Protein AF-A0A378IH58-F1 (afdb_monomer_lite)

pLDDT: mean 83.46, std 15.24, range [31.73, 98.62]

Organism: NCBI:txid28085

Structure (mmCIF, N/CA/C/O backbone):
data_AF-A0A378IH58-F1
#
_entry.id   AF-A0A378IH58-F1
#
loop_
_atom_site.group_PDB
_atom_site.id
_atom_site.type_symbol
_atom_site.label_atom_id
_atom_site.label_alt_id
_atom_site.label_comp_id
_atom_site.label_asym_id
_atom_site.label_entity_id
_atom_site.label_seq_id
_atom_site.pdbx_PDB_ins_code
_atom_site.Cartn_x
_atom_site.Cartn_y
_atom_site.Cartn_z
_atom_site.occupancy
_atom_site.B_iso_or_equiv
_atom_site.auth_seq_id
_atom_site.auth_comp_id
_atom_site.auth_asym_id
_atom_site.auth_atom_id
_atom_site.pdbx_PDB_model_num
ATOM 1 N N . MET A 1 1 ? -26.033 7.856 -4.388 1.00 31.73 1 MET A N 1
ATOM 2 C CA . MET A 1 1 ? -27.477 8.081 -4.163 1.00 31.73 1 MET A CA 1
ATOM 3 C C . MET A 1 1 ? -27.820 7.407 -2.847 1.00 31.73 1 MET A C 1
ATOM 5 O O . MET A 1 1 ? -27.398 6.270 -2.674 1.00 31.73 1 MET A O 1
ATOM 9 N N . ALA A 1 2 ? -28.459 8.093 -1.897 1.00 37.91 2 ALA A N 1
ATOM 10 C CA . ALA A 1 2 ? -29.016 7.405 -0.733 1.00 37.91 2 ALA A CA 1
ATOM 11 C C . ALA A 1 2 ? -30.170 6.538 -1.252 1.00 37.91 2 ALA A C 1
ATOM 13 O O . ALA A 1 2 ? -31.072 7.077 -1.887 1.00 37.91 2 ALA A O 1
ATOM 14 N N . GLY A 1 3 ? -30.065 5.215 -1.117 1.00 54.44 3 GLY A N 1
ATOM 15 C CA . GLY A 1 3 ? -31.183 4.326 -1.431 1.00 54.44 3 GLY A CA 1
ATOM 16 C C . GLY A 1 3 ? -32.345 4.595 -0.478 1.00 54.44 3 GLY A C 1
ATOM 17 O O . GLY A 1 3 ? -32.122 5.120 0.617 1.00 54.44 3 GLY A O 1
ATOM 18 N N . ASP A 1 4 ? -33.560 4.253 -0.897 1.00 73.50 4 ASP A N 1
ATOM 19 C CA . ASP A 1 4 ? -34.737 4.349 -0.036 1.00 73.50 4 ASP A CA 1
ATOM 20 C C . ASP A 1 4 ? -34.510 3.559 1.272 1.00 73.50 4 ASP A C 1
ATOM 22 O O . ASP A 1 4 ? -33.830 2.522 1.258 1.00 73.50 4 ASP A O 1
ATOM 26 N N . PRO A 1 5 ? -34.995 4.060 2.424 1.00 80.56 5 PRO A N 1
ATOM 27 C CA . PRO A 1 5 ? -34.797 3.395 3.707 1.00 80.56 5 PRO A CA 1
ATOM 28 C C . PRO A 1 5 ? -35.465 2.016 3.704 1.00 80.56 5 PRO A C 1
ATOM 30 O O . PRO A 1 5 ? -36.589 1.874 3.230 1.00 80.56 5 PRO A O 1
ATOM 33 N N . ILE A 1 6 ? -34.783 1.010 4.267 1.00 88.25 6 ILE A N 1
ATOM 34 C CA . ILE A 1 6 ? -35.345 -0.341 4.418 1.00 88.25 6 ILE A CA 1
ATOM 35 C C . ILE A 1 6 ? -36.605 -0.245 5.278 1.00 88.25 6 ILE A C 1
ATOM 37 O O . ILE A 1 6 ? -36.536 0.232 6.415 1.00 88.25 6 ILE A O 1
ATOM 41 N N . GLN A 1 7 ? -37.726 -0.732 4.751 1.00 90.50 7 GLN A N 1
ATOM 42 C CA . GLN A 1 7 ? -39.005 -0.757 5.445 1.00 90.50 7 GLN A CA 1
ATOM 43 C C . GLN A 1 7 ? -39.220 -2.091 6.146 1.00 90.50 7 GLN A C 1
ATOM 45 O O . GLN A 1 7 ? -39.074 -3.166 5.559 1.00 90.50 7 GLN A O 1
ATOM 50 N N . ILE A 1 8 ? -39.603 -2.033 7.420 1.00 90.44 8 ILE A N 1
ATOM 51 C CA . ILE A 1 8 ? -39.787 -3.222 8.250 1.00 90.44 8 ILE A CA 1
ATOM 52 C C . ILE A 1 8 ? -41.095 -3.148 8.997 1.00 90.44 8 ILE A C 1
ATOM 54 O O . ILE A 1 8 ? -41.400 -2.148 9.638 1.00 90.44 8 ILE A O 1
ATOM 58 N N . PHE A 1 9 ? -41.825 -4.254 8.984 1.00 88.81 9 PHE A N 1
ATOM 59 C CA . PHE A 1 9 ? -43.011 -4.422 9.805 1.00 88.81 9 PHE A CA 1
ATOM 60 C C . PHE A 1 9 ? -42.684 -5.188 11.095 1.00 88.81 9 PHE A C 1
ATOM 62 O O . PHE A 1 9 ? -42.022 -6.227 11.041 1.00 88.81 9 PHE A O 1
ATOM 69 N N . ILE A 1 10 ? -43.157 -4.719 12.254 1.00 88.88 10 ILE A N 1
ATOM 70 C CA . ILE A 1 10 ? -43.047 -5.470 13.516 1.00 88.88 10 ILE A CA 1
ATOM 71 C C . ILE A 1 10 ? -44.383 -6.140 13.842 1.00 88.88 10 ILE A C 1
ATOM 73 O O . ILE A 1 10 ? -45.362 -5.492 14.199 1.00 88.88 10 ILE A O 1
ATOM 77 N N . SER A 1 11 ? -44.391 -7.469 13.766 1.00 85.75 11 SER A N 1
ATOM 78 C CA . SER A 1 11 ? -45.480 -8.326 14.218 1.00 85.75 11 SER A CA 1
ATOM 79 C C . SER A 1 11 ? -45.244 -8.748 15.666 1.00 85.75 11 SER A C 1
ATOM 81 O O . SER A 1 11 ? -44.240 -9.387 15.974 1.00 85.75 11 SER A O 1
ATOM 83 N N . TYR A 1 12 ? -46.189 -8.439 16.548 1.00 85.88 12 TYR A N 1
ATOM 84 C CA . TYR A 1 12 ? -46.161 -8.836 17.955 1.00 85.88 12 TYR A CA 1
ATOM 85 C C . TYR A 1 12 ? -47.575 -9.168 18.442 1.00 85.88 12 TYR A C 1
ATOM 87 O O . TYR A 1 12 ? -48.557 -8.954 17.729 1.00 85.88 12 TYR A O 1
ATOM 95 N N . SER A 1 13 ? -47.695 -9.717 19.648 1.00 81.38 13 SER A N 1
ATOM 96 C CA . SER A 1 13 ? -48.983 -9.936 20.301 1.00 81.38 13 SER A CA 1
ATOM 97 C C . SER A 1 13 ? -49.189 -8.942 21.443 1.00 81.38 13 SER A C 1
ATOM 99 O O . SER A 1 13 ? -48.265 -8.602 22.177 1.00 81.38 13 SER A O 1
ATOM 101 N N . HIS A 1 14 ? -50.425 -8.463 21.610 1.00 80.06 14 HIS A N 1
ATOM 102 C CA . HIS A 1 14 ? -50.802 -7.617 22.748 1.00 80.06 14 HIS A CA 1
ATOM 103 C C . HIS A 1 14 ? -50.848 -8.438 24.048 1.00 80.06 14 HIS A C 1
ATOM 105 O O . HIS A 1 14 ? -51.923 -8.836 24.496 1.00 80.06 14 HIS A O 1
ATOM 111 N N . ASP A 1 15 ? -49.676 -8.742 24.600 1.00 75.12 15 ASP A N 1
ATOM 112 C CA . ASP A 1 15 ? -49.515 -9.560 25.805 1.00 75.12 15 ASP A CA 1
ATOM 113 C C . ASP A 1 15 ? -49.783 -8.734 27.061 1.00 75.12 15 ASP A C 1
ATOM 115 O O . ASP A 1 15 ? -50.683 -9.037 27.841 1.00 75.12 15 ASP A O 1
ATOM 119 N N . THR A 1 16 ? -49.012 -7.661 27.236 1.00 81.50 16 THR A N 1
ATOM 120 C CA . THR A 1 16 ? -49.105 -6.721 28.356 1.00 81.50 16 THR A CA 1
ATOM 121 C C . THR A 1 16 ? -48.745 -5.309 27.892 1.00 81.50 16 THR A C 1
ATOM 123 O O . THR A 1 16 ? -48.172 -5.119 26.813 1.00 81.50 16 THR A O 1
ATOM 126 N N . HIS A 1 17 ? -49.061 -4.304 28.713 1.00 80.38 17 HIS A N 1
ATOM 127 C CA . HIS A 1 17 ? -48.633 -2.927 28.460 1.00 80.38 17 HIS A CA 1
ATOM 128 C C . HIS A 1 17 ? -47.100 -2.819 28.408 1.00 80.38 17 HIS A C 1
ATOM 130 O O . HIS A 1 17 ? -46.560 -2.273 27.450 1.00 80.38 17 HIS A O 1
ATOM 136 N N . ASP A 1 18 ? -46.400 -3.443 29.358 1.00 81.62 18 ASP A N 1
ATOM 137 C CA . ASP A 1 18 ? -44.932 -3.464 29.406 1.00 81.62 18 ASP A CA 1
ATOM 138 C C . ASP A 1 18 ? -44.313 -4.108 28.159 1.00 81.62 18 ASP A C 1
ATOM 140 O O . ASP A 1 18 ? -43.307 -3.630 27.639 1.00 81.62 18 ASP A O 1
ATOM 144 N N . HIS A 1 19 ? -44.926 -5.173 27.632 1.00 83.31 19 HIS A N 1
ATOM 145 C CA . HIS A 1 19 ? -44.480 -5.787 26.384 1.00 83.31 19 HIS A CA 1
ATOM 146 C C . HIS A 1 19 ? -44.593 -4.808 25.209 1.00 83.31 19 HIS A C 1
ATOM 148 O O . HIS A 1 19 ? -43.658 -4.678 24.422 1.00 83.31 19 HIS A O 1
ATOM 154 N N . LYS A 1 20 ? -45.702 -4.063 25.122 1.00 81.62 20 LYS A N 1
ATOM 155 C CA . LYS A 1 20 ? -45.899 -3.038 24.089 1.00 81.62 20 LYS A CA 1
ATOM 156 C C . LYS A 1 20 ? -44.864 -1.911 24.189 1.00 81.62 20 LYS A C 1
ATOM 158 O O . LYS A 1 20 ? -44.349 -1.482 23.160 1.00 81.62 20 LYS A O 1
ATOM 163 N N . VAL A 1 21 ? -44.531 -1.469 25.404 1.00 84.94 21 VAL A N 1
ATOM 164 C CA . VAL A 1 21 ? -43.475 -0.467 25.637 1.00 84.94 21 VAL A CA 1
ATOM 165 C C . VAL A 1 21 ? -42.129 -0.975 25.117 1.00 84.94 21 VAL A C 1
ATOM 167 O O . VAL A 1 21 ? -41.499 -0.292 24.316 1.00 84.94 21 VAL A O 1
ATOM 170 N N . LYS A 1 22 ? -41.738 -2.211 25.456 1.00 85.56 22 LYS A N 1
ATOM 171 C CA . LYS A 1 22 ? -40.490 -2.826 24.963 1.00 85.56 22 LYS A CA 1
ATOM 172 C C . LYS A 1 22 ? -40.447 -2.950 23.434 1.00 85.56 22 LYS A C 1
ATOM 174 O O . LYS A 1 22 ? -39.404 -2.730 22.822 1.00 85.56 22 LYS A O 1
ATOM 179 N N . VAL A 1 23 ? -41.572 -3.297 22.804 1.00 87.44 23 VAL A N 1
ATOM 180 C CA . VAL A 1 23 ? -41.684 -3.364 21.335 1.00 87.44 23 VAL A CA 1
ATOM 181 C C . VAL A 1 23 ? -41.466 -1.985 20.704 1.00 87.44 23 VAL A C 1
ATOM 183 O O . VAL A 1 23 ? -40.737 -1.872 19.718 1.00 87.44 23 VAL A O 1
ATOM 186 N N . ARG A 1 24 ? -42.044 -0.934 21.295 1.00 88.19 24 ARG A N 1
ATOM 187 C CA . ARG A 1 24 ? -41.862 0.449 20.839 1.00 88.19 24 ARG A CA 1
ATOM 188 C C . ARG A 1 24 ? -40.424 0.937 21.023 1.00 88.19 24 ARG A C 1
ATOM 190 O O . ARG A 1 24 ? -39.873 1.523 20.100 1.00 88.19 24 ARG A O 1
ATOM 197 N N . GLU A 1 25 ? -39.794 0.652 22.158 1.00 88.50 25 GLU A N 1
ATOM 198 C CA . GLU A 1 25 ? -38.390 1.010 22.409 1.00 88.50 25 GLU A CA 1
ATOM 199 C C . GLU A 1 25 ? -37.436 0.360 21.395 1.00 88.50 25 GLU A C 1
ATOM 201 O O . GLU A 1 25 ? -36.523 1.017 20.885 1.00 88.50 25 GLU A O 1
ATOM 206 N N . LEU A 1 26 ? -37.669 -0.913 21.047 1.00 89.25 26 LEU A N 1
ATOM 207 C CA . LEU A 1 26 ? -36.932 -1.579 19.972 1.00 89.25 26 LEU A CA 1
ATOM 208 C C . LEU A 1 26 ? -37.131 -0.847 18.636 1.00 89.25 26 LEU A C 1
ATOM 210 O O . LEU A 1 26 ? -36.151 -0.570 17.942 1.00 89.25 26 LEU A O 1
ATOM 214 N N . ALA A 1 27 ? -38.381 -0.537 18.280 1.00 89.62 27 ALA A N 1
ATOM 215 C CA . ALA A 1 27 ? -38.713 0.162 17.041 1.00 89.62 27 ALA A CA 1
ATOM 216 C C . ALA A 1 27 ? -38.012 1.527 16.954 1.00 89.62 27 ALA A C 1
ATOM 218 O O . ALA A 1 27 ? -37.313 1.796 15.976 1.00 89.62 27 ALA A O 1
ATOM 219 N N . ASP A 1 28 ? -38.124 2.344 18.002 1.00 89.25 28 ASP A N 1
ATOM 220 C CA . ASP A 1 28 ? -37.503 3.666 18.086 1.00 89.25 28 ASP A CA 1
ATOM 221 C C . ASP A 1 28 ? -35.976 3.567 17.951 1.00 89.25 28 ASP A C 1
ATOM 223 O O . ASP A 1 28 ? -35.358 4.321 17.193 1.00 89.25 28 ASP A O 1
ATOM 227 N N . THR A 1 29 ? -35.356 2.585 18.612 1.00 87.25 29 THR A N 1
ATOM 228 C CA . THR A 1 29 ? -33.900 2.409 18.550 1.00 87.25 29 THR A CA 1
ATOM 229 C C . THR A 1 29 ? -33.432 1.975 17.160 1.00 87.25 29 THR A C 1
ATOM 231 O O . THR A 1 29 ? -32.424 2.487 16.671 1.00 87.25 29 THR A O 1
ATOM 234 N N . LEU A 1 30 ? -34.162 1.084 16.478 1.00 88.38 30 LEU A N 1
ATOM 235 C CA . LEU A 1 30 ? -33.851 0.690 15.097 1.00 88.38 30 LEU A CA 1
ATOM 236 C C . LEU A 1 30 ? -33.964 1.875 14.127 1.00 88.38 30 LEU A C 1
ATOM 238 O O . LEU A 1 30 ? -33.090 2.048 13.273 1.00 88.38 30 LEU A O 1
ATOM 242 N N . ARG A 1 31 ? -34.984 2.729 14.296 1.00 89.81 31 ARG A N 1
ATOM 243 C CA . ARG A 1 31 ? -35.136 3.959 13.503 1.00 89.81 31 ARG A CA 1
ATOM 244 C C . ARG A 1 31 ? -33.956 4.911 13.720 1.00 89.81 31 ARG A C 1
ATOM 246 O O . ARG A 1 31 ? -33.344 5.354 12.752 1.00 89.81 31 ARG A O 1
ATOM 253 N N . ILE A 1 32 ? -33.606 5.197 14.976 1.00 86.94 32 ILE A N 1
ATOM 254 C CA . ILE A 1 32 ? -32.586 6.199 15.333 1.00 86.94 32 ILE A CA 1
ATOM 255 C C . ILE A 1 32 ? -31.164 5.722 15.007 1.00 86.94 32 ILE A C 1
ATOM 257 O O . ILE A 1 32 ? -30.378 6.476 14.436 1.00 86.94 32 ILE A O 1
ATOM 261 N N . LYS A 1 33 ? -30.813 4.486 15.381 1.00 84.69 33 LYS A N 1
ATOM 262 C CA . LYS A 1 33 ? -29.435 3.971 15.298 1.00 84.69 33 LYS A CA 1
ATOM 263 C C . LYS A 1 33 ? -29.090 3.424 13.914 1.00 84.69 33 LYS A C 1
ATOM 265 O O . LYS A 1 33 ? -27.940 3.526 13.495 1.00 84.69 33 LYS A O 1
ATOM 270 N N . TYR A 1 34 ? -30.070 2.859 13.208 1.00 84.19 34 TYR A N 1
ATOM 271 C CA . TYR A 1 34 ? -29.843 2.156 11.945 1.00 84.19 34 TYR A CA 1
ATOM 272 C C . TYR A 1 34 ? -30.541 2.797 10.741 1.00 84.19 34 TYR A C 1
ATOM 274 O O . TYR A 1 34 ? -30.276 2.372 9.624 1.00 84.19 34 TYR A O 1
ATOM 282 N N . GLY A 1 35 ? -31.377 3.828 10.919 1.00 87.44 35 GLY A N 1
ATOM 283 C CA . GLY A 1 35 ? -32.048 4.505 9.800 1.00 87.44 35 GLY A CA 1
ATOM 284 C C . GLY A 1 35 ? -33.090 3.633 9.092 1.00 87.44 35 GLY A C 1
ATOM 285 O O . GLY A 1 35 ? -33.343 3.809 7.903 1.00 87.44 35 GLY A O 1
ATOM 286 N N . ILE A 1 36 ? -33.656 2.667 9.815 1.00 90.12 36 ILE A N 1
ATOM 287 C CA . ILE A 1 36 ? -34.669 1.732 9.324 1.00 90.12 36 ILE A CA 1
ATOM 288 C C . ILE A 1 36 ? -36.046 2.375 9.470 1.00 90.12 36 ILE A C 1
ATOM 290 O O . ILE A 1 36 ? -36.348 2.923 10.526 1.00 90.12 36 ILE A O 1
ATOM 294 N N . ASP A 1 37 ? -36.904 2.277 8.459 1.00 90.06 37 ASP A N 1
ATOM 295 C CA . ASP A 1 37 ? -38.283 2.747 8.571 1.00 90.06 37 ASP A CA 1
ATOM 296 C C . ASP A 1 37 ? -39.177 1.636 9.140 1.00 90.06 37 ASP A C 1
ATOM 298 O O . ASP A 1 37 ? -39.456 0.629 8.490 1.00 90.06 37 ASP A O 1
ATOM 302 N N . VAL A 1 38 ? -39.580 1.795 10.402 1.00 89.12 38 VAL A N 1
ATOM 303 C CA . VAL A 1 38 ? -40.358 0.791 11.138 1.00 89.12 38 VAL A CA 1
ATOM 304 C C . VAL A 1 38 ? -41.849 1.113 11.095 1.00 89.12 38 VAL A C 1
ATOM 306 O O . VAL A 1 38 ? -42.262 2.201 11.497 1.00 89.12 38 VAL A O 1
ATOM 309 N N . ILE A 1 39 ? -42.640 0.127 10.677 1.00 87.06 39 ILE A N 1
ATOM 310 C CA . ILE A 1 39 ? -44.097 0.153 10.557 1.00 87.06 39 ILE A CA 1
ATOM 311 C C . ILE A 1 39 ? -44.698 -0.763 11.634 1.00 87.06 39 ILE A C 1
ATOM 313 O O . ILE A 1 39 ? -44.283 -1.916 11.788 1.00 87.06 39 ILE A O 1
ATOM 317 N N . GLY A 1 40 ? -45.698 -0.273 12.366 1.00 81.69 40 GLY A N 1
ATOM 318 C CA . GLY A 1 40 ? -46.401 -1.046 13.389 1.00 81.69 40 GLY A CA 1
ATOM 319 C C . GLY A 1 40 ? -47.591 -0.292 13.978 1.00 81.69 40 GLY A C 1
ATOM 320 O O . GLY A 1 40 ? -47.618 0.938 13.978 1.00 81.69 40 GLY A O 1
ATOM 321 N N . ASP A 1 41 ? -48.570 -1.033 14.497 1.00 75.69 41 ASP A N 1
ATOM 322 C CA . ASP A 1 41 ? -49.805 -0.470 15.069 1.00 75.69 41 ASP A CA 1
ATOM 323 C C . ASP A 1 41 ? -49.563 0.376 16.341 1.00 75.69 41 ASP A C 1
ATOM 325 O O . ASP A 1 41 ? -50.358 1.249 16.681 1.00 75.69 41 ASP A O 1
ATOM 329 N N . PHE A 1 42 ? -48.420 0.193 17.010 1.00 80.19 42 PHE A N 1
ATOM 330 C CA . PHE A 1 42 ? -47.999 0.939 18.198 1.00 80.19 42 PHE A CA 1
ATOM 331 C C . PHE A 1 42 ? -47.605 2.397 17.912 1.00 80.19 42 PHE A C 1
ATOM 333 O O . PHE A 1 42 ? -47.391 3.150 18.863 1.00 80.19 42 PHE A O 1
ATOM 340 N N . TYR A 1 43 ? -47.534 2.805 16.640 1.00 77.69 43 TYR A N 1
ATOM 341 C CA . TYR A 1 43 ? -47.418 4.208 16.225 1.00 77.69 43 TYR A CA 1
ATOM 342 C C . TYR A 1 43 ? -48.747 4.818 15.744 1.00 77.69 43 TYR A C 1
ATOM 344 O O . TYR A 1 43 ? -48.811 6.027 15.542 1.00 77.69 43 TYR A O 1
ATOM 352 N N . GLU A 1 44 ? -49.804 4.017 15.563 1.00 68.19 44 GLU A N 1
ATOM 353 C CA . GLU A 1 44 ? -51.068 4.429 14.925 1.00 68.19 44 GLU A CA 1
ATOM 354 C C . GLU A 1 44 ? -52.240 4.570 15.931 1.00 68.19 44 GLU A C 1
ATOM 356 O O . GLU A 1 44 ? -53.395 4.665 15.521 1.00 68.19 44 GLU A O 1
ATOM 361 N N . GLU A 1 45 ? -51.963 4.626 17.245 1.00 58.88 45 GLU A N 1
ATOM 362 C CA . GLU A 1 45 ? -52.975 4.665 18.328 1.00 58.88 45 GLU A CA 1
ATOM 363 C C . GLU A 1 45 ? -53.970 5.839 18.247 1.00 58.88 45 GLU A C 1
ATOM 365 O O . GLU A 1 45 ? -55.111 5.696 18.687 1.00 58.88 45 GLU A O 1
ATOM 370 N N . ASP A 1 46 ? -53.571 6.972 17.664 1.00 55.12 46 ASP A N 1
ATOM 371 C CA . ASP A 1 46 ? -54.385 8.195 17.610 1.00 55.12 46 ASP A CA 1
ATOM 372 C C . ASP A 1 46 ? -55.261 8.304 16.343 1.00 55.12 46 ASP A C 1
ATOM 374 O O . ASP A 1 46 ? -55.920 9.325 16.131 1.00 55.12 46 ASP A O 1
ATOM 378 N N . ASN A 1 47 ? -55.289 7.274 15.483 1.00 49.78 47 ASN A N 1
ATOM 379 C CA . ASN A 1 47 ? -56.053 7.294 14.234 1.00 49.78 47 ASN A CA 1
ATOM 380 C C . ASN A 1 47 ? -57.385 6.509 14.364 1.00 49.78 47 ASN A C 1
ATOM 382 O O . ASN A 1 47 ? -57.374 5.279 14.417 1.00 49.78 47 ASN A O 1
ATOM 386 N N . PRO A 1 48 ? -58.557 7.177 14.400 1.00 42.78 48 PRO A N 1
ATOM 387 C CA . PRO A 1 48 ? -59.852 6.540 14.681 1.00 42.78 48 PRO A CA 1
ATOM 388 C C . PRO A 1 48 ? -60.406 5.675 13.534 1.00 42.78 48 PRO A C 1
ATOM 390 O O . PRO A 1 48 ? -61.383 4.949 13.724 1.00 42.78 48 PRO A O 1
ATOM 393 N N . THR A 1 49 ? -59.797 5.705 12.348 1.00 44.16 49 THR A N 1
ATOM 394 C CA . THR A 1 49 ? -59.992 4.686 11.307 1.00 44.16 49 THR A CA 1
ATOM 395 C C . THR A 1 49 ? -58.981 3.570 11.531 1.00 44.16 49 THR A C 1
ATOM 397 O O . THR A 1 49 ? -57.921 3.564 10.911 1.00 44.16 49 THR A O 1
ATOM 400 N N . GLY A 1 50 ? -59.290 2.659 12.459 1.00 43.19 50 GLY A N 1
ATOM 401 C CA . GLY A 1 50 ? -58.477 1.467 12.702 1.00 43.19 50 GLY A CA 1
ATOM 402 C C . GLY A 1 50 ? -58.155 0.767 11.382 1.00 43.19 50 GLY A C 1
ATOM 403 O O . GLY A 1 50 ? -59.066 0.514 10.589 1.00 43.19 50 GLY A O 1
ATOM 404 N N . GLY A 1 51 ? -56.863 0.531 11.134 1.00 47.75 51 GLY A N 1
ATOM 405 C CA . GLY A 1 51 ? -56.368 -0.050 9.888 1.00 47.75 51 GLY A CA 1
ATOM 406 C C . GLY A 1 51 ? -57.158 -1.304 9.546 1.00 47.75 51 GLY A C 1
ATOM 407 O O . GLY A 1 51 ? -57.217 -2.249 10.337 1.00 47.75 51 GLY A O 1
ATOM 408 N N . GLN A 1 52 ? -57.826 -1.298 8.395 1.00 53.62 52 GLN A N 1
ATOM 409 C CA . GLN A 1 52 ? -58.569 -2.471 7.971 1.00 53.62 52 GLN A CA 1
ATOM 410 C C . GLN A 1 52 ? -57.551 -3.582 7.671 1.00 53.62 52 GLN A C 1
ATOM 412 O O . GLN A 1 52 ? -56.453 -3.322 7.183 1.00 53.62 52 GLN A O 1
ATOM 417 N N . LEU A 1 53 ? -57.905 -4.840 7.938 1.00 51.25 53 LEU A N 1
ATOM 418 C CA . LEU A 1 53 ? -57.053 -6.013 7.668 1.00 51.25 53 LEU A CA 1
ATOM 419 C C . LEU A 1 53 ? -56.391 -6.037 6.268 1.00 51.25 53 LEU A C 1
ATOM 421 O O . LEU A 1 53 ? -55.257 -6.513 6.182 1.00 51.25 53 LEU A O 1
ATOM 425 N N . PRO A 1 54 ? -57.022 -5.529 5.184 1.00 55.62 54 PRO A N 1
ATOM 426 C CA . PRO A 1 54 ? -56.371 -5.404 3.879 1.00 55.62 54 PRO A CA 1
ATOM 427 C C . PRO A 1 54 ? -55.140 -4.482 3.877 1.00 55.62 54 PRO A C 1
ATOM 429 O O . PRO A 1 54 ? -54.147 -4.814 3.234 1.00 55.62 54 PRO A O 1
ATOM 432 N N . ASP A 1 55 ? -55.153 -3.388 4.642 1.00 62.62 55 ASP A N 1
ATOM 433 C CA . ASP A 1 55 ? -54.045 -2.421 4.703 1.00 62.62 55 ASP A CA 1
ATOM 434 C C . ASP A 1 55 ? -52.820 -3.031 5.400 1.00 62.62 55 ASP A C 1
ATOM 436 O O . ASP A 1 55 ? -51.673 -2.782 5.027 1.00 62.62 55 ASP A O 1
ATOM 440 N N . LEU A 1 56 ? -53.055 -3.885 6.402 1.00 63.28 56 LEU A N 1
ATOM 441 C CA . LEU A 1 56 ? -51.995 -4.621 7.092 1.00 63.28 56 LEU A CA 1
ATOM 442 C C . LEU A 1 56 ? -51.346 -5.668 6.175 1.00 63.28 56 LEU A C 1
ATOM 444 O O . LEU A 1 56 ? -50.129 -5.851 6.209 1.00 63.28 56 LEU A O 1
ATOM 448 N N . MET A 1 57 ? -52.150 -6.333 5.336 1.00 61.97 57 MET A N 1
ATOM 449 C CA . MET A 1 57 ? -51.654 -7.273 4.325 1.00 61.97 57 MET A CA 1
ATOM 450 C C . MET A 1 57 ? -50.763 -6.582 3.304 1.00 61.97 57 MET A C 1
ATOM 452 O O . MET A 1 57 ? -49.699 -7.097 2.968 1.00 61.97 57 MET A O 1
ATOM 456 N N . GLU A 1 58 ? -51.191 -5.422 2.812 1.00 67.69 58 GLU A N 1
ATOM 457 C CA . GLU A 1 58 ? -50.400 -4.655 1.859 1.00 67.69 58 GLU A CA 1
ATOM 458 C C . GLU A 1 58 ? -49.072 -4.224 2.490 1.00 67.69 58 GLU A C 1
ATOM 460 O O . GLU A 1 58 ? -48.022 -4.492 1.911 1.00 67.69 58 GLU A O 1
ATOM 465 N N . LYS A 1 59 ? -49.093 -3.715 3.732 1.00 71.94 59 LYS A N 1
ATOM 466 C CA . LYS A 1 59 ? -47.888 -3.341 4.498 1.00 71.94 59 LYS A CA 1
ATOM 467 C C . LYS A 1 59 ? -46.902 -4.504 4.690 1.00 71.94 59 LYS A C 1
ATOM 469 O O . LYS A 1 59 ? -45.706 -4.322 4.483 1.00 71.94 59 LYS A O 1
ATOM 474 N N . ILE A 1 60 ? -47.377 -5.703 5.045 1.00 73.00 60 ILE A N 1
ATOM 475 C CA . ILE A 1 60 ? -46.519 -6.894 5.211 1.00 73.00 60 ILE A CA 1
ATOM 476 C C . ILE A 1 60 ? -45.943 -7.363 3.867 1.00 73.00 60 ILE A C 1
ATOM 478 O O . ILE A 1 60 ? -44.804 -7.832 3.804 1.00 73.00 60 ILE A O 1
ATOM 482 N N . ARG A 1 61 ? -46.704 -7.235 2.774 1.00 73.19 61 ARG A N 1
ATOM 483 C CA . ARG A 1 61 ? -46.247 -7.627 1.435 1.00 73.19 61 ARG A CA 1
ATOM 484 C C . ARG A 1 61 ? -45.168 -6.704 0.892 1.00 73.19 61 ARG A C 1
ATOM 486 O O . ARG A 1 61 ? -44.193 -7.219 0.348 1.00 73.19 61 ARG A O 1
ATOM 493 N N . ILE A 1 62 ? -45.344 -5.391 1.049 1.00 77.81 62 ILE A N 1
ATOM 494 C CA . ILE A 1 62 ? -44.442 -4.370 0.495 1.00 77.81 62 ILE A CA 1
ATOM 495 C C . ILE A 1 62 ? -43.167 -4.171 1.318 1.00 77.81 62 ILE A C 1
ATOM 497 O O . ILE A 1 62 ? -42.169 -3.732 0.758 1.00 77.81 62 ILE A O 1
ATOM 501 N N . CYS A 1 63 ? -43.174 -4.485 2.619 1.00 84.00 63 CYS A N 1
ATOM 502 C CA . CYS A 1 63 ? -41.997 -4.277 3.455 1.00 84.00 63 CYS A CA 1
ATOM 503 C C . CYS A 1 63 ? -40.874 -5.277 3.132 1.00 84.00 63 CYS A C 1
ATOM 505 O O . CYS A 1 63 ? -41.107 -6.455 2.833 1.00 84.00 63 CYS A O 1
ATOM 507 N N . ASP A 1 64 ? -39.629 -4.821 3.263 1.00 86.56 64 ASP A N 1
ATOM 508 C CA . ASP A 1 64 ? -38.434 -5.614 2.969 1.00 86.56 64 ASP A CA 1
ATOM 509 C C . ASP A 1 64 ? -38.259 -6.779 3.948 1.00 86.56 64 ASP A C 1
ATOM 511 O O . ASP A 1 64 ? -37.804 -7.868 3.576 1.00 86.56 64 ASP A O 1
ATOM 515 N N . LYS A 1 65 ? -38.596 -6.541 5.224 1.00 88.00 65 LYS A N 1
ATOM 516 C CA . LYS A 1 65 ? -38.468 -7.502 6.327 1.00 88.00 65 LYS A CA 1
ATOM 517 C C . LYS A 1 65 ? -39.650 -7.422 7.287 1.00 88.00 65 LYS A C 1
ATOM 519 O O . LYS A 1 65 ? -40.314 -6.398 7.405 1.00 88.00 65 LYS A O 1
ATOM 524 N N . VAL A 1 66 ? -39.867 -8.505 8.023 1.00 87.12 66 VAL A N 1
ATOM 525 C CA . VAL A 1 66 ? -40.866 -8.606 9.087 1.00 87.12 66 VAL A CA 1
ATOM 526 C C . VAL A 1 66 ? -40.193 -9.145 10.343 1.00 87.12 66 VAL A C 1
ATOM 528 O O . VAL A 1 66 ? -39.678 -10.263 10.339 1.00 87.12 66 VAL A O 1
ATOM 531 N N . ILE A 1 67 ? -40.205 -8.376 11.427 1.00 89.06 67 ILE A N 1
ATOM 532 C CA . ILE A 1 67 ? -39.763 -8.842 12.744 1.00 89.06 67 ILE A CA 1
ATOM 533 C C . ILE A 1 67 ? -40.951 -9.507 13.439 1.00 89.06 67 ILE A C 1
ATOM 535 O O . ILE A 1 67 ? -42.003 -8.892 13.586 1.00 89.06 67 ILE A O 1
ATOM 539 N N . CYS A 1 68 ? -40.783 -10.750 13.884 1.00 87.56 68 CYS A N 1
ATOM 540 C CA . CYS A 1 68 ? -41.786 -11.480 14.656 1.00 87.56 68 CYS A CA 1
ATOM 541 C C . CYS A 1 68 ? -41.346 -11.538 16.120 1.00 87.56 68 CYS A C 1
ATOM 543 O O . CYS A 1 68 ? -40.436 -12.298 16.455 1.00 87.56 68 CYS A O 1
ATOM 545 N N . ILE A 1 69 ? -41.987 -10.750 16.982 1.00 89.00 69 ILE A N 1
ATOM 546 C CA . ILE A 1 69 ? -41.743 -10.750 18.424 1.00 89.00 69 ILE A CA 1
ATOM 547 C C . ILE A 1 69 ? -42.443 -11.964 19.035 1.00 89.00 69 ILE A C 1
ATOM 549 O O . ILE A 1 69 ? -43.668 -12.014 19.137 1.00 89.00 69 ILE A O 1
ATOM 553 N N . LEU A 1 70 ? -41.653 -12.967 19.405 1.00 87.69 70 LEU A N 1
ATOM 554 C CA . LEU A 1 70 ? -42.139 -14.256 19.868 1.00 87.69 70 LEU A CA 1
ATOM 555 C C . LEU A 1 70 ? -42.389 -14.254 21.375 1.00 87.69 70 LEU A C 1
ATOM 557 O O . LEU A 1 70 ? -41.501 -13.948 22.170 1.00 87.69 70 LEU A O 1
ATOM 561 N N . THR A 1 71 ? -43.584 -14.698 21.751 1.00 88.12 71 THR A N 1
ATOM 562 C CA . THR A 1 71 ? -44.011 -14.958 23.130 1.00 88.12 71 THR A CA 1
ATOM 563 C C . THR A 1 71 ? -44.895 -16.213 23.168 1.00 88.12 71 THR A C 1
ATOM 565 O O . THR A 1 71 ? -45.350 -16.674 22.112 1.00 88.12 71 THR A O 1
ATOM 568 N N . PRO A 1 72 ? -45.205 -16.781 24.350 1.00 87.88 72 PRO A N 1
ATOM 569 C CA . PRO A 1 72 ? -46.132 -17.909 24.438 1.00 87.88 72 PRO A CA 1
ATOM 570 C C . PRO A 1 72 ? -47.525 -17.570 23.888 1.00 87.88 72 PRO A C 1
ATOM 572 O O . PRO A 1 72 ? -48.166 -18.405 23.246 1.00 87.88 72 PRO A O 1
ATOM 575 N N . LEU A 1 73 ? -47.984 -16.326 24.078 1.00 84.25 73 LEU A N 1
ATOM 576 C CA . LEU A 1 73 ? -49.265 -15.869 23.542 1.00 84.25 73 LEU A CA 1
ATOM 577 C C . LEU A 1 73 ? -49.210 -15.678 22.021 1.00 84.25 73 LEU A C 1
ATOM 579 O O . LEU A 1 73 ? -50.178 -16.013 21.335 1.00 84.25 73 LEU A O 1
ATOM 583 N N . TYR A 1 74 ? -48.085 -15.193 21.486 1.00 84.56 74 TYR A N 1
ATOM 584 C CA . TYR A 1 74 ? -47.849 -15.132 20.045 1.00 84.56 74 TYR A CA 1
ATOM 585 C C . TYR A 1 74 ? -47.938 -16.528 19.419 1.00 84.56 74 TYR A C 1
ATOM 587 O O . TYR A 1 74 ? -48.667 -16.723 18.445 1.00 84.56 74 TYR A O 1
ATOM 595 N N . LYS A 1 75 ? -47.258 -17.518 20.020 1.00 85.00 75 LYS A N 1
ATOM 596 C CA . LYS A 1 75 ? -47.301 -18.924 19.595 1.00 85.00 75 LYS A CA 1
ATOM 597 C C . LYS A 1 75 ? -48.720 -19.467 19.583 1.00 85.00 75 LYS A C 1
ATOM 599 O O . LYS A 1 75 ? -49.148 -19.994 18.560 1.00 85.00 75 LYS A O 1
ATOM 604 N N . LEU A 1 76 ? -49.442 -19.314 20.694 1.00 82.25 76 LEU A N 1
ATOM 605 C CA . LEU A 1 76 ? -50.812 -19.799 20.829 1.00 82.25 76 LEU A CA 1
ATOM 606 C C . LEU A 1 76 ? -51.701 -19.222 19.722 1.00 82.25 76 LEU A C 1
ATOM 608 O O . LEU A 1 76 ? -52.334 -19.973 18.989 1.00 82.25 76 LEU A O 1
ATOM 612 N N . LYS A 1 77 ? -51.674 -17.896 19.530 1.00 75.81 77 LYS A N 1
ATOM 613 C CA . LYS A 1 77 ? -52.474 -17.216 18.500 1.00 75.81 77 LYS A CA 1
ATOM 614 C C . LYS A 1 77 ? -52.100 -17.658 17.082 1.00 75.81 77 LYS A C 1
ATOM 616 O O . LYS A 1 77 ? -52.992 -17.834 16.254 1.00 75.81 77 LYS A O 1
ATOM 621 N N . ALA A 1 78 ? -50.810 -17.830 16.799 1.00 74.31 78 ALA A N 1
ATOM 622 C CA . ALA A 1 78 ? -50.317 -18.219 15.481 1.00 74.31 78 ALA A CA 1
ATOM 623 C C . ALA A 1 78 ? -50.616 -19.693 15.147 1.00 74.31 78 ALA A C 1
ATOM 625 O O . ALA A 1 78 ? -50.964 -20.010 14.009 1.00 74.31 78 ALA A O 1
ATOM 626 N N . ASP A 1 79 ? -50.518 -20.590 16.132 1.00 73.75 79 ASP A N 1
ATOM 627 C CA . ASP A 1 79 ? -50.831 -22.011 15.972 1.00 73.75 79 ASP A CA 1
ATOM 628 C C . ASP A 1 79 ? -52.354 -22.264 15.942 1.00 73.75 79 ASP A C 1
ATOM 630 O O . ASP A 1 79 ? -52.813 -23.086 15.150 1.00 73.75 79 ASP A O 1
ATOM 634 N N . GLU A 1 80 ? -53.160 -21.535 16.726 1.00 69.88 80 GLU A N 1
ATOM 635 C CA . GLU A 1 80 ? -54.634 -21.612 16.702 1.00 69.88 80 GLU A CA 1
ATOM 636 C C . GLU A 1 80 ? -55.234 -21.087 15.393 1.00 69.88 80 GLU A C 1
ATOM 638 O O . GLU A 1 80 ? -56.229 -21.629 14.908 1.00 69.88 80 GLU A O 1
ATOM 643 N N . ALA A 1 81 ? -54.607 -20.084 14.768 1.00 61.06 81 ALA A N 1
ATOM 644 C CA . ALA A 1 81 ? -55.007 -19.578 13.453 1.00 61.06 81 ALA A CA 1
ATOM 645 C C . ALA A 1 81 ? -54.986 -20.663 12.358 1.00 61.06 81 ALA A C 1
ATOM 647 O O . ALA A 1 81 ? -55.708 -20.571 11.368 1.00 61.06 81 ALA A O 1
ATOM 648 N N . ARG A 1 82 ? -54.213 -21.740 12.555 1.00 52.25 82 ARG A N 1
ATOM 649 C CA . ARG A 1 82 ? -54.196 -22.926 11.686 1.00 52.25 82 ARG A CA 1
ATOM 650 C C . ARG A 1 82 ? -55.452 -23.798 11.827 1.00 52.25 82 ARG A C 1
ATOM 652 O O . ARG A 1 82 ? -55.759 -24.566 10.920 1.00 52.25 82 ARG A O 1
ATOM 659 N N . GLY A 1 83 ? -56.163 -23.698 12.952 1.00 49.78 83 GLY A N 1
ATOM 660 C CA . GLY A 1 83 ? -57.363 -24.476 13.278 1.00 49.78 83 GLY A CA 1
ATOM 661 C C . GLY A 1 83 ? -58.666 -23.943 12.672 1.00 49.78 83 GLY A C 1
ATOM 662 O O . GLY A 1 83 ? -59.707 -24.569 12.850 1.00 49.78 83 GLY A O 1
ATOM 663 N N . GLY A 1 84 ? -58.629 -22.815 11.950 1.00 46.66 84 GLY A N 1
ATOM 664 C CA . GLY A 1 84 ? -59.768 -22.310 11.175 1.00 46.66 84 GLY A CA 1
ATOM 665 C C . GLY A 1 84 ? -60.801 -21.478 1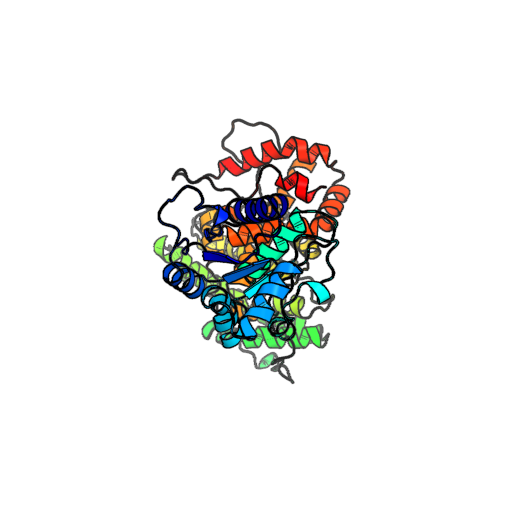1.946 1.00 46.66 84 GLY A C 1
ATOM 666 O O . GLY A 1 84 ? -61.893 -21.261 11.428 1.00 46.66 84 GLY A O 1
ATOM 667 N N . VAL A 1 85 ? -60.493 -20.977 13.149 1.00 39.06 85 VAL A N 1
ATOM 668 C CA . VAL A 1 85 ? -61.414 -20.107 13.906 1.00 39.06 85 VAL A CA 1
ATOM 669 C C . VAL A 1 85 ? -60.782 -18.731 14.128 1.00 39.06 85 VAL A C 1
ATOM 671 O O . VAL A 1 85 ? -59.997 -18.524 15.049 1.00 39.06 85 VAL A O 1
ATOM 674 N N . GLY A 1 86 ? -61.141 -17.783 13.256 1.00 42.22 86 GLY A N 1
ATOM 675 C CA . GLY A 1 86 ? -60.759 -16.369 13.340 1.00 42.22 86 GLY A CA 1
ATOM 676 C C . GLY A 1 86 ? -60.137 -15.844 12.043 1.00 42.22 86 GLY A C 1
ATOM 677 O O . GLY A 1 86 ? -58.935 -15.977 11.825 1.00 42.22 86 GLY A O 1
ATOM 678 N N . TYR A 1 87 ? -60.954 -15.205 11.200 1.00 40.19 87 TYR A N 1
ATOM 679 C CA . TYR A 1 87 ? -60.553 -14.669 9.886 1.00 40.19 87 TYR A CA 1
ATOM 680 C C . TYR A 1 87 ? -59.384 -13.663 9.986 1.00 40.19 87 TYR A C 1
ATOM 682 O O . TYR A 1 87 ? -58.515 -13.631 9.122 1.00 40.19 87 TYR A O 1
ATOM 690 N N . GLU A 1 88 ? -59.301 -12.916 11.093 1.00 48.28 88 GLU A N 1
ATOM 691 C CA . GLU A 1 88 ? -58.284 -11.879 11.331 1.00 48.28 88 GLU A CA 1
ATOM 692 C C . GLU A 1 88 ? -56.886 -12.434 11.660 1.00 48.28 88 GLU A C 1
ATOM 694 O O . GLU A 1 88 ? -55.874 -11.827 11.319 1.00 48.28 88 GLU A O 1
ATOM 699 N N . LYS A 1 89 ? -56.802 -13.620 12.283 1.00 46.78 89 LYS A N 1
ATOM 700 C CA . LYS A 1 89 ? -55.538 -14.210 12.777 1.00 46.78 89 LYS A CA 1
ATOM 701 C C . LYS A 1 89 ? -54.809 -15.076 11.741 1.00 46.78 89 LYS A C 1
ATOM 703 O O . LYS A 1 89 ? -53.686 -15.507 11.976 1.00 46.78 89 LYS A O 1
ATOM 708 N N . THR A 1 90 ? -55.432 -15.315 10.587 1.00 51.81 90 THR A N 1
ATOM 709 C CA . THR A 1 90 ? -54.958 -16.249 9.545 1.00 51.81 90 THR A CA 1
ATOM 710 C C . THR A 1 90 ? -53.889 -15.627 8.625 1.00 51.81 90 THR A C 1
ATOM 712 O O . THR A 1 90 ? -53.174 -16.329 7.912 1.00 51.81 90 THR A O 1
ATOM 715 N N . ILE A 1 91 ? -53.739 -14.301 8.656 1.00 54.06 91 ILE A N 1
ATOM 716 C CA . ILE A 1 91 ? -53.043 -13.508 7.631 1.00 54.06 91 ILE A CA 1
ATOM 717 C C . ILE A 1 91 ? -51.518 -13.659 7.693 1.00 54.06 91 ILE A C 1
ATOM 719 O O . ILE A 1 91 ? -50.889 -14.061 6.716 1.00 54.06 91 ILE A O 1
ATOM 723 N N . ILE A 1 92 ? -50.934 -13.394 8.863 1.00 57.56 92 ILE A N 1
ATOM 724 C CA . ILE A 1 92 ? -49.486 -13.494 9.091 1.00 57.56 92 ILE A CA 1
ATOM 725 C C . ILE A 1 92 ? -49.030 -14.943 8.892 1.00 57.56 92 ILE A C 1
ATOM 727 O O . ILE A 1 92 ? -48.020 -15.193 8.243 1.00 57.56 92 ILE A O 1
ATOM 731 N N . THR A 1 93 ? -49.834 -15.899 9.358 1.00 59.47 93 THR A N 1
ATOM 732 C CA . THR A 1 93 ? -49.588 -17.340 9.246 1.00 59.47 93 THR A CA 1
ATOM 733 C C . THR A 1 93 ? -49.573 -17.826 7.794 1.00 59.47 93 THR A C 1
ATOM 735 O O . THR A 1 93 ? -48.759 -18.683 7.466 1.00 59.47 93 THR A O 1
ATOM 738 N N . SER A 1 94 ? -50.419 -17.271 6.917 1.00 61.78 94 SER A N 1
ATOM 739 C CA . SER A 1 94 ? -50.482 -17.650 5.495 1.00 61.78 94 SER A CA 1
ATOM 740 C C . SER A 1 94 ? -49.248 -17.170 4.727 1.00 61.78 94 SER A C 1
ATOM 742 O O . SER A 1 94 ? -48.578 -17.967 4.073 1.00 61.78 94 SER A O 1
ATOM 744 N N . GLU A 1 95 ? -48.882 -15.892 4.871 1.00 64.00 95 GLU A N 1
ATOM 745 C CA . GLU A 1 95 ? -47.724 -15.320 4.170 1.00 64.00 95 GLU A CA 1
ATOM 746 C C . GLU A 1 95 ? -46.387 -15.828 4.735 1.00 64.00 95 GLU A C 1
ATOM 748 O O . GLU A 1 95 ? -45.444 -16.071 3.979 1.00 64.00 95 GLU A O 1
ATOM 753 N N . LEU A 1 96 ? -46.315 -16.074 6.050 1.00 62.69 96 LEU A N 1
ATOM 754 C CA . LEU A 1 96 ? -45.191 -16.770 6.683 1.00 62.69 96 LEU A CA 1
ATOM 755 C C . LEU A 1 96 ? -45.009 -18.186 6.135 1.00 62.69 96 LEU A C 1
ATOM 757 O O . LEU A 1 96 ? -43.873 -18.629 5.969 1.00 62.69 96 LEU A O 1
ATOM 761 N N . TYR A 1 97 ? -46.111 -18.898 5.878 1.00 62.41 97 TYR A N 1
ATOM 762 C CA . TYR A 1 97 ? -46.086 -20.271 5.381 1.00 62.41 97 TYR A CA 1
ATOM 763 C C . TYR A 1 97 ? -45.667 -20.348 3.907 1.00 62.41 97 TYR A C 1
ATOM 765 O O . TYR A 1 97 ? -44.867 -21.207 3.538 1.00 62.41 97 TYR A O 1
ATOM 773 N N . GLU A 1 98 ? -46.152 -19.425 3.073 1.00 63.78 98 GLU A N 1
ATOM 774 C CA . GLU A 1 98 ? -45.759 -19.322 1.659 1.00 63.78 98 GLU A CA 1
ATOM 775 C C . GLU A 1 98 ? -44.274 -18.962 1.485 1.00 63.78 98 GLU A C 1
ATOM 777 O O . GLU A 1 98 ? -43.644 -19.368 0.512 1.00 63.78 98 GLU A O 1
ATOM 782 N N . ASN A 1 99 ? -43.688 -18.265 2.461 1.00 62.22 99 ASN A N 1
ATOM 783 C CA . ASN A 1 99 ? -42.303 -17.791 2.433 1.00 62.22 99 ASN A CA 1
ATOM 784 C C . ASN A 1 99 ? -41.364 -18.563 3.380 1.00 62.22 99 ASN A C 1
ATOM 786 O O . ASN A 1 99 ? -40.301 -18.051 3.764 1.00 62.22 99 ASN A O 1
ATOM 790 N N . VAL A 1 100 ? -41.726 -19.793 3.768 1.00 57.00 100 VAL A N 1
ATOM 791 C CA . VAL A 1 100 ? -40.886 -20.667 4.605 1.00 57.00 100 VAL A CA 1
ATOM 792 C C . VAL A 1 100 ? -39.520 -20.870 3.941 1.00 57.00 100 VAL A C 1
ATOM 794 O O . VAL A 1 100 ? -39.412 -21.413 2.846 1.00 57.00 100 VAL A O 1
ATOM 797 N N . GLY A 1 101 ? -38.455 -20.452 4.631 1.00 55.81 101 GLY A N 1
ATOM 798 C CA . GLY A 1 101 ? -37.071 -20.534 4.145 1.00 55.81 101 GLY A CA 1
ATOM 799 C C . GLY A 1 101 ? -36.515 -19.230 3.564 1.00 55.81 101 GLY A C 1
ATOM 800 O O . GLY A 1 101 ? -35.316 -19.171 3.286 1.00 55.81 101 GLY A O 1
ATOM 801 N N . SER A 1 102 ? -37.340 -18.188 3.426 1.00 68.75 102 SER A N 1
ATOM 802 C CA . SER A 1 102 ? -36.892 -16.838 3.066 1.00 68.75 102 SER A CA 1
ATOM 803 C C . SER A 1 102 ? -36.206 -16.126 4.241 1.00 68.75 102 SER A C 1
ATOM 805 O O . SER A 1 102 ? -36.418 -16.460 5.406 1.00 68.75 102 SER A O 1
ATOM 807 N N . SER A 1 103 ? -35.407 -15.100 3.938 1.00 73.06 103 SER A N 1
ATOM 808 C CA . SER A 1 103 ? -34.842 -14.182 4.938 1.00 73.06 103 SER A CA 1
ATOM 809 C C . SER A 1 103 ? -35.771 -13.001 5.253 1.00 73.06 103 SER A C 1
ATOM 811 O O . SER A 1 103 ? -35.316 -12.023 5.845 1.00 73.06 103 SER A O 1
ATOM 813 N N . LYS A 1 104 ? -37.039 -13.034 4.805 1.00 80.56 104 LYS A N 1
ATOM 814 C CA . LYS A 1 104 ? -38.009 -11.944 5.011 1.00 80.56 104 LYS A CA 1
ATOM 815 C C . LYS A 1 104 ? -38.414 -11.837 6.481 1.00 80.56 104 LYS A C 1
ATOM 817 O O . LYS A 1 104 ? -38.528 -10.734 6.996 1.00 80.56 104 LYS A O 1
ATOM 822 N N . PHE A 1 105 ? -38.571 -12.970 7.160 1.00 82.50 105 PHE A N 1
ATOM 823 C CA . PHE A 1 105 ? -39.055 -13.028 8.536 1.00 82.50 105 PHE A CA 1
ATOM 824 C C . PHE A 1 105 ? -37.914 -13.236 9.530 1.00 82.50 105 PHE A C 1
ATOM 826 O O . PHE A 1 105 ? -37.096 -14.142 9.362 1.00 82.50 105 PHE A O 1
ATOM 833 N N . ILE A 1 106 ? -37.884 -12.407 10.571 1.00 86.44 106 ILE A N 1
ATOM 834 C CA . ILE A 1 106 ? -36.840 -12.367 11.595 1.00 86.44 106 ILE A CA 1
ATOM 835 C C . ILE A 1 106 ? -37.491 -12.663 12.957 1.00 86.44 106 ILE A C 1
ATOM 837 O O . ILE A 1 106 ? -38.091 -11.770 13.559 1.00 86.44 106 ILE A O 1
ATOM 841 N N . PRO A 1 107 ? -37.420 -13.912 13.446 1.00 87.06 107 PRO A N 1
ATOM 842 C CA . PRO A 1 107 ? -37.870 -14.269 14.787 1.00 87.06 107 PRO A CA 1
ATOM 843 C C . PRO A 1 107 ? -37.013 -13.612 15.877 1.00 87.06 107 PRO A C 1
ATOM 845 O O . PRO A 1 107 ? -35.794 -13.805 15.908 1.00 87.06 107 PRO A O 1
ATOM 848 N N . VAL A 1 108 ? -37.657 -12.890 16.794 1.00 88.06 108 VAL A N 1
ATOM 849 C CA . VAL A 1 108 ? -37.011 -12.158 17.891 1.00 88.06 108 VAL A CA 1
ATOM 850 C C . VAL A 1 108 ? -37.674 -12.501 19.223 1.00 88.06 108 VAL A C 1
ATOM 852 O O . VAL A 1 108 ? -38.895 -12.471 19.329 1.00 88.06 108 VAL A O 1
ATOM 855 N N . ILE A 1 109 ? -36.881 -12.789 20.257 1.00 87.75 109 ILE A N 1
ATOM 856 C CA . ILE A 1 109 ? -37.360 -12.914 21.646 1.00 87.75 109 ILE A CA 1
ATOM 857 C C . ILE A 1 109 ? -36.773 -11.764 22.467 1.00 87.75 109 ILE A C 1
ATOM 859 O O . ILE A 1 109 ? -35.552 -11.670 22.604 1.00 87.75 109 ILE A O 1
ATOM 863 N N . LEU A 1 110 ? -37.649 -10.903 22.999 1.00 83.88 110 LEU A N 1
ATOM 864 C CA . LEU A 1 110 ? -37.268 -9.740 23.815 1.00 83.88 110 LEU A CA 1
ATOM 865 C C . LEU A 1 110 ? -37.008 -10.095 25.282 1.00 83.88 110 LEU A C 1
ATOM 867 O O . LEU A 1 110 ? -36.188 -9.450 25.925 1.00 83.88 110 LEU A O 1
ATOM 871 N N . ASP A 1 111 ? -37.731 -11.077 25.820 1.00 81.38 111 ASP A N 1
ATOM 872 C CA . ASP A 1 111 ? -37.619 -11.476 27.222 1.00 81.38 111 ASP A CA 1
ATOM 873 C C . ASP A 1 111 ? -36.722 -12.708 27.348 1.00 81.38 111 ASP A C 1
ATOM 875 O O . ASP A 1 111 ? -37.043 -13.798 26.877 1.00 81.38 111 ASP A O 1
ATOM 879 N N . GLU A 1 112 ? -35.580 -12.507 27.987 1.00 75.06 112 GLU A N 1
ATOM 880 C CA . GLU A 1 112 ? -34.562 -13.518 28.273 1.00 75.06 112 GLU A CA 1
ATOM 881 C C . GLU A 1 112 ? -35.050 -14.688 29.138 1.00 75.06 112 GLU A C 1
ATOM 883 O O . GLU A 1 112 ? -34.450 -15.763 29.102 1.00 75.06 112 GLU A O 1
ATOM 888 N N . ASN A 1 113 ? -36.136 -14.504 29.897 1.00 79.06 113 ASN A N 1
ATOM 889 C CA . ASN A 1 113 ? -36.692 -15.536 30.771 1.00 79.06 113 ASN A CA 1
ATOM 890 C C . ASN A 1 113 ? -37.619 -16.503 30.024 1.00 79.06 113 ASN A C 1
ATOM 892 O O . ASN A 1 113 ? -38.073 -17.492 30.602 1.00 79.06 113 ASN A O 1
ATOM 896 N N . LEU A 1 114 ? -37.928 -16.227 28.754 1.00 81.44 114 LEU A N 1
ATOM 897 C CA . LEU A 1 114 ? -38.799 -17.069 27.948 1.00 81.44 114 LEU A CA 1
ATOM 898 C C . LEU A 1 114 ? -38.021 -18.210 27.285 1.00 81.44 114 LEU A C 1
ATOM 900 O O . LEU A 1 114 ? -37.042 -17.989 26.567 1.00 81.44 114 LEU A O 1
ATOM 904 N N . ASP A 1 115 ? -38.513 -19.443 27.446 1.00 78.56 115 ASP A N 1
ATOM 905 C CA . ASP A 1 115 ? -38.027 -20.563 26.644 1.00 78.56 115 ASP A CA 1
ATOM 906 C C . ASP A 1 115 ? -38.531 -20.410 25.205 1.00 78.56 115 ASP A C 1
ATOM 908 O O . ASP A 1 115 ? -39.721 -20.280 24.906 1.00 78.56 115 ASP A O 1
ATOM 912 N N . PHE A 1 116 ? -37.591 -20.460 24.275 1.00 76.75 116 PHE A N 1
ATOM 913 C CA . PHE A 1 116 ? -37.860 -20.443 22.851 1.00 76.75 116 PHE A CA 1
ATOM 914 C C . PHE A 1 116 ? -38.821 -21.535 22.392 1.00 76.75 116 PHE A C 1
ATOM 916 O O . PHE A 1 116 ? -39.653 -21.267 21.525 1.00 76.75 116 PHE A O 1
ATOM 923 N N . ASN A 1 117 ? -38.718 -22.748 22.940 1.00 79.44 117 ASN A N 1
ATOM 924 C CA . ASN A 1 117 ? -39.601 -23.847 22.551 1.00 79.44 117 ASN A CA 1
ATOM 925 C C . ASN A 1 117 ? -41.064 -23.534 22.884 1.00 79.44 117 ASN A C 1
ATOM 927 O O . ASN A 1 117 ? -41.966 -23.978 22.168 1.00 79.44 117 ASN A O 1
ATOM 931 N N . ASP A 1 118 ? -41.293 -22.705 23.900 1.00 83.50 118 ASP A N 1
ATOM 932 C CA . ASP A 1 118 ? -42.617 -22.272 24.335 1.00 83.50 118 ASP A CA 1
ATOM 933 C C . ASP A 1 118 ? -43.134 -21.063 23.547 1.00 83.50 118 ASP A C 1
ATOM 935 O O . ASP A 1 118 ? -44.337 -20.819 23.534 1.00 83.50 118 ASP A O 1
ATOM 939 N N . CYS A 1 119 ? -42.261 -20.352 22.825 1.00 82.62 119 CYS A N 1
ATOM 940 C CA . CYS A 1 119 ? -42.597 -19.110 22.119 1.00 82.62 119 CYS A CA 1
ATOM 941 C C . CYS A 1 119 ? -42.626 -19.232 20.592 1.00 82.62 119 CYS A C 1
ATOM 943 O O . CYS A 1 119 ? -43.236 -18.397 19.926 1.00 82.62 119 CYS A O 1
ATOM 945 N N . ILE A 1 120 ? -41.963 -20.233 20.005 1.00 81.31 120 ILE A N 1
ATOM 946 C CA . ILE A 1 120 ? -41.911 -20.373 18.547 1.00 81.31 120 ILE A CA 1
ATOM 947 C C . ILE A 1 120 ? -43.146 -21.112 17.994 1.00 81.31 120 ILE A C 1
ATOM 949 O O . ILE A 1 120 ? -43.403 -22.253 18.392 1.00 81.31 120 ILE A O 1
ATOM 953 N N . PRO A 1 121 ? -43.892 -20.519 17.039 1.00 78.44 121 PRO A N 1
ATOM 954 C CA . PRO A 1 121 ? -44.935 -21.221 16.297 1.00 78.44 121 PRO A CA 1
ATOM 955 C C . PRO A 1 121 ? -44.400 -22.451 15.564 1.00 78.44 121 PRO A C 1
ATOM 957 O O . PRO A 1 121 ? -43.289 -22.446 15.022 1.00 78.44 121 PRO A O 1
ATOM 960 N N . ASN A 1 122 ? -45.216 -23.500 15.471 1.00 75.69 122 ASN A N 1
ATOM 961 C CA . ASN A 1 122 ? -44.783 -24.791 14.933 1.00 75.69 122 ASN A CA 1
ATOM 962 C C . ASN A 1 122 ? -44.254 -24.702 13.493 1.00 75.69 122 ASN A C 1
ATOM 964 O O . ASN A 1 122 ? -43.359 -25.456 13.113 1.00 75.69 122 ASN A O 1
ATOM 968 N N . PHE A 1 123 ? -44.763 -23.774 12.682 1.00 70.38 123 PHE A N 1
ATOM 969 C CA . PHE A 1 123 ? -44.322 -23.591 11.297 1.00 70.38 123 PHE A CA 1
ATOM 970 C C . PHE A 1 123 ? -42.960 -22.874 11.170 1.00 70.38 123 PHE A C 1
ATOM 972 O O . PHE A 1 123 ? -42.227 -23.154 10.223 1.00 70.38 123 PHE A O 1
ATOM 979 N N . LEU A 1 124 ? -42.570 -22.037 12.143 1.00 67.94 124 LEU A N 1
ATOM 980 C CA . LEU A 1 124 ? -41.271 -21.341 12.175 1.00 67.94 124 LEU A CA 1
ATOM 981 C C . LEU A 1 124 ? -40.123 -22.225 12.687 1.00 67.94 124 LEU A C 1
ATOM 983 O O . LEU A 1 124 ? -38.951 -21.912 12.482 1.00 67.94 124 LEU A O 1
ATOM 987 N N . THR A 1 125 ? -40.420 -23.377 13.296 1.00 65.75 125 THR A N 1
ATOM 988 C CA . THR A 1 125 ? -39.387 -24.317 13.783 1.00 65.75 125 THR A CA 1
ATOM 989 C C . THR A 1 125 ? -38.462 -24.853 12.680 1.00 65.75 125 THR A C 1
ATOM 991 O O . THR A 1 125 ? -37.358 -25.323 12.979 1.00 65.75 125 THR A O 1
ATOM 994 N N . LYS A 1 126 ? -38.883 -24.763 11.408 1.00 57.75 126 LYS A N 1
ATOM 995 C CA . LYS A 1 126 ? -38.119 -25.187 10.223 1.00 57.75 126 LYS A CA 1
ATOM 996 C C . LYS A 1 126 ? -37.179 -24.101 9.674 1.00 57.75 126 LYS A C 1
ATOM 998 O O . LYS A 1 126 ? -36.241 -24.427 8.950 1.00 57.75 126 LYS A O 1
ATOM 1003 N N . THR A 1 127 ? -37.359 -22.834 10.054 1.00 55.34 127 THR A N 1
ATOM 1004 C CA . THR A 1 127 ? -36.535 -21.682 9.639 1.00 55.34 127 THR A CA 1
ATOM 1005 C C . THR A 1 127 ? -35.538 -21.300 10.736 1.00 55.34 127 THR A C 1
ATOM 1007 O O . THR A 1 127 ? -35.569 -20.204 11.279 1.00 55.34 127 THR A O 1
ATOM 1010 N N . ARG A 1 128 ? -34.624 -22.211 11.097 1.00 52.53 128 ARG A N 1
ATOM 1011 C CA . ARG A 1 128 ? -33.649 -21.995 12.194 1.00 52.53 128 ARG A CA 1
ATOM 1012 C C . ARG A 1 128 ? -32.470 -21.069 11.856 1.00 52.53 128 ARG A C 1
ATOM 1014 O O . ARG A 1 128 ? -31.531 -20.984 12.637 1.00 52.53 128 ARG A O 1
ATOM 1021 N N . LYS A 1 129 ? -32.454 -20.427 10.685 1.00 53.00 129 LYS A N 1
ATOM 1022 C CA . LYS A 1 129 ? -31.250 -19.740 10.186 1.00 53.00 129 LYS A CA 1
ATOM 1023 C C . LYS A 1 129 ? -30.988 -18.371 10.825 1.00 53.00 129 LYS A C 1
ATOM 1025 O O . LYS A 1 129 ? -29.870 -17.881 10.695 1.00 53.00 129 LYS A O 1
ATOM 1030 N N . THR A 1 130 ? -31.965 -17.748 11.492 1.00 57.38 130 THR A N 1
ATOM 1031 C CA . THR A 1 130 ? -31.809 -16.373 12.004 1.00 57.38 130 THR A CA 1
ATOM 1032 C C . THR A 1 130 ? -32.748 -16.098 13.179 1.00 57.38 130 THR A C 1
ATOM 1034 O O . THR A 1 130 ? -33.734 -15.391 13.036 1.00 57.38 130 THR A O 1
ATOM 1037 N N . ILE A 1 131 ? -32.496 -16.715 14.332 1.00 67.00 131 ILE A N 1
ATOM 1038 C CA . ILE A 1 131 ? -33.243 -16.411 15.561 1.00 67.00 131 ILE A CA 1
ATOM 1039 C C . ILE A 1 131 ? -32.381 -15.463 16.383 1.00 67.00 131 ILE A C 1
ATOM 1041 O O . ILE A 1 131 ? -31.289 -15.858 16.784 1.00 67.00 131 ILE A O 1
ATOM 1045 N N . VAL A 1 132 ? -32.882 -14.257 16.645 1.00 70.12 132 VAL A N 1
ATOM 1046 C CA . VAL A 1 132 ? -32.190 -13.274 17.484 1.00 70.12 132 VAL A CA 1
ATOM 1047 C C . VAL A 1 132 ? -32.810 -13.305 18.877 1.00 70.12 132 VAL A C 1
ATOM 1049 O O . VAL A 1 132 ? -34.031 -13.234 19.034 1.00 70.12 132 VAL A O 1
ATOM 1052 N N . ARG A 1 133 ? -31.980 -13.469 19.905 1.00 73.88 133 ARG A N 1
ATOM 1053 C CA . ARG A 1 133 ? -32.426 -13.544 21.300 1.00 73.88 133 ARG A CA 1
ATOM 1054 C C . ARG A 1 133 ? -31.731 -12.473 22.109 1.00 73.88 133 ARG A C 1
ATOM 1056 O O . ARG A 1 133 ? -30.533 -12.276 21.942 1.00 73.88 133 ARG A O 1
ATOM 1063 N N . SER A 1 134 ? -32.462 -11.858 23.031 1.00 68.50 134 SER A N 1
ATOM 1064 C CA . SER A 1 134 ? -31.834 -11.083 24.093 1.00 68.50 134 SER A CA 1
ATOM 1065 C C . SER A 1 134 ? -31.034 -12.045 24.978 1.00 68.50 134 SER A C 1
ATOM 1067 O O . SER A 1 134 ? -31.582 -12.722 25.844 1.00 68.50 134 SER A O 1
ATOM 1069 N N . THR A 1 135 ? -29.746 -12.218 24.682 1.00 56.34 135 THR A N 1
ATOM 1070 C CA . THR A 1 135 ? -28.806 -12.943 25.541 1.00 56.34 135 THR A CA 1
ATOM 1071 C C . THR A 1 135 ? -27.966 -11.911 26.270 1.00 56.34 135 THR A C 1
ATOM 1073 O O . THR A 1 135 ? -27.190 -11.196 25.642 1.00 56.34 135 THR A O 1
ATOM 1076 N N . PHE A 1 136 ? -28.155 -11.814 27.582 1.00 41.97 136 PHE A N 1
ATOM 1077 C CA . PHE A 1 136 ? -27.492 -10.861 28.466 1.00 41.97 136 PHE A CA 1
ATOM 1078 C C . PHE A 1 136 ? -26.009 -10.585 28.154 1.00 41.97 136 PHE A C 1
ATOM 1080 O O . PHE A 1 136 ? -25.178 -11.494 28.175 1.00 41.97 136 PHE A O 1
ATOM 1087 N N . ASN A 1 137 ? -25.705 -9.297 27.942 1.00 45.94 137 ASN A N 1
ATOM 1088 C CA . ASN A 1 137 ? -24.547 -8.558 28.478 1.00 45.94 137 ASN A CA 1
ATOM 1089 C C . ASN A 1 137 ? -24.629 -7.053 28.128 1.00 45.94 137 ASN A C 1
ATOM 1091 O O . ASN A 1 137 ? -24.061 -6.234 28.844 1.00 45.94 137 ASN A O 1
ATOM 1095 N N . SER A 1 138 ? -25.392 -6.663 27.097 1.00 56.88 138 SER A N 1
ATOM 1096 C CA . SER A 1 138 ? -25.801 -5.273 26.846 1.00 56.88 138 SER A CA 1
ATOM 1097 C C . SER A 1 138 ? -27.034 -5.219 25.923 1.00 56.88 138 SER A C 1
ATOM 1099 O O . SER A 1 138 ? -27.134 -6.011 24.986 1.00 56.88 138 SER A O 1
ATOM 1101 N N . ASN A 1 139 ? -27.970 -4.285 26.151 1.00 67.56 139 ASN A N 1
ATOM 1102 C CA . ASN A 1 139 ? -29.086 -4.039 25.215 1.00 67.56 139 ASN A CA 1
ATOM 1103 C C . ASN A 1 139 ? -28.578 -3.614 23.822 1.00 67.56 139 ASN A C 1
ATOM 1105 O O . ASN A 1 139 ? -29.246 -3.844 22.818 1.00 67.56 139 ASN A O 1
ATOM 1109 N N . ASP A 1 140 ? -27.384 -3.022 23.751 1.00 71.75 140 ASP A N 1
ATOM 1110 C CA . ASP A 1 140 ? -26.794 -2.537 22.507 1.00 71.75 140 ASP A CA 1
ATOM 1111 C C . ASP A 1 140 ? -26.364 -3.654 21.552 1.00 71.75 140 ASP A C 1
ATOM 1113 O O . ASP A 1 140 ? -26.575 -3.511 20.348 1.00 71.75 140 ASP A O 1
ATOM 1117 N N . ASP A 1 141 ? -25.800 -4.756 22.062 1.00 75.00 141 ASP A N 1
ATOM 1118 C CA . ASP A 1 141 ? -25.385 -5.906 21.244 1.00 75.00 141 ASP A CA 1
ATOM 1119 C C . ASP A 1 141 ? -26.586 -6.613 20.601 1.00 75.00 141 ASP A C 1
ATOM 1121 O O . ASP A 1 141 ? -26.528 -7.014 19.438 1.00 75.00 141 ASP A O 1
ATOM 1125 N N . PHE A 1 142 ? -27.687 -6.735 21.348 1.00 81.88 142 PHE A N 1
ATOM 1126 C CA . PHE A 1 142 ? -28.932 -7.334 20.868 1.00 81.88 142 PHE A CA 1
ATOM 1127 C C . PHE A 1 142 ? -29.544 -6.519 19.723 1.00 81.88 142 PHE A C 1
ATOM 1129 O O . PHE A 1 142 ? -29.891 -7.059 18.671 1.00 81.88 142 PHE A O 1
ATOM 1136 N N . ILE A 1 143 ? -29.629 -5.199 19.896 1.00 83.75 143 ILE A N 1
ATOM 1137 C CA . ILE A 1 143 ? -30.154 -4.300 18.863 1.00 83.75 143 ILE A CA 1
ATOM 1138 C C . ILE A 1 143 ? -29.205 -4.266 17.651 1.00 83.75 143 ILE A C 1
ATOM 1140 O O . ILE A 1 143 ? -29.666 -4.216 16.508 1.00 83.75 143 ILE A O 1
ATOM 1144 N N . ASP A 1 144 ? -27.890 -4.364 17.876 1.00 82.81 144 ASP A N 1
ATOM 1145 C CA . ASP A 1 144 ? -26.897 -4.464 16.805 1.00 82.81 144 ASP A CA 1
ATOM 1146 C C . ASP A 1 144 ? -27.008 -5.748 15.988 1.00 82.81 144 ASP A C 1
ATOM 1148 O O . ASP A 1 144 ? -26.907 -5.706 14.760 1.00 82.81 144 ASP A O 1
ATOM 1152 N N . GLU A 1 145 ? -27.298 -6.878 16.628 1.00 84.56 145 GLU A N 1
ATOM 1153 C CA . GLU A 1 145 ? -27.577 -8.129 15.927 1.00 84.56 145 GLU A CA 1
ATOM 1154 C C . GLU A 1 145 ? -28.816 -8.009 15.026 1.00 84.56 145 GLU A C 1
ATOM 1156 O O . GLU A 1 145 ? -28.756 -8.394 13.854 1.00 84.56 145 GLU A O 1
ATOM 1161 N N . ILE A 1 146 ? -29.905 -7.407 15.522 1.00 86.12 146 ILE A N 1
ATOM 1162 C CA . ILE A 1 146 ? -31.125 -7.172 14.732 1.00 86.12 146 ILE A CA 1
ATOM 1163 C C . ILE A 1 146 ? -30.817 -6.287 13.516 1.00 86.12 146 ILE A C 1
ATOM 1165 O O . ILE A 1 146 ? -31.147 -6.658 12.387 1.00 86.12 146 ILE A O 1
ATOM 1169 N N . GLY A 1 147 ? -30.124 -5.160 13.715 1.00 85.81 147 GLY A N 1
ATOM 1170 C CA . GLY A 1 147 ? -29.715 -4.268 12.624 1.00 85.81 147 GLY A CA 1
ATOM 1171 C C . GLY A 1 147 ? -28.855 -4.982 11.574 1.00 85.81 147 GLY A C 1
ATOM 1172 O O . GLY A 1 147 ? -29.114 -4.894 10.372 1.00 85.81 147 GLY A O 1
ATOM 1173 N N . ARG A 1 148 ? -27.867 -5.772 12.007 1.00 83.19 148 ARG A N 1
ATOM 1174 C CA . ARG A 1 148 ? -27.011 -6.571 11.116 1.00 83.19 148 ARG A CA 1
ATOM 1175 C C . ARG A 1 148 ? -27.789 -7.591 10.293 1.00 83.19 148 ARG A C 1
ATOM 1177 O O . ARG A 1 148 ? -27.523 -7.728 9.098 1.00 83.19 148 ARG A O 1
ATOM 1184 N N . VAL A 1 149 ? -28.750 -8.286 10.902 1.00 84.81 149 VAL A N 1
ATOM 1185 C CA . VAL A 1 149 ? -29.615 -9.253 10.209 1.00 84.81 149 VAL A CA 1
ATOM 1186 C C . VAL A 1 149 ? -30.432 -8.573 9.111 1.00 84.81 149 VAL A C 1
ATOM 1188 O O . VAL A 1 149 ? -30.493 -9.077 7.988 1.00 84.81 149 VAL A O 1
ATOM 1191 N N . ILE A 1 150 ? -31.011 -7.412 9.412 1.00 86.50 150 ILE A N 1
ATOM 1192 C CA . ILE A 1 150 ? -31.838 -6.630 8.486 1.00 86.50 150 ILE A CA 1
ATOM 1193 C C . ILE A 1 150 ? -31.040 -6.225 7.244 1.00 86.50 150 ILE A C 1
ATOM 1195 O O . ILE A 1 150 ? -31.476 -6.476 6.119 1.00 86.50 150 ILE A O 1
ATOM 1199 N N . TYR A 1 151 ? -29.837 -5.681 7.446 1.00 83.94 151 TYR A N 1
ATOM 1200 C CA . TYR A 1 151 ? -28.936 -5.274 6.363 1.00 83.94 151 TYR A CA 1
ATOM 1201 C C . TYR A 1 151 ? -28.159 -6.435 5.726 1.00 83.94 151 TYR A C 1
ATOM 1203 O O . TYR A 1 151 ? -27.377 -6.202 4.805 1.00 83.94 151 TYR A O 1
ATOM 1211 N N . GLN A 1 152 ? -28.334 -7.670 6.210 1.00 77.75 152 GLN A N 1
ATOM 1212 C CA . GLN A 1 152 ? -27.555 -8.846 5.800 1.00 77.75 152 GLN A CA 1
ATOM 1213 C C . GLN A 1 152 ? -26.034 -8.636 5.947 1.00 77.75 152 GLN A C 1
ATOM 1215 O O . GLN A 1 152 ? -25.236 -9.124 5.146 1.00 77.75 152 GLN A O 1
ATOM 1220 N N . ARG A 1 153 ? -25.620 -7.900 6.987 1.00 76.50 153 ARG A N 1
ATOM 1221 C CA . ARG A 1 153 ? -24.220 -7.572 7.289 1.00 76.50 153 ARG A CA 1
ATOM 1222 C C . ARG A 1 153 ? -23.716 -8.421 8.462 1.00 76.50 153 ARG A C 1
ATOM 1224 O O . ARG A 1 153 ? -23.979 -8.069 9.609 1.00 76.50 153 ARG A O 1
ATOM 1231 N N . PRO A 1 154 ? -22.998 -9.532 8.224 1.00 71.81 154 PRO A N 1
ATOM 1232 C CA . PRO A 1 154 ? -22.551 -10.424 9.297 1.00 71.81 154 PRO A CA 1
ATOM 1233 C C . PRO A 1 154 ? -21.608 -9.727 10.289 1.00 71.81 154 PRO A C 1
ATOM 1235 O O . PRO A 1 154 ? -20.843 -8.838 9.915 1.00 71.81 154 PRO A O 1
ATOM 1238 N N . LYS A 1 155 ? -21.629 -10.166 11.561 1.00 65.81 155 LYS A N 1
ATOM 1239 C CA . LYS A 1 155 ? -20.771 -9.595 12.617 1.00 65.81 155 LYS A CA 1
ATOM 1240 C C . LYS A 1 155 ? -19.283 -9.679 12.285 1.00 65.81 155 LYS A C 1
ATOM 1242 O O . LYS A 1 155 ? -18.550 -8.707 12.440 1.00 65.81 155 LYS A O 1
ATOM 1247 N N . ASN A 1 156 ? -18.904 -10.831 11.747 1.00 58.19 156 ASN A N 1
ATOM 1248 C CA . ASN A 1 156 ? -17.599 -11.104 11.175 1.00 58.19 156 ASN A CA 1
ATOM 1249 C C . ASN A 1 156 ? -17.800 -11.305 9.667 1.00 58.19 156 ASN A C 1
ATOM 1251 O O . ASN A 1 156 ? -18.185 -12.409 9.263 1.00 58.19 156 ASN A O 1
ATOM 1255 N N . PRO A 1 157 ? -17.637 -10.265 8.827 1.00 53.19 157 PRO A N 1
ATOM 1256 C CA . PRO A 1 157 ? -17.627 -10.473 7.387 1.00 53.19 157 PRO A CA 1
ATOM 1257 C C . PRO A 1 157 ? -16.512 -11.453 7.045 1.00 53.19 157 PRO A C 1
ATOM 1259 O O . PRO A 1 157 ? -15.437 -11.410 7.648 1.00 53.19 157 PRO A O 1
ATOM 1262 N N . LYS A 1 158 ? -16.778 -12.358 6.096 1.00 40.59 158 LYS A N 1
ATOM 1263 C CA . LYS A 1 158 ? -15.690 -13.129 5.499 1.00 40.59 158 LYS A CA 1
ATOM 1264 C C . LYS A 1 158 ? -14.661 -12.108 5.002 1.00 40.59 158 LYS A C 1
ATOM 1266 O O . LYS A 1 158 ? -15.090 -11.139 4.366 1.00 40.59 158 LYS A O 1
ATOM 1271 N N . PRO A 1 159 ? -13.365 -12.276 5.311 1.00 41.41 159 PRO A N 1
ATOM 1272 C CA . PRO A 1 159 ? -12.358 -11.454 4.663 1.00 41.41 159 PRO A CA 1
ATOM 1273 C C . PRO A 1 159 ? -12.537 -11.586 3.141 1.00 41.41 159 PRO A C 1
ATOM 1275 O O . PRO A 1 159 ? -13.044 -12.626 2.687 1.00 41.41 159 PRO A O 1
ATOM 1278 N N . PRO A 1 160 ? -12.197 -10.545 2.363 1.00 39.34 160 PRO A N 1
ATOM 1279 C CA . PRO A 1 160 ? -12.183 -10.658 0.911 1.00 39.34 160 PRO A CA 1
ATOM 1280 C C . PRO A 1 160 ? -11.413 -11.919 0.504 1.00 39.34 160 PRO A C 1
ATOM 1282 O O . PRO A 1 160 ? -10.469 -12.344 1.177 1.00 39.34 160 PRO A O 1
ATOM 1285 N N . LEU A 1 161 ? -11.885 -12.587 -0.550 1.00 33.81 161 LEU A N 1
ATOM 1286 C CA . LEU A 1 161 ? -11.179 -13.745 -1.080 1.00 33.81 161 LEU A CA 1
ATOM 1287 C C . LEU A 1 161 ? -9.831 -13.253 -1.608 1.00 33.81 161 LEU A C 1
ATOM 1289 O O . LEU A 1 161 ? -9.783 -12.591 -2.640 1.00 33.81 161 LEU A O 1
ATOM 1293 N N . GLY A 1 162 ? -8.746 -13.599 -0.917 1.00 43.56 162 GLY A N 1
ATOM 1294 C CA . GLY A 1 162 ? -7.409 -13.428 -1.471 1.00 43.56 162 GLY A CA 1
ATOM 1295 C C . GLY A 1 162 ? -7.269 -14.212 -2.778 1.00 43.56 162 GLY A C 1
ATOM 1296 O O . GLY A 1 162 ? -7.973 -15.203 -3.011 1.00 43.56 162 GLY A O 1
ATOM 1297 N N . ARG A 1 163 ? -6.342 -13.789 -3.643 1.00 44.78 163 ARG A N 1
ATOM 1298 C CA . ARG A 1 163 ? -6.005 -14.538 -4.861 1.00 44.78 163 ARG A CA 1
ATOM 1299 C C . ARG A 1 163 ? -5.655 -15.979 -4.472 1.00 44.78 163 ARG A C 1
ATOM 1301 O O . ARG A 1 163 ? -4.804 -16.193 -3.609 1.00 44.78 163 ARG A O 1
ATOM 1308 N N . ASN A 1 164 ? -6.279 -16.974 -5.111 1.00 49.03 164 ASN A N 1
ATOM 1309 C CA . ASN A 1 164 ? -5.847 -18.357 -4.938 1.00 49.03 164 ASN A CA 1
ATOM 1310 C C . ASN A 1 164 ? -4.429 -18.489 -5.511 1.00 49.03 164 ASN A C 1
ATOM 1312 O O . ASN A 1 164 ? -4.233 -18.566 -6.718 1.00 49.03 164 ASN A O 1
ATOM 1316 N N . ILE A 1 165 ? -3.432 -18.500 -4.629 1.00 48.78 165 ILE A N 1
ATOM 1317 C CA . ILE A 1 165 ? -2.014 -18.574 -4.996 1.00 48.78 165 ILE A CA 1
ATOM 1318 C C . ILE A 1 165 ? -1.621 -19.974 -5.511 1.00 48.78 165 ILE A C 1
ATOM 1320 O O . ILE A 1 165 ? -0.457 -20.193 -5.855 1.00 48.78 165 ILE A O 1
ATOM 1324 N N . LEU A 1 166 ? -2.563 -20.927 -5.503 1.00 46.97 166 LEU A N 1
ATOM 1325 C CA . LEU A 1 166 ? -2.452 -22.257 -6.102 1.00 46.97 166 LEU A CA 1
ATOM 1326 C C . LEU A 1 166 ? -3.151 -22.341 -7.469 1.00 46.97 166 LEU A C 1
ATOM 1328 O O . LEU A 1 166 ? -2.822 -23.240 -8.240 1.00 46.97 166 LEU A O 1
ATOM 1332 N N . ASP A 1 167 ? -4.057 -21.417 -7.809 1.00 50.50 167 ASP A N 1
ATOM 1333 C CA . ASP A 1 167 ? -4.665 -21.392 -9.140 1.00 50.50 167 ASP A CA 1
ATOM 1334 C C . ASP A 1 167 ? -3.722 -20.674 -10.112 1.00 50.50 167 ASP A C 1
ATOM 1336 O O . ASP A 1 167 ? -3.533 -19.458 -10.066 1.00 50.50 167 ASP A O 1
ATOM 1340 N N . GLN A 1 168 ? -3.142 -21.480 -11.006 1.00 51.75 168 GLN A N 1
ATOM 1341 C CA . GLN A 1 168 ? -2.236 -21.099 -12.094 1.00 51.75 168 GLN A CA 1
ATOM 1342 C C . GLN A 1 168 ? -0.848 -20.612 -11.661 1.00 51.75 168 GLN A C 1
ATOM 1344 O O . GLN A 1 168 ? -0.329 -19.634 -12.191 1.00 51.75 168 GLN A O 1
ATOM 1349 N N . MET A 1 169 ? -0.179 -21.338 -10.764 1.00 55.50 169 MET A N 1
ATOM 1350 C CA . MET A 1 169 ? 1.281 -21.345 -10.861 1.00 55.50 169 MET A CA 1
ATOM 1351 C C . MET A 1 169 ? 1.680 -22.202 -12.064 1.00 55.50 169 MET A C 1
ATOM 1353 O O . MET A 1 169 ? 1.217 -23.342 -12.156 1.00 55.50 169 MET A O 1
ATOM 1357 N N . PRO A 1 170 ? 2.524 -21.708 -12.981 1.00 58.16 170 PRO A N 1
ATOM 1358 C CA . PRO A 1 170 ? 3.066 -22.574 -14.012 1.00 58.16 170 PRO A CA 1
ATOM 1359 C C . PRO A 1 170 ? 3.868 -23.698 -13.337 1.00 58.16 170 PRO A C 1
ATOM 1361 O O . PRO A 1 170 ? 4.687 -23.433 -12.455 1.00 58.16 170 PRO A O 1
ATOM 1364 N N . GLU A 1 171 ? 3.636 -24.956 -13.737 1.00 66.00 171 GLU A N 1
ATOM 1365 C CA . GLU A 1 171 ? 4.391 -26.119 -13.225 1.00 66.00 171 GLU A CA 1
ATOM 1366 C C . GLU A 1 171 ? 5.904 -25.968 -13.468 1.00 66.00 171 GLU A C 1
ATOM 1368 O O . GLU A 1 171 ? 6.720 -26.546 -12.750 1.00 66.00 171 GLU A O 1
ATOM 1373 N N . VAL A 1 172 ? 6.277 -25.158 -14.466 1.00 73.81 172 VAL A N 1
ATOM 1374 C CA . VAL A 1 172 ? 7.651 -24.838 -14.848 1.00 73.81 172 VAL A CA 1
ATOM 1375 C C . VAL A 1 172 ? 7.745 -23.355 -15.213 1.00 73.81 172 VAL A C 1
ATOM 1377 O O . VAL A 1 172 ? 6.989 -22.876 -16.058 1.00 73.81 172 VAL A O 1
ATOM 1380 N N . ALA A 1 173 ? 8.692 -22.628 -14.617 1.00 79.94 173 ALA A N 1
ATOM 1381 C CA . ALA A 1 173 ? 9.008 -21.264 -15.040 1.00 79.94 173 ALA A CA 1
ATOM 1382 C C . ALA A 1 173 ? 9.641 -21.237 -16.440 1.00 79.94 173 ALA A C 1
ATOM 1384 O O . ALA A 1 173 ? 10.464 -22.088 -16.785 1.00 79.94 173 ALA A O 1
ATOM 1385 N N . ILE A 1 174 ? 9.300 -20.216 -17.228 1.00 83.50 174 ILE A N 1
ATOM 1386 C CA . ILE A 1 174 ? 9.933 -19.985 -18.528 1.00 83.50 174 ILE A CA 1
ATOM 1387 C C . ILE A 1 174 ? 11.426 -19.689 -18.301 1.00 83.50 174 ILE A C 1
ATOM 1389 O O . ILE A 1 174 ? 11.745 -18.868 -17.436 1.00 83.50 174 ILE A O 1
ATOM 1393 N N . PRO A 1 175 ? 12.351 -20.320 -19.054 1.00 88.88 175 PRO A N 1
ATOM 1394 C CA . PRO A 1 175 ? 13.773 -20.009 -18.964 1.00 88.88 175 PRO A CA 1
ATOM 1395 C C . PRO A 1 175 ? 14.030 -18.512 -19.133 1.00 88.88 175 PRO A C 1
ATOM 1397 O O . PRO A 1 175 ? 13.522 -17.891 -20.070 1.00 88.88 175 PRO A O 1
ATOM 1400 N N . ILE A 1 176 ? 14.846 -17.932 -18.249 1.00 91.62 176 ILE A N 1
ATOM 1401 C CA . ILE A 1 176 ? 15.092 -16.484 -18.189 1.00 91.62 176 ILE A CA 1
ATOM 1402 C C . ILE A 1 176 ? 15.548 -15.948 -19.549 1.00 91.62 176 ILE A C 1
ATOM 1404 O O . ILE A 1 176 ? 15.176 -14.839 -19.928 1.00 91.62 176 ILE A O 1
ATOM 1408 N N . GLU A 1 177 ? 16.317 -16.723 -20.314 1.00 90.88 177 GLU A N 1
ATOM 1409 C CA . GLU A 1 177 ? 16.826 -16.373 -21.643 1.00 90.88 177 GLU A CA 1
ATOM 1410 C C . GLU A 1 177 ? 15.706 -16.133 -22.662 1.00 90.88 177 GLU A C 1
ATOM 1412 O O . GLU A 1 177 ? 15.855 -15.265 -23.518 1.00 90.88 177 GLU A O 1
ATOM 1417 N N . GLN A 1 178 ? 14.585 -16.847 -22.538 1.00 91.50 178 GLN A N 1
ATOM 1418 C CA . GLN A 1 178 ? 13.442 -16.776 -23.454 1.00 91.50 178 GLN A CA 1
ATOM 1419 C C . GLN A 1 178 ? 12.503 -15.601 -23.153 1.00 91.50 178 GLN A C 1
ATOM 1421 O O . GLN A 1 178 ? 11.670 -15.255 -23.986 1.00 91.50 178 GLN A O 1
ATOM 1426 N N . ILE A 1 179 ? 12.636 -14.968 -21.985 1.00 93.12 179 ILE A N 1
ATOM 1427 C CA . ILE A 1 179 ? 11.811 -13.818 -21.607 1.00 93.12 179 ILE A CA 1
ATOM 1428 C C . ILE A 1 179 ? 12.408 -12.546 -22.224 1.00 93.12 179 ILE A C 1
ATOM 1430 O O . ILE A 1 179 ? 13.433 -12.038 -21.758 1.00 93.12 179 ILE A O 1
ATOM 1434 N N . ASP A 1 180 ? 11.778 -12.013 -23.268 1.00 95.62 180 ASP A N 1
ATOM 1435 C CA . ASP A 1 180 ? 12.126 -10.706 -23.832 1.00 95.62 180 ASP A CA 1
ATOM 1436 C C . ASP A 1 180 ? 11.424 -9.589 -23.043 1.00 95.62 180 ASP A C 1
ATOM 1438 O O . ASP A 1 180 ? 10.229 -9.346 -23.200 1.00 95.62 180 ASP A O 1
ATOM 1442 N N . ILE A 1 181 ? 12.178 -8.904 -22.177 1.00 96.31 181 ILE A N 1
ATOM 1443 C CA . ILE A 1 181 ? 11.643 -7.839 -21.314 1.00 96.31 181 ILE A CA 1
ATOM 1444 C C . ILE A 1 181 ? 11.136 -6.645 -22.131 1.00 96.31 181 ILE A C 1
ATOM 1446 O O . ILE A 1 181 ? 10.139 -6.032 -21.758 1.00 96.31 181 ILE A O 1
ATOM 1450 N N . VAL A 1 182 ? 11.778 -6.330 -23.259 1.00 95.12 182 VAL A N 1
ATOM 1451 C CA . VAL A 1 182 ? 11.360 -5.214 -24.117 1.00 95.12 182 VAL A CA 1
ATOM 1452 C C . VAL A 1 182 ? 10.017 -5.538 -24.765 1.00 95.12 182 VAL A C 1
ATOM 1454 O O . VAL A 1 182 ? 9.136 -4.679 -24.819 1.00 95.12 182 VAL A O 1
ATOM 1457 N N . GLN A 1 183 ? 9.830 -6.782 -25.214 1.00 93.94 183 GLN A N 1
ATOM 1458 C CA . GLN A 1 183 ? 8.549 -7.219 -25.766 1.00 93.94 183 GLN A CA 1
ATOM 1459 C C . GLN A 1 183 ? 7.455 -7.280 -24.694 1.00 93.94 183 GLN A C 1
ATOM 1461 O O . GLN A 1 183 ? 6.347 -6.811 -24.939 1.00 93.94 183 GLN A O 1
ATOM 1466 N N . VAL A 1 184 ? 7.782 -7.755 -23.486 1.00 92.38 184 VAL A N 1
ATOM 1467 C CA . VAL A 1 184 ? 6.867 -7.746 -22.331 1.00 92.38 184 VAL A CA 1
ATOM 1468 C C . VAL A 1 184 ? 6.324 -6.343 -22.052 1.00 92.38 184 VAL A C 1
ATOM 1470 O O . VAL A 1 184 ? 5.116 -6.194 -21.878 1.00 92.38 184 VAL A O 1
ATOM 1473 N N . ILE A 1 185 ? 7.190 -5.323 -22.053 1.00 91.12 185 ILE A N 1
ATOM 1474 C CA . ILE A 1 185 ? 6.790 -3.923 -21.846 1.00 91.12 185 ILE A CA 1
ATOM 1475 C C . ILE A 1 185 ? 5.896 -3.438 -22.996 1.00 91.12 185 ILE A C 1
ATOM 1477 O O . ILE A 1 185 ? 4.848 -2.843 -22.759 1.00 91.12 185 ILE A O 1
ATOM 1481 N N . LYS A 1 186 ? 6.278 -3.704 -24.252 1.00 90.12 186 LYS A N 1
ATOM 1482 C CA . LYS A 1 186 ? 5.526 -3.245 -25.436 1.00 90.12 186 LYS A CA 1
ATOM 1483 C C . LYS A 1 186 ? 4.134 -3.863 -25.541 1.00 90.12 186 LYS A C 1
ATOM 1485 O O . LYS A 1 186 ? 3.199 -3.188 -25.960 1.00 90.12 186 LYS A O 1
ATOM 1490 N N . GLU A 1 187 ? 4.004 -5.136 -25.182 1.00 89.44 187 GLU A N 1
ATOM 1491 C CA . GLU A 1 187 ? 2.746 -5.885 -25.246 1.00 89.44 187 GLU A CA 1
ATOM 1492 C C . GLU A 1 187 ? 1.925 -5.794 -23.950 1.00 89.44 187 GLU A C 1
ATOM 1494 O O . GLU A 1 187 ? 0.827 -6.343 -23.889 1.00 89.44 187 GLU A O 1
ATOM 1499 N N . ASN A 1 188 ? 2.433 -5.116 -22.910 1.00 81.94 188 ASN A N 1
ATOM 1500 C CA . ASN A 1 188 ? 1.868 -5.112 -21.554 1.00 81.94 188 ASN A CA 1
ATOM 1501 C C . ASN A 1 188 ? 1.634 -6.526 -20.981 1.00 81.94 188 ASN A C 1
ATOM 1503 O O . ASN A 1 188 ? 0.749 -6.737 -20.147 1.00 81.94 188 ASN A O 1
ATOM 1507 N N . ASN A 1 189 ? 2.434 -7.509 -21.402 1.00 86.50 189 ASN A N 1
ATOM 1508 C CA . ASN A 1 189 ? 2.334 -8.899 -20.957 1.00 86.50 189 ASN A CA 1
ATOM 1509 C C . ASN A 1 189 ? 3.138 -9.120 -19.667 1.00 86.50 189 ASN A C 1
ATOM 1511 O O . ASN A 1 189 ? 4.052 -9.938 -19.593 1.00 86.50 189 ASN A O 1
ATOM 1515 N N . HIS A 1 190 ? 2.835 -8.337 -18.636 1.00 89.50 190 HIS A N 1
ATOM 1516 C CA . HIS A 1 190 ? 3.620 -8.322 -17.404 1.00 89.50 190 HIS A CA 1
ATOM 1517 C C . HIS A 1 190 ? 3.478 -9.601 -16.559 1.00 89.50 190 HIS A C 1
ATOM 1519 O O . HIS A 1 190 ? 4.329 -9.880 -15.710 1.00 89.50 190 HIS A O 1
ATOM 1525 N N . GLN A 1 191 ? 2.434 -10.397 -16.814 1.00 88.25 191 GLN A N 1
ATOM 1526 C CA . GLN A 1 191 ? 2.142 -11.634 -16.092 1.00 88.25 191 GLN A CA 1
ATOM 1527 C C . GLN A 1 191 ? 3.316 -12.619 -16.131 1.00 88.25 191 GLN A C 1
ATOM 1529 O O . GLN A 1 191 ? 3.656 -13.195 -15.102 1.00 88.25 191 GLN A O 1
ATOM 1534 N N . VAL A 1 192 ? 3.996 -12.752 -17.275 1.00 89.88 192 VAL A N 1
ATOM 1535 C CA . VAL A 1 192 ? 5.121 -13.690 -17.409 1.00 89.88 192 VAL A CA 1
ATOM 1536 C C . VAL A 1 192 ? 6.257 -13.387 -16.430 1.00 89.88 192 VAL A C 1
ATOM 1538 O O . VAL A 1 192 ? 6.837 -14.306 -15.855 1.00 89.88 192 VAL A O 1
ATOM 1541 N N . VAL A 1 193 ? 6.564 -12.107 -16.195 1.00 95.06 193 VAL A N 1
ATOM 1542 C CA . VAL A 1 193 ? 7.623 -11.695 -15.262 1.00 95.06 193 VAL A CA 1
ATOM 1543 C C . VAL A 1 193 ? 7.193 -11.970 -13.825 1.00 95.06 193 VAL A C 1
ATOM 1545 O O . VAL A 1 193 ? 7.977 -12.528 -13.057 1.00 95.06 193 VAL A O 1
ATOM 1548 N N . PHE A 1 194 ? 5.948 -11.626 -13.483 1.00 94.69 194 PHE A N 1
ATOM 1549 C CA . PHE A 1 194 ? 5.382 -11.861 -12.156 1.00 94.69 194 PHE A CA 1
ATOM 1550 C C . PHE A 1 194 ? 5.349 -13.355 -11.803 1.00 94.69 194 PHE A C 1
ATOM 1552 O O . PHE A 1 194 ? 5.914 -13.753 -10.785 1.00 94.69 194 PHE A O 1
ATOM 1559 N N . ASP A 1 195 ? 4.765 -14.191 -12.666 1.00 91.50 195 ASP A N 1
ATOM 1560 C CA . ASP A 1 195 ? 4.611 -15.629 -12.423 1.00 91.50 195 ASP A CA 1
ATOM 1561 C C . ASP A 1 195 ? 5.979 -16.330 -12.331 1.00 91.50 195 ASP A C 1
ATOM 1563 O O . ASP A 1 195 ? 6.184 -17.184 -11.466 1.00 91.50 195 ASP A O 1
ATOM 1567 N N . THR A 1 196 ? 6.953 -15.928 -13.159 1.00 94.38 196 THR A N 1
ATOM 1568 C CA . THR A 1 196 ? 8.323 -16.476 -13.126 1.00 94.38 196 THR A CA 1
ATOM 1569 C C . THR A 1 196 ? 9.053 -16.084 -11.834 1.00 94.38 196 THR A C 1
ATOM 1571 O O . THR A 1 196 ? 9.669 -16.935 -11.188 1.00 94.38 196 THR A O 1
ATOM 1574 N N . ALA A 1 197 ? 8.968 -14.816 -11.415 1.00 96.06 197 ALA A N 1
ATOM 1575 C CA . ALA A 1 197 ? 9.571 -14.359 -10.163 1.00 96.06 197 ALA A CA 1
ATOM 1576 C C . ALA A 1 197 ? 8.947 -15.062 -8.947 1.00 96.06 197 ALA A C 1
ATOM 1578 O O . ALA A 1 197 ? 9.671 -15.547 -8.074 1.00 96.06 197 ALA A O 1
ATOM 1579 N N . LEU A 1 198 ? 7.615 -15.180 -8.928 1.00 94.12 198 LEU A N 1
ATOM 1580 C CA . LEU A 1 198 ? 6.872 -15.842 -7.857 1.00 94.12 198 LEU A CA 1
ATOM 1581 C C . LEU A 1 198 ? 7.236 -17.326 -7.781 1.00 94.12 198 LEU A C 1
ATOM 1583 O O . LEU A 1 198 ? 7.446 -17.852 -6.688 1.00 94.12 198 LEU A O 1
ATOM 1587 N N . PHE A 1 199 ? 7.364 -17.993 -8.932 1.00 93.19 199 PHE A N 1
ATOM 1588 C CA . PHE A 1 199 ? 7.817 -19.377 -9.009 1.00 93.19 199 PHE A CA 1
ATOM 1589 C C . PHE A 1 199 ? 9.192 -19.553 -8.357 1.00 93.19 199 PHE A C 1
ATOM 1591 O O . PHE A 1 199 ? 9.316 -20.348 -7.426 1.00 93.19 199 PHE A O 1
ATOM 1598 N N . TYR A 1 200 ? 10.210 -18.791 -8.775 1.00 94.94 200 TYR A N 1
ATOM 1599 C CA . TYR A 1 200 ? 11.558 -18.933 -8.207 1.00 94.94 200 TYR A CA 1
ATOM 1600 C C . TYR A 1 200 ? 11.595 -18.645 -6.704 1.00 94.94 200 TYR A C 1
ATOM 1602 O O . TYR A 1 200 ? 12.211 -19.402 -5.952 1.00 94.94 200 TYR A O 1
ATOM 1610 N N . ALA A 1 201 ? 10.894 -17.605 -6.244 1.00 94.62 201 ALA A N 1
ATOM 1611 C CA . ALA A 1 201 ? 10.841 -17.257 -4.827 1.00 94.62 201 ALA A CA 1
ATOM 1612 C C . ALA A 1 201 ? 10.165 -18.355 -3.978 1.00 94.62 201 ALA A C 1
ATOM 1614 O O . ALA A 1 201 ? 10.671 -18.721 -2.910 1.00 94.62 201 ALA A O 1
ATOM 1615 N N . LYS A 1 202 ? 9.074 -18.961 -4.475 1.00 91.38 202 LYS A N 1
ATOM 1616 C CA . LYS A 1 202 ? 8.412 -20.095 -3.805 1.00 91.38 202 LYS A CA 1
ATOM 1617 C C . LYS A 1 202 ? 9.248 -21.375 -3.814 1.00 91.38 202 LYS A C 1
ATOM 1619 O O . LYS A 1 202 ? 9.213 -22.118 -2.838 1.00 91.38 202 LYS A O 1
ATOM 1624 N N . GLN A 1 203 ? 10.029 -21.613 -4.867 1.00 92.12 203 GLN A N 1
ATOM 1625 C CA . GLN A 1 203 ? 10.990 -22.724 -4.923 1.00 92.12 203 GLN A CA 1
ATOM 1626 C C . GLN A 1 203 ? 12.274 -22.452 -4.124 1.00 92.12 203 GLN A C 1
ATOM 1628 O O . GLN A 1 203 ? 13.165 -23.298 -4.084 1.00 92.12 203 GLN A O 1
ATOM 1633 N N . ASN A 1 204 ? 12.380 -21.286 -3.470 1.00 93.94 204 ASN A N 1
ATOM 1634 C CA . ASN A 1 204 ? 13.568 -20.853 -2.737 1.00 93.94 204 ASN A CA 1
ATOM 1635 C C . ASN A 1 204 ? 14.835 -20.786 -3.621 1.00 93.94 204 ASN A C 1
ATOM 1637 O O . ASN A 1 204 ? 15.954 -20.921 -3.122 1.00 93.94 204 ASN A O 1
ATOM 1641 N N . ASP A 1 205 ? 14.664 -20.568 -4.929 1.00 95.31 205 ASP A N 1
ATOM 1642 C CA . ASP A 1 205 ? 15.745 -20.439 -5.907 1.00 95.31 205 ASP A CA 1
ATOM 1643 C C . ASP A 1 205 ? 16.235 -18.985 -5.971 1.00 95.31 205 ASP A C 1
ATOM 1645 O O . ASP A 1 205 ? 15.858 -18.182 -6.830 1.00 95.31 205 ASP A O 1
ATOM 1649 N N . GLU A 1 206 ? 17.096 -18.635 -5.015 1.00 96.44 206 GLU A N 1
ATOM 1650 C CA . GLU A 1 206 ? 17.683 -17.296 -4.922 1.00 96.44 206 GLU A CA 1
ATOM 1651 C C . GLU A 1 206 ? 18.514 -16.924 -6.153 1.00 96.44 206 GLU A C 1
ATOM 1653 O O . GLU A 1 206 ? 18.566 -15.751 -6.530 1.00 96.44 206 GLU A O 1
ATOM 1658 N N . HIS A 1 207 ? 19.179 -17.900 -6.772 1.00 96.62 207 HIS A N 1
ATOM 1659 C CA . HIS A 1 207 ? 20.054 -17.653 -7.910 1.00 96.62 207 HIS A CA 1
ATOM 1660 C C . HIS A 1 207 ? 19.236 -17.214 -9.127 1.00 96.62 207 HIS A C 1
ATOM 1662 O O . HIS A 1 207 ? 19.499 -16.147 -9.688 1.00 96.62 207 HIS A O 1
ATOM 1668 N N . SER A 1 208 ? 18.210 -17.986 -9.493 1.00 96.56 208 SER A N 1
ATOM 1669 C CA . SER A 1 208 ? 17.354 -17.678 -10.642 1.00 96.56 208 SER A CA 1
ATOM 1670 C C . SER A 1 208 ? 16.507 -16.429 -10.408 1.00 96.56 208 SER A C 1
ATOM 1672 O O . SER A 1 208 ? 16.415 -15.581 -11.297 1.00 96.56 208 SER A O 1
ATOM 1674 N N . TYR A 1 209 ? 15.977 -16.234 -9.194 1.00 97.19 209 TYR A N 1
ATOM 1675 C CA . TYR A 1 209 ? 15.254 -15.009 -8.840 1.00 97.19 209 TYR A CA 1
ATOM 1676 C C . TYR A 1 209 ? 16.128 -13.758 -9.019 1.00 97.19 209 TYR A C 1
ATOM 1678 O O . TYR A 1 209 ? 15.725 -12.797 -9.676 1.00 97.19 209 TYR A O 1
ATOM 1686 N N . ARG A 1 210 ? 17.362 -13.766 -8.489 1.00 96.81 210 ARG A N 1
ATOM 1687 C CA . ARG A 1 210 ? 18.291 -12.630 -8.626 1.00 96.81 210 ARG A CA 1
ATOM 1688 C C . ARG A 1 210 ? 18.752 -12.437 -10.071 1.00 96.8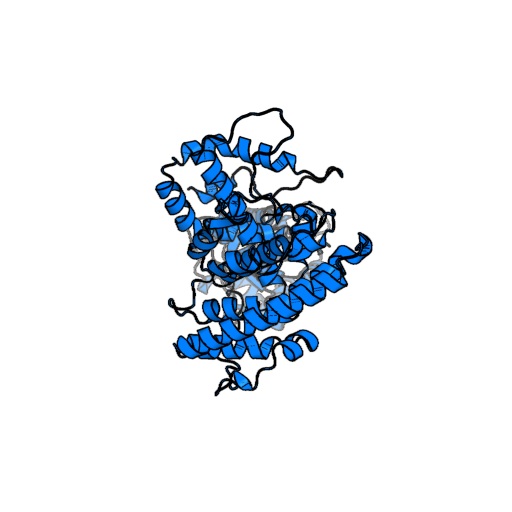1 210 ARG A C 1
ATOM 1690 O O . ARG A 1 210 ? 18.935 -11.296 -10.496 1.00 96.81 210 ARG A O 1
ATOM 1697 N N . ALA A 1 211 ? 18.931 -13.518 -10.832 1.00 97.88 211 ALA A N 1
ATOM 1698 C CA . ALA A 1 211 ? 19.258 -13.444 -12.254 1.00 97.88 211 ALA A CA 1
ATOM 1699 C C . ALA A 1 211 ? 18.128 -12.779 -13.060 1.00 97.88 211 ALA A C 1
ATOM 1701 O O . ALA A 1 211 ? 18.401 -11.874 -13.855 1.00 97.88 211 ALA A O 1
ATOM 1702 N N . LEU A 1 212 ? 16.871 -13.153 -12.796 1.00 98.06 212 LEU A N 1
ATOM 1703 C CA . LEU A 1 212 ? 15.691 -12.527 -13.392 1.00 98.06 212 LEU A CA 1
ATOM 1704 C C . LEU A 1 212 ? 15.605 -11.048 -13.006 1.00 98.06 212 LEU A C 1
ATOM 1706 O O . LEU A 1 212 ? 15.543 -10.199 -13.892 1.00 98.06 212 LEU A O 1
ATOM 1710 N N . ALA A 1 213 ? 15.687 -10.726 -11.710 1.00 97.69 213 ALA A N 1
ATOM 1711 C CA . ALA A 1 213 ? 15.648 -9.350 -11.212 1.00 97.69 213 ALA A CA 1
ATOM 1712 C C . ALA A 1 213 ? 16.720 -8.469 -11.873 1.00 97.69 213 ALA A C 1
ATOM 1714 O O . ALA A 1 213 ? 16.439 -7.355 -12.315 1.00 97.69 213 ALA A O 1
ATOM 1715 N N . LYS A 1 214 ? 17.947 -8.989 -12.019 1.00 97.75 214 LYS A N 1
ATOM 1716 C CA . LYS A 1 214 ? 19.052 -8.293 -12.689 1.00 97.75 214 LYS A CA 1
ATOM 1717 C C . LYS A 1 214 ? 18.771 -8.049 -14.174 1.00 97.75 214 LYS A C 1
ATOM 1719 O O . LYS A 1 214 ? 19.048 -6.952 -14.662 1.00 97.75 214 LYS A O 1
ATOM 1724 N N . LYS A 1 215 ? 18.243 -9.048 -14.893 1.00 98.06 215 LYS A N 1
ATOM 1725 C CA . LYS A 1 215 ? 17.867 -8.912 -16.311 1.00 98.06 215 LYS A CA 1
ATOM 1726 C C . LYS A 1 215 ? 16.755 -7.875 -16.481 1.00 98.06 215 LYS A C 1
ATOM 1728 O O . LYS A 1 215 ? 16.912 -6.962 -17.287 1.00 98.06 215 LYS A O 1
ATOM 1733 N N . VAL A 1 216 ? 15.689 -7.980 -15.685 1.00 98.19 216 VAL A N 1
ATOM 1734 C CA . VAL A 1 216 ? 14.555 -7.043 -15.679 1.00 98.19 216 VAL A CA 1
ATOM 1735 C C . VAL A 1 216 ? 15.038 -5.622 -15.413 1.00 98.19 216 VAL A C 1
ATOM 1737 O O . VAL A 1 216 ? 14.797 -4.745 -16.234 1.00 98.19 216 VAL A O 1
ATOM 1740 N N . LYS A 1 217 ? 15.791 -5.398 -14.328 1.00 98.00 217 LYS A N 1
ATOM 1741 C CA . LYS A 1 217 ? 16.322 -4.076 -13.965 1.00 98.00 217 LYS A CA 1
ATOM 1742 C C . LYS A 1 217 ? 17.121 -3.442 -15.102 1.00 98.00 217 LYS A C 1
ATOM 1744 O O . LYS A 1 217 ? 16.904 -2.279 -15.424 1.00 98.00 217 LYS A O 1
ATOM 1749 N N . LYS A 1 218 ? 18.028 -4.202 -15.723 1.00 97.38 218 LYS A N 1
ATOM 1750 C CA . LYS A 1 218 ? 18.874 -3.704 -16.815 1.00 97.38 218 LYS A CA 1
ATOM 1751 C C . LYS A 1 218 ? 18.046 -3.229 -18.015 1.00 97.38 218 LYS A C 1
ATOM 1753 O O . LYS A 1 218 ? 18.286 -2.132 -18.511 1.00 97.38 218 LYS A O 1
ATOM 1758 N N . GLU A 1 219 ? 17.109 -4.049 -18.487 1.00 97.81 219 GLU A N 1
ATOM 1759 C CA . GLU A 1 219 ? 16.314 -3.717 -19.677 1.00 97.81 219 GLU A CA 1
ATOM 1760 C C . GLU A 1 219 ? 15.271 -2.629 -19.375 1.00 97.81 219 GLU A C 1
ATOM 1762 O O . GLU A 1 219 ? 15.127 -1.700 -20.163 1.00 97.81 219 GLU A O 1
ATOM 1767 N N . VAL A 1 220 ? 14.627 -2.658 -18.202 1.00 98.00 220 VAL A N 1
ATOM 1768 C CA . VAL A 1 220 ? 13.700 -1.599 -17.762 1.00 98.00 220 VAL A CA 1
ATOM 1769 C C . VAL A 1 220 ? 14.407 -0.245 -17.689 1.00 98.00 220 VAL A C 1
ATOM 1771 O O . VAL A 1 220 ? 13.916 0.719 -18.265 1.00 98.00 220 VAL A O 1
ATOM 1774 N N . ILE A 1 221 ? 15.582 -0.153 -17.048 1.00 97.00 221 ILE A N 1
ATOM 1775 C CA . ILE A 1 221 ? 16.343 1.110 -16.973 1.00 97.00 221 ILE A CA 1
ATOM 1776 C C . ILE A 1 221 ? 16.681 1.626 -18.375 1.00 97.00 221 ILE A C 1
ATOM 1778 O O . ILE A 1 221 ? 16.532 2.816 -18.648 1.00 97.00 221 ILE A O 1
ATOM 1782 N N . LYS A 1 222 ? 17.101 0.740 -19.281 1.00 96.94 222 LYS A N 1
ATOM 1783 C CA . LYS A 1 222 ? 17.405 1.110 -20.665 1.00 96.94 222 LYS A CA 1
ATOM 1784 C C . LYS A 1 222 ? 16.182 1.702 -21.375 1.00 96.94 222 LYS A C 1
ATOM 1786 O O . LYS A 1 222 ? 16.309 2.759 -21.987 1.00 96.94 222 LYS A O 1
ATOM 1791 N N . GLU A 1 223 ? 15.015 1.070 -21.268 1.00 97.06 223 GLU A N 1
ATOM 1792 C CA . GLU A 1 223 ? 13.778 1.569 -21.887 1.00 97.06 223 GLU A CA 1
ATOM 1793 C C . GLU A 1 223 ? 13.282 2.872 -21.232 1.00 97.06 223 GLU A C 1
ATOM 1795 O O . GLU A 1 223 ? 12.834 3.780 -21.932 1.00 97.06 223 GLU A O 1
ATOM 1800 N N . LEU A 1 224 ? 13.442 3.032 -19.912 1.00 95.81 224 LEU A N 1
ATOM 1801 C CA . LEU A 1 224 ? 13.143 4.292 -19.219 1.00 95.81 224 LEU A CA 1
ATOM 1802 C C . LEU A 1 224 ? 14.016 5.445 -19.738 1.00 95.81 224 LEU A C 1
ATOM 1804 O O . LEU A 1 224 ? 13.512 6.549 -19.934 1.00 95.81 224 LEU A O 1
ATOM 1808 N N . LEU A 1 225 ? 15.308 5.210 -19.995 1.00 94.38 225 LEU A N 1
ATOM 1809 C CA . LEU A 1 225 ? 16.204 6.224 -20.567 1.00 94.38 225 LEU A CA 1
ATOM 1810 C C . LEU A 1 225 ? 15.808 6.598 -22.004 1.00 94.38 225 LEU A C 1
ATOM 1812 O O . LEU A 1 225 ? 15.843 7.777 -22.354 1.00 94.38 225 LEU A O 1
ATOM 1816 N N . VAL A 1 226 ? 15.374 5.626 -22.814 1.00 93.38 226 VAL A N 1
ATOM 1817 C CA . VAL A 1 226 ? 14.840 5.885 -24.163 1.00 93.38 226 VAL A CA 1
ATOM 1818 C C . VAL A 1 226 ? 13.582 6.756 -24.090 1.00 93.38 226 VAL A C 1
ATOM 1820 O O . VAL A 1 226 ? 13.493 7.760 -24.799 1.00 93.38 226 VAL A O 1
ATOM 1823 N N . LEU A 1 227 ? 12.636 6.425 -23.203 1.00 92.25 227 LEU A N 1
ATOM 1824 C CA . LEU A 1 227 ? 11.431 7.232 -22.988 1.00 92.25 227 LEU A CA 1
ATOM 1825 C C . LEU A 1 227 ? 11.760 8.639 -22.487 1.00 92.25 227 LEU A C 1
ATOM 1827 O O . LEU A 1 227 ? 11.170 9.615 -22.949 1.00 92.25 227 LEU A O 1
ATOM 1831 N N . ARG A 1 228 ? 12.722 8.765 -21.571 1.00 91.12 228 ARG A N 1
ATOM 1832 C CA . ARG A 1 228 ? 13.198 10.065 -21.094 1.00 91.12 228 ARG A CA 1
ATOM 1833 C C . ARG A 1 228 ? 13.672 10.928 -22.252 1.00 91.12 228 ARG A C 1
ATOM 1835 O O . ARG A 1 228 ? 13.240 12.070 -22.355 1.00 91.12 228 ARG A O 1
ATOM 1842 N N . ASP A 1 229 ? 14.526 10.388 -23.115 1.00 88.62 229 ASP A N 1
ATOM 1843 C CA . ASP A 1 229 ? 15.085 11.130 -24.247 1.00 88.62 229 ASP A CA 1
ATOM 1844 C C . ASP A 1 229 ? 14.002 11.500 -25.270 1.00 88.62 229 ASP A C 1
ATOM 1846 O O . ASP A 1 229 ? 14.014 12.608 -25.808 1.00 88.62 229 ASP A O 1
ATOM 1850 N N . GLN A 1 230 ? 13.010 10.626 -25.470 1.00 88.19 230 GLN A N 1
ATOM 1851 C CA . GLN A 1 230 ? 11.844 10.901 -26.311 1.00 88.19 230 GLN A CA 1
ATOM 1852 C C . GLN A 1 230 ? 11.006 12.083 -25.795 1.00 88.19 230 GLN A C 1
ATOM 1854 O O . GLN A 1 230 ? 10.519 12.884 -26.593 1.00 88.19 230 GLN A O 1
ATOM 1859 N N . TYR A 1 231 ? 10.834 12.198 -24.476 1.00 87.12 231 TYR A N 1
ATOM 1860 C CA . TYR A 1 231 ? 10.009 13.229 -23.836 1.00 87.12 231 TYR A CA 1
ATOM 1861 C C . TYR A 1 231 ? 10.823 14.389 -23.234 1.00 87.12 231 TYR A C 1
ATOM 1863 O O . TYR A 1 231 ? 10.265 15.257 -22.563 1.00 87.12 231 TYR A O 1
ATOM 1871 N N . ALA A 1 232 ? 12.132 14.452 -23.498 1.00 77.25 232 ALA A N 1
ATOM 1872 C CA . ALA A 1 232 ? 13.025 15.471 -22.943 1.00 77.25 232 ALA A CA 1
ATOM 1873 C C . ALA A 1 232 ? 12.695 16.898 -23.423 1.00 77.25 232 ALA A C 1
ATOM 1875 O O . ALA A 1 232 ? 13.002 17.872 -22.731 1.00 77.25 232 ALA A O 1
ATOM 1876 N N . ILE A 1 233 ? 12.064 17.030 -24.596 1.00 70.44 233 ILE A N 1
ATOM 1877 C CA . ILE A 1 233 ? 11.687 18.313 -25.199 1.00 70.44 233 ILE A CA 1
ATOM 1878 C C . ILE A 1 233 ? 10.218 18.607 -24.864 1.00 70.44 233 ILE A C 1
ATOM 1880 O O . ILE A 1 233 ? 9.319 17.962 -25.392 1.00 70.44 233 ILE A O 1
ATOM 1884 N N . SER A 1 234 ? 10.015 19.574 -23.959 1.00 65.44 234 SER A N 1
ATOM 1885 C CA . SER A 1 234 ? 8.742 20.178 -23.517 1.00 65.44 234 SER A CA 1
ATOM 1886 C C . SER A 1 234 ? 7.496 19.276 -23.599 1.00 65.44 234 SER A C 1
ATOM 1888 O O . SER A 1 234 ? 6.765 19.289 -24.591 1.00 65.44 234 SER A O 1
ATOM 1890 N N . VAL A 1 235 ? 7.204 18.559 -22.511 1.00 73.00 235 VAL A N 1
ATOM 1891 C CA . VAL A 1 235 ? 5.881 17.961 -22.271 1.00 73.00 235 VAL A CA 1
ATOM 1892 C C . VAL A 1 235 ? 4.912 19.076 -21.875 1.00 73.00 235 VAL A C 1
ATOM 1894 O O . VAL A 1 235 ? 5.201 19.852 -20.965 1.00 73.00 235 VAL A O 1
ATOM 1897 N N . THR A 1 236 ? 3.780 19.180 -22.566 1.00 73.31 236 THR A N 1
ATOM 1898 C CA . THR A 1 236 ? 2.704 20.110 -22.206 1.00 73.31 236 THR A CA 1
ATOM 1899 C C . THR A 1 236 ? 1.919 19.577 -21.000 1.00 73.31 236 THR A C 1
ATOM 1901 O O . THR A 1 236 ? 1.815 18.363 -20.819 1.00 73.31 236 THR A O 1
ATOM 1904 N N . GLU A 1 237 ? 1.370 20.461 -20.157 1.00 72.19 237 GLU A N 1
ATOM 1905 C CA . GLU A 1 237 ? 0.660 20.058 -18.925 1.00 72.19 237 GLU A CA 1
ATOM 1906 C C . GLU A 1 237 ? -0.503 19.083 -19.184 1.00 72.19 237 GLU A C 1
ATOM 1908 O O . GLU A 1 237 ? -0.747 18.187 -18.381 1.00 72.19 237 GLU A O 1
ATOM 1913 N N . ASP A 1 238 ? -1.187 19.198 -20.326 1.00 75.50 238 ASP A N 1
ATOM 1914 C CA . ASP A 1 238 ? -2.303 18.330 -20.724 1.00 75.50 238 ASP A CA 1
ATOM 1915 C C . ASP A 1 238 ? -1.883 16.884 -21.039 1.00 75.50 238 ASP A C 1
ATOM 1917 O O . ASP A 1 238 ? -2.700 15.972 -20.930 1.00 75.50 238 ASP A O 1
ATOM 1921 N N . LYS A 1 239 ? -0.608 16.649 -21.377 1.00 81.50 239 LYS A N 1
ATOM 1922 C CA . LYS A 1 239 ? -0.060 15.311 -21.676 1.00 81.50 239 LYS A CA 1
ATOM 1923 C C . LYS A 1 239 ? 0.661 14.676 -20.496 1.00 81.50 239 LYS A C 1
ATOM 1925 O O . LYS A 1 239 ? 1.189 13.572 -20.614 1.00 81.50 239 LYS A O 1
ATOM 1930 N N . LEU A 1 240 ? 0.692 15.366 -19.361 1.00 81.12 240 LEU A N 1
ATOM 1931 C CA . LEU A 1 240 ? 1.500 14.987 -18.216 1.00 81.12 240 LEU A CA 1
ATOM 1932 C C . LEU A 1 240 ? 1.176 13.581 -17.697 1.00 81.12 240 LEU A C 1
ATOM 1934 O O . LEU A 1 240 ? 2.068 12.747 -17.557 1.00 81.12 240 LEU A O 1
ATOM 1938 N N . PHE A 1 241 ? -0.108 13.312 -17.463 1.00 85.19 241 PHE A N 1
ATOM 1939 C CA . PHE A 1 241 ? -0.570 12.023 -16.953 1.00 85.19 241 PHE A CA 1
ATOM 1940 C C . PHE A 1 241 ? -0.373 10.889 -17.966 1.00 85.19 241 PHE A C 1
ATOM 1942 O O . PHE A 1 241 ? 0.037 9.803 -17.579 1.00 85.19 241 PHE A O 1
ATOM 1949 N N . GLU A 1 242 ? -0.559 11.152 -19.264 1.00 86.75 242 GLU A N 1
ATOM 1950 C CA . GLU A 1 242 ? -0.297 10.160 -20.320 1.00 86.75 242 GLU A CA 1
ATOM 1951 C C . GLU A 1 242 ? 1.189 9.759 -20.359 1.00 86.75 242 GLU A C 1
ATOM 1953 O O . GLU A 1 242 ? 1.536 8.590 -20.535 1.00 86.75 242 GLU A O 1
ATOM 1958 N N . VAL A 1 243 ? 2.089 10.732 -20.188 1.00 89.31 243 VAL A N 1
ATOM 1959 C CA . VAL A 1 243 ? 3.533 10.480 -20.125 1.00 89.31 243 VAL A CA 1
ATOM 1960 C C . VAL A 1 243 ? 3.894 9.733 -18.838 1.00 89.31 243 VAL A C 1
ATOM 1962 O O . VAL A 1 243 ? 4.660 8.771 -18.896 1.00 89.31 243 VAL A O 1
ATOM 1965 N N . ALA A 1 244 ? 3.313 10.113 -17.698 1.00 91.88 244 ALA A N 1
ATOM 1966 C CA . ALA A 1 244 ? 3.485 9.408 -16.428 1.00 91.88 244 ALA A CA 1
ATOM 1967 C C . ALA A 1 244 ? 3.065 7.929 -16.533 1.00 91.88 244 ALA A C 1
ATOM 1969 O O . ALA A 1 244 ? 3.827 7.050 -16.128 1.00 91.88 244 ALA A O 1
ATOM 1970 N N . ASP A 1 245 ? 1.915 7.643 -17.151 1.00 92.25 245 ASP A N 1
ATOM 1971 C CA . ASP A 1 245 ? 1.425 6.281 -17.390 1.00 92.25 245 ASP A CA 1
ATOM 1972 C C . ASP A 1 245 ? 2.427 5.439 -18.197 1.00 92.25 245 ASP A C 1
ATOM 1974 O O . ASP A 1 245 ? 2.628 4.258 -17.901 1.00 92.25 245 ASP A O 1
ATOM 1978 N N . LYS A 1 246 ? 3.101 6.031 -19.192 1.00 93.50 246 LYS A N 1
ATOM 1979 C CA . LYS A 1 246 ? 4.128 5.335 -19.986 1.00 93.50 246 LYS A CA 1
ATOM 1980 C C . LYS A 1 246 ? 5.322 4.928 -19.130 1.00 93.50 246 LYS A C 1
ATOM 1982 O O . LYS A 1 246 ? 5.705 3.762 -19.155 1.00 93.50 246 LYS A O 1
ATOM 1987 N N . PHE A 1 247 ? 5.866 5.846 -18.332 1.00 95.56 247 PHE A N 1
ATOM 1988 C CA . PHE A 1 247 ? 6.988 5.535 -17.440 1.00 95.56 247 PHE A CA 1
ATOM 1989 C C . PHE A 1 247 ? 6.626 4.473 -16.396 1.00 95.56 247 PHE A C 1
ATOM 1991 O O . PHE A 1 247 ? 7.413 3.557 -16.160 1.00 95.56 247 PHE A O 1
ATOM 1998 N N . ILE A 1 248 ? 5.429 4.556 -15.810 1.00 96.62 248 ILE A N 1
ATOM 1999 C CA . ILE A 1 248 ? 4.959 3.602 -14.798 1.00 96.62 248 ILE A CA 1
ATOM 2000 C C . ILE A 1 248 ? 4.797 2.201 -15.397 1.00 96.62 248 ILE A C 1
ATOM 2002 O O . ILE A 1 248 ? 5.284 1.233 -14.817 1.00 96.62 248 ILE A O 1
ATOM 2006 N N . ASN A 1 249 ? 4.184 2.073 -16.579 1.00 95.12 249 ASN A N 1
ATOM 2007 C CA . ASN A 1 249 ? 4.053 0.773 -17.243 1.00 95.12 249 ASN A CA 1
ATOM 2008 C C . ASN A 1 249 ? 5.408 0.207 -17.691 1.00 95.12 249 ASN A C 1
ATOM 2010 O O . ASN A 1 249 ? 5.637 -0.991 -17.559 1.00 95.12 249 ASN A O 1
ATOM 2014 N N . THR A 1 250 ? 6.349 1.047 -18.131 1.00 97.50 250 THR A N 1
ATOM 2015 C CA . THR A 1 250 ? 7.724 0.602 -18.411 1.00 97.50 250 THR A CA 1
ATOM 2016 C C . THR A 1 250 ? 8.443 0.103 -17.157 1.00 97.50 250 THR A C 1
ATOM 2018 O O . THR A 1 250 ? 9.199 -0.863 -17.240 1.00 97.50 250 THR A O 1
ATOM 2021 N N . ALA A 1 251 ? 8.191 0.705 -15.991 1.00 98.12 251 ALA A N 1
ATOM 2022 C CA . ALA A 1 251 ? 8.758 0.268 -14.714 1.00 98.12 251 ALA A CA 1
ATOM 2023 C C . ALA A 1 251 ? 8.048 -0.956 -14.099 1.00 98.12 251 ALA A C 1
ATOM 2025 O O . ALA A 1 251 ? 8.635 -1.639 -13.258 1.00 98.12 251 ALA A O 1
ATOM 2026 N N . ALA A 1 252 ? 6.820 -1.271 -14.523 1.00 97.94 252 ALA A N 1
ATOM 2027 C CA . ALA A 1 252 ? 5.977 -2.303 -13.917 1.00 97.94 252 ALA A CA 1
ATOM 2028 C C . ALA A 1 252 ? 6.639 -3.689 -13.771 1.00 97.94 252 ALA A C 1
ATOM 2030 O O . ALA A 1 252 ? 6.496 -4.285 -12.701 1.00 97.94 252 ALA A O 1
ATOM 2031 N N . PRO A 1 253 ? 7.419 -4.214 -14.743 1.00 98.25 253 PRO A N 1
ATOM 2032 C CA . PRO A 1 253 ? 8.131 -5.480 -14.557 1.00 98.25 253 PRO A CA 1
ATOM 2033 C C . PRO A 1 253 ? 9.049 -5.490 -13.330 1.00 98.25 253 PRO A C 1
ATOM 2035 O O . PRO A 1 253 ? 9.166 -6.511 -12.657 1.00 98.25 253 PRO A O 1
ATOM 2038 N N . LEU A 1 254 ? 9.684 -4.358 -13.013 1.00 97.75 254 LEU A N 1
ATOM 2039 C CA . LEU A 1 254 ? 10.576 -4.234 -11.863 1.00 97.75 254 LEU A CA 1
ATOM 2040 C C . LEU A 1 254 ? 9.793 -4.272 -10.543 1.00 97.75 254 LEU A C 1
ATOM 2042 O O . LEU A 1 254 ? 10.208 -4.958 -9.609 1.00 97.75 254 LEU A O 1
ATOM 2046 N N . TYR A 1 255 ? 8.633 -3.610 -10.494 1.00 98.56 255 TYR A N 1
ATOM 2047 C CA . TYR A 1 255 ? 7.715 -3.677 -9.353 1.00 98.56 255 TYR A CA 1
ATOM 2048 C C . TYR A 1 255 ? 7.200 -5.096 -9.128 1.00 98.56 255 TYR A C 1
ATOM 2050 O O . TYR A 1 255 ? 7.199 -5.590 -8.007 1.00 98.56 255 TYR A O 1
ATOM 2058 N N . LEU A 1 256 ? 6.804 -5.778 -10.202 1.00 97.88 256 LEU A N 1
ATOM 2059 C CA . LEU A 1 256 ? 6.218 -7.111 -10.120 1.00 97.88 256 LEU A CA 1
ATOM 2060 C C . LEU A 1 256 ? 7.208 -8.173 -9.657 1.00 97.88 256 LEU A C 1
ATOM 2062 O O . LEU A 1 256 ? 6.790 -9.091 -8.961 1.00 97.88 256 LEU A O 1
ATOM 2066 N N . VAL A 1 257 ? 8.500 -8.053 -9.984 1.00 98.19 257 VAL A N 1
ATOM 2067 C CA . VAL A 1 257 ? 9.522 -8.930 -9.392 1.00 98.19 257 VAL A CA 1
ATOM 2068 C C . VAL A 1 257 ? 9.539 -8.759 -7.873 1.00 98.19 257 VAL A C 1
ATOM 2070 O O . VAL A 1 257 ? 9.445 -9.752 -7.157 1.00 98.19 257 VAL A O 1
ATOM 2073 N N . ALA A 1 258 ? 9.588 -7.518 -7.380 1.00 98.38 258 ALA A N 1
ATOM 2074 C CA . ALA A 1 258 ? 9.555 -7.231 -5.948 1.00 98.38 258 ALA A CA 1
ATOM 2075 C C . ALA A 1 258 ? 8.265 -7.749 -5.286 1.00 98.38 258 ALA A C 1
ATOM 2077 O O . ALA A 1 258 ? 8.317 -8.497 -4.311 1.00 98.38 258 ALA A O 1
ATOM 2078 N N . PHE A 1 259 ? 7.099 -7.431 -5.847 1.00 98.00 259 PHE A N 1
ATOM 2079 C CA . PHE A 1 259 ? 5.815 -7.875 -5.301 1.00 98.00 259 PHE A CA 1
ATOM 2080 C C . PHE A 1 259 ? 5.668 -9.395 -5.317 1.00 98.00 259 PHE A C 1
ATOM 2082 O O . PHE A 1 259 ? 5.134 -9.959 -4.369 1.00 98.00 259 PHE A O 1
ATOM 2089 N N . ALA A 1 260 ? 6.192 -10.076 -6.337 1.00 96.44 260 ALA A N 1
ATOM 2090 C CA . ALA A 1 260 ? 6.242 -11.531 -6.374 1.00 96.44 260 ALA A CA 1
ATOM 2091 C C . ALA A 1 260 ? 7.139 -12.115 -5.271 1.00 96.44 260 ALA A C 1
ATOM 2093 O O . ALA A 1 260 ? 6.778 -13.125 -4.670 1.00 96.44 260 ALA A O 1
ATOM 2094 N N . GLY A 1 261 ? 8.278 -11.481 -4.970 1.00 96.56 261 GLY A N 1
ATOM 2095 C CA . GLY A 1 261 ? 9.129 -11.857 -3.838 1.00 96.56 261 GLY A CA 1
ATOM 2096 C C . GLY A 1 261 ? 8.429 -11.702 -2.486 1.00 96.56 261 GLY A C 1
ATOM 2097 O O . GLY A 1 261 ? 8.555 -12.567 -1.623 1.00 96.56 261 GLY A O 1
ATOM 2098 N N . TYR A 1 262 ? 7.633 -10.645 -2.317 1.00 96.38 262 TYR A N 1
ATOM 2099 C CA . TYR A 1 262 ? 6.785 -10.464 -1.137 1.00 96.38 262 TYR A CA 1
ATOM 2100 C C . TYR A 1 262 ? 5.673 -11.524 -1.051 1.00 96.38 262 TYR A C 1
ATOM 2102 O O . TYR A 1 262 ? 5.574 -12.248 -0.059 1.00 96.38 262 TYR A O 1
ATOM 2110 N N . LEU A 1 263 ? 4.900 -11.696 -2.127 1.00 94.88 263 LEU A N 1
ATOM 2111 C CA . LEU A 1 263 ? 3.775 -12.637 -2.219 1.00 94.88 263 LEU A CA 1
ATOM 2112 C C . LEU A 1 263 ? 4.192 -14.113 -2.272 1.00 94.88 263 LEU A C 1
ATOM 2114 O O . LEU A 1 263 ? 3.344 -15.008 -2.266 1.00 94.88 263 LEU A O 1
ATOM 2118 N N . SER A 1 264 ? 5.492 -14.408 -2.317 1.00 93.44 264 SER A N 1
ATOM 2119 C CA . SER A 1 264 ? 5.976 -15.772 -2.129 1.00 93.44 264 SER A CA 1
ATOM 2120 C C . SER A 1 264 ? 5.910 -16.215 -0.665 1.00 93.44 264 SER A C 1
ATOM 2122 O O . SER A 1 264 ? 6.125 -17.398 -0.404 1.00 93.44 264 SER A O 1
ATOM 2124 N N . PHE A 1 265 ? 5.677 -15.286 0.276 1.00 89.00 265 PHE A N 1
ATOM 2125 C CA . PHE A 1 265 ? 5.682 -15.515 1.728 1.00 89.00 265 PHE A CA 1
ATOM 2126 C C . PHE A 1 265 ? 6.962 -16.204 2.224 1.00 89.00 265 PHE A C 1
ATOM 2128 O O . PHE A 1 265 ? 6.954 -16.988 3.172 1.00 89.00 265 PHE A O 1
ATOM 2135 N N . ASN A 1 266 ? 8.084 -15.921 1.558 1.00 89.06 266 ASN A N 1
ATOM 2136 C CA . ASN A 1 266 ? 9.395 -16.442 1.917 1.00 89.06 266 ASN A CA 1
ATOM 2137 C C . ASN A 1 266 ? 10.264 -15.282 2.410 1.00 89.06 266 ASN A C 1
ATOM 2139 O O . ASN A 1 266 ? 10.583 -14.373 1.647 1.00 89.06 266 ASN A O 1
ATOM 2143 N N . GLU A 1 267 ? 10.680 -15.337 3.677 1.00 89.88 267 GLU A N 1
ATOM 2144 C CA . GLU A 1 267 ? 11.446 -14.277 4.352 1.00 89.88 267 GLU A CA 1
ATOM 2145 C C . GLU A 1 267 ? 12.723 -13.849 3.617 1.00 89.88 267 GLU A C 1
ATOM 2147 O O . GLU A 1 267 ? 13.180 -12.715 3.753 1.00 89.88 267 GLU A O 1
ATOM 2152 N N . LYS A 1 268 ? 13.308 -14.733 2.803 1.00 92.88 268 LYS A N 1
ATOM 2153 C CA . LYS A 1 268 ? 14.497 -14.403 2.009 1.00 92.88 268 LYS A CA 1
ATOM 2154 C C . LYS A 1 268 ? 14.220 -13.453 0.843 1.00 92.88 268 LYS A C 1
ATOM 2156 O O . LYS A 1 268 ? 15.144 -12.806 0.357 1.00 92.88 268 LYS A O 1
ATOM 2161 N N . PHE A 1 269 ? 12.973 -13.404 0.387 1.00 94.31 269 PHE A N 1
ATOM 2162 C CA . PHE A 1 269 ? 12.529 -12.636 -0.774 1.00 94.31 269 PHE A CA 1
ATOM 2163 C C . PHE A 1 269 ? 11.552 -11.524 -0.390 1.00 94.31 269 PHE A C 1
ATOM 2165 O O . PHE A 1 269 ? 11.261 -10.671 -1.219 1.00 94.31 269 PHE A O 1
ATOM 2172 N N . SER A 1 270 ? 11.070 -11.482 0.851 1.00 87.94 270 SER A N 1
ATOM 2173 C CA . SER A 1 270 ? 10.010 -10.558 1.258 1.00 87.94 270 SER A CA 1
ATOM 2174 C C . SER A 1 270 ? 10.473 -9.132 1.562 1.00 87.94 270 SER A C 1
ATOM 2176 O O . SER A 1 270 ? 9.632 -8.251 1.671 1.00 87.94 270 SER A O 1
ATOM 2178 N N . LYS A 1 271 ? 11.782 -8.879 1.700 1.00 92.81 271 LYS A N 1
ATOM 2179 C CA . LYS A 1 271 ? 12.339 -7.530 1.920 1.00 92.81 271 LYS A CA 1
ATOM 2180 C C . LYS A 1 271 ? 12.676 -6.858 0.596 1.00 92.81 271 LYS A C 1
ATOM 2182 O O . LYS A 1 271 ? 13.680 -7.202 -0.032 1.00 92.81 271 LYS A O 1
ATOM 2187 N N . GLN A 1 272 ? 11.830 -5.929 0.163 1.00 96.00 272 GLN A N 1
ATOM 2188 C CA . GLN A 1 272 ? 11.900 -5.309 -1.167 1.00 96.00 272 GLN A CA 1
ATOM 2189 C C . GLN A 1 272 ? 11.965 -3.775 -1.128 1.00 96.00 272 GLN A C 1
ATOM 2191 O O . GLN A 1 272 ? 11.938 -3.107 -2.160 1.00 96.00 272 GLN A O 1
ATOM 2196 N N . GLU A 1 273 ? 12.122 -3.187 0.053 1.00 95.50 273 GLU A N 1
ATOM 2197 C CA . GLU A 1 273 ? 12.197 -1.739 0.275 1.00 95.50 273 GLU A CA 1
ATOM 2198 C C . GLU A 1 273 ? 13.413 -1.131 -0.445 1.00 95.50 273 GLU A C 1
ATOM 2200 O O . GLU A 1 273 ? 13.363 -0.001 -0.930 1.00 95.50 273 GLU A O 1
ATOM 2205 N N . GLY A 1 274 ? 14.486 -1.916 -0.606 1.00 93.31 274 GLY A N 1
ATOM 2206 C CA . GLY A 1 274 ? 15.708 -1.516 -1.309 1.00 93.31 274 GLY A CA 1
ATOM 2207 C C . GLY A 1 274 ? 15.502 -1.116 -2.775 1.00 93.31 274 GLY A C 1
ATOM 2208 O O . GLY A 1 274 ? 16.303 -0.343 -3.301 1.00 93.31 274 GLY A O 1
ATOM 2209 N N . LEU A 1 275 ? 14.412 -1.557 -3.418 1.00 96.50 275 LEU A N 1
ATOM 2210 C CA . LEU A 1 275 ? 14.072 -1.131 -4.778 1.00 96.50 275 LEU A CA 1
ATOM 2211 C C . LEU A 1 275 ? 13.827 0.389 -4.863 1.00 96.50 275 LEU A C 1
ATOM 2213 O O . LEU A 1 275 ? 14.076 0.988 -5.906 1.00 96.50 275 LEU A O 1
ATOM 2217 N N . LEU A 1 276 ? 13.436 1.049 -3.765 1.00 96.62 276 LEU A N 1
ATOM 2218 C CA . LEU A 1 276 ? 13.309 2.510 -3.724 1.00 96.62 276 LEU A CA 1
ATOM 2219 C C . LEU A 1 276 ? 14.614 3.224 -4.075 1.00 96.62 276 LEU A C 1
ATOM 2221 O O . LEU A 1 276 ? 14.594 4.223 -4.789 1.00 96.62 276 LEU A O 1
ATOM 2225 N N . VAL A 1 277 ? 15.751 2.702 -3.612 1.00 94.38 277 VAL A N 1
ATOM 2226 C CA . VAL A 1 277 ? 17.065 3.287 -3.911 1.00 94.38 277 VAL A CA 1
ATOM 2227 C C . VAL A 1 277 ? 17.360 3.182 -5.405 1.00 94.38 277 VAL A C 1
ATOM 2229 O O . VAL A 1 277 ? 17.804 4.148 -6.015 1.00 94.38 277 VAL A O 1
ATOM 2232 N N . ASP A 1 278 ? 17.052 2.034 -6.004 1.00 93.69 278 ASP A N 1
ATOM 2233 C CA . ASP A 1 278 ? 17.269 1.783 -7.428 1.00 93.69 278 ASP A CA 1
ATOM 2234 C C . ASP A 1 278 ? 16.375 2.645 -8.332 1.00 93.69 278 ASP A C 1
ATOM 2236 O O . ASP A 1 278 ? 16.818 3.077 -9.396 1.00 93.69 278 ASP A O 1
ATOM 2240 N N . LEU A 1 279 ? 15.131 2.904 -7.915 1.00 96.00 279 LEU A N 1
ATOM 2241 C CA . LEU A 1 279 ? 14.188 3.755 -8.646 1.00 96.00 279 LEU A CA 1
ATOM 2242 C C . LEU A 1 279 ? 14.539 5.240 -8.546 1.00 96.00 279 LEU A C 1
ATOM 2244 O O . LEU A 1 279 ? 14.325 5.974 -9.505 1.00 96.00 279 LEU A O 1
ATOM 2248 N N . LEU A 1 280 ? 15.069 5.680 -7.403 1.00 94.25 280 LEU A N 1
ATOM 2249 C CA . LEU A 1 280 ? 15.412 7.083 -7.157 1.00 94.25 280 LEU A CA 1
ATOM 2250 C C . LEU A 1 280 ? 16.818 7.450 -7.654 1.00 94.25 280 LEU A C 1
ATOM 2252 O O . LEU A 1 280 ? 17.081 8.613 -7.940 1.00 94.25 280 LEU A O 1
ATOM 2256 N N . ALA A 1 281 ? 17.716 6.471 -7.796 1.00 91.94 281 ALA A N 1
ATOM 2257 C CA . ALA A 1 281 ? 19.084 6.657 -8.279 1.00 91.94 281 ALA A CA 1
ATOM 2258 C C . ALA A 1 281 ? 19.345 5.888 -9.587 1.00 91.94 281 ALA A C 1
ATOM 2260 O O . ALA A 1 281 ? 20.307 5.123 -9.698 1.00 91.94 281 ALA A O 1
ATOM 2261 N N . ILE A 1 282 ? 18.487 6.093 -10.592 1.00 93.19 282 ILE A N 1
ATOM 2262 C CA . ILE A 1 282 ? 18.619 5.437 -11.900 1.00 93.19 282 ILE A CA 1
ATOM 2263 C C . ILE A 1 282 ? 19.934 5.855 -12.574 1.00 93.19 282 ILE A C 1
ATOM 2265 O O . ILE A 1 282 ? 20.179 7.030 -12.859 1.00 93.19 282 ILE A O 1
ATOM 2269 N N . GLU A 1 283 ? 20.781 4.872 -12.879 1.00 89.88 283 GLU A N 1
ATOM 2270 C CA . GLU A 1 283 ? 22.051 5.108 -13.561 1.00 89.88 283 GLU A CA 1
ATOM 2271 C C . GLU A 1 283 ? 21.826 5.750 -14.938 1.00 89.88 283 GLU A C 1
ATOM 2273 O O . GLU A 1 283 ? 21.000 5.309 -15.735 1.00 89.88 283 GLU A O 1
ATOM 2278 N N . GLY A 1 284 ? 22.571 6.819 -15.228 1.00 88.50 284 GLY A N 1
ATOM 2279 C CA . GLY A 1 284 ? 22.435 7.560 -16.481 1.00 88.50 284 GLY A CA 1
ATOM 2280 C C . GLY A 1 284 ? 21.263 8.543 -16.509 1.00 88.50 284 GLY A C 1
ATOM 2281 O O . GLY A 1 284 ? 21.136 9.276 -17.494 1.00 88.50 284 GLY A O 1
ATOM 2282 N N . TRP A 1 285 ? 20.454 8.629 -15.446 1.00 89.56 285 TRP A N 1
ATOM 2283 C CA . TRP A 1 285 ? 19.427 9.656 -15.285 1.00 89.56 285 TRP A CA 1
ATOM 2284 C C . TRP A 1 285 ? 20.065 10.995 -14.893 1.00 89.56 285 TRP A C 1
ATOM 2286 O O . TRP A 1 285 ? 20.300 11.276 -13.723 1.00 89.56 285 TRP A O 1
ATOM 2296 N N . LYS A 1 286 ? 20.438 11.805 -15.892 1.00 72.06 286 LYS A N 1
ATOM 2297 C CA . LYS A 1 286 ? 21.054 13.123 -15.681 1.00 72.06 286 LYS A CA 1
ATOM 2298 C C . LYS A 1 286 ? 20.004 14.229 -15.745 1.00 72.06 286 LYS A C 1
ATOM 2300 O O . LYS A 1 286 ? 19.204 14.264 -16.679 1.00 72.06 286 LYS A O 1
ATOM 2305 N N . GLU A 1 287 ? 20.073 15.162 -14.800 1.00 65.00 287 GLU A N 1
ATOM 2306 C CA . GLU A 1 287 ? 19.397 16.455 -14.893 1.00 65.00 287 GLU A CA 1
ATOM 2307 C C . GLU A 1 287 ? 20.067 17.263 -16.014 1.00 65.00 287 GLU A C 1
ATOM 2309 O O . GLU A 1 287 ? 21.225 17.671 -15.893 1.00 65.00 287 GLU A O 1
ATOM 2314 N N . TYR A 1 288 ? 19.379 17.464 -17.139 1.00 57.97 288 TYR A N 1
ATOM 2315 C CA . TYR A 1 288 ? 19.825 18.463 -18.110 1.00 57.97 288 TYR A CA 1
ATOM 2316 C C . TYR A 1 288 ? 19.230 19.812 -17.708 1.00 57.97 288 TYR A C 1
ATOM 2318 O O . TYR A 1 288 ? 18.134 19.887 -17.160 1.00 57.97 288 TYR A O 1
ATOM 2326 N N . SER A 1 289 ? 19.969 20.891 -17.950 1.00 45.06 289 SER A N 1
ATOM 2327 C CA . SER A 1 289 ? 19.586 22.247 -17.560 1.00 45.06 289 SER A CA 1
ATOM 2328 C C . SER A 1 289 ? 18.263 22.667 -18.220 1.00 45.06 289 SER A C 1
ATOM 2330 O O . SER A 1 289 ? 18.248 23.102 -19.371 1.00 45.06 289 SER A O 1
ATOM 2332 N N . GLY A 1 290 ? 17.159 22.529 -17.486 1.00 53.84 290 GLY A N 1
ATOM 2333 C CA . GLY A 1 290 ? 15.800 22.865 -17.908 1.00 53.84 290 GLY A CA 1
ATOM 2334 C C . GLY A 1 290 ? 14.775 22.337 -16.901 1.00 53.84 290 GLY A C 1
ATOM 2335 O O . GLY A 1 290 ? 14.984 21.301 -16.284 1.00 53.84 290 GLY A O 1
ATOM 2336 N N . ARG A 1 291 ? 13.660 23.047 -16.693 1.00 51.06 291 ARG A N 1
ATOM 2337 C CA . ARG A 1 291 ? 12.561 22.583 -15.823 1.00 51.06 291 ARG A CA 1
ATOM 2338 C C . ARG A 1 291 ? 11.633 21.650 -16.601 1.00 51.06 291 ARG A C 1
ATOM 2340 O O . ARG A 1 291 ? 10.488 22.008 -16.864 1.00 51.06 291 ARG A O 1
ATOM 2347 N N . THR A 1 292 ? 12.128 20.494 -17.030 1.00 65.75 292 THR A N 1
ATOM 2348 C CA . THR A 1 292 ? 11.269 19.497 -17.679 1.00 65.75 292 THR A CA 1
ATOM 2349 C C . THR A 1 292 ? 10.787 18.517 -16.623 1.00 65.75 292 THR A C 1
ATOM 2351 O O . THR A 1 292 ? 11.584 17.875 -15.950 1.00 65.75 292 THR A O 1
ATOM 2354 N N . ILE A 1 293 ? 9.472 18.389 -16.493 1.00 72.44 293 ILE A N 1
ATOM 2355 C CA . ILE A 1 293 ? 8.785 17.472 -15.576 1.00 72.44 293 ILE A CA 1
ATOM 2356 C C . ILE A 1 293 ? 9.386 16.049 -15.608 1.00 72.44 293 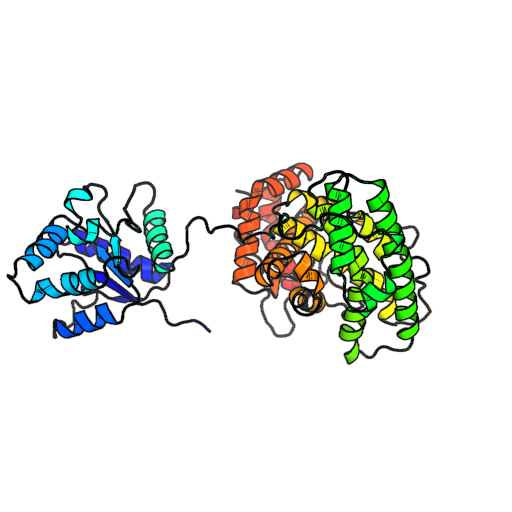ILE A C 1
ATOM 2358 O O . ILE A 1 293 ? 9.526 15.411 -14.572 1.00 72.44 293 ILE A O 1
ATOM 2362 N N . VAL A 1 294 ? 9.833 15.591 -16.780 1.00 83.06 294 VAL A N 1
ATOM 2363 C CA . VAL A 1 294 ? 10.455 14.275 -16.989 1.00 83.06 294 VAL A CA 1
ATOM 2364 C C . VAL A 1 294 ? 11.684 14.025 -16.094 1.00 83.06 294 VAL A C 1
ATOM 2366 O O . VAL A 1 294 ? 11.997 12.874 -15.811 1.00 83.06 294 VAL A O 1
ATOM 2369 N N . TYR A 1 295 ? 12.371 15.056 -15.589 1.00 83.31 295 TYR A N 1
ATOM 2370 C CA . TYR A 1 295 ? 13.480 14.850 -14.648 1.00 83.31 295 TYR A CA 1
ATOM 2371 C C . TYR A 1 295 ? 13.038 14.240 -13.325 1.00 83.31 295 TYR A C 1
ATOM 2373 O O . TYR A 1 295 ? 13.797 13.451 -12.774 1.00 83.31 295 TYR A O 1
ATOM 2381 N N . HIS A 1 296 ? 11.808 14.526 -12.894 1.00 88.44 296 HIS A N 1
ATOM 2382 C CA . HIS A 1 296 ? 11.252 14.072 -11.622 1.00 88.44 296 HIS A CA 1
ATOM 2383 C C . HIS A 1 296 ? 10.473 12.749 -11.735 1.00 88.44 296 HIS A C 1
ATOM 2385 O O . HIS A 1 296 ? 9.567 12.454 -10.947 1.00 88.44 296 HIS A O 1
ATOM 2391 N N . ILE A 1 297 ? 10.730 11.971 -12.791 1.00 92.69 297 ILE A N 1
ATOM 2392 C CA . ILE A 1 297 ? 10.157 10.631 -12.957 1.00 92.69 297 ILE A CA 1
ATOM 2393 C C . ILE A 1 297 ? 10.690 9.638 -11.914 1.00 92.69 297 ILE A C 1
ATOM 2395 O O . ILE A 1 297 ? 9.874 8.861 -11.430 1.00 92.69 297 ILE A O 1
ATOM 2399 N N . PRO A 1 298 ? 11.975 9.633 -11.507 1.00 95.12 298 PRO A N 1
ATOM 2400 C CA . PRO A 1 298 ? 12.446 8.776 -10.417 1.00 95.12 298 PRO A CA 1
ATOM 2401 C C . PRO A 1 298 ? 11.589 8.906 -9.150 1.00 95.12 298 PRO A C 1
ATOM 2403 O O . PRO A 1 298 ? 11.178 7.902 -8.570 1.00 95.12 298 PRO A O 1
ATOM 2406 N N . GLU A 1 299 ? 11.231 10.131 -8.765 1.00 95.12 299 GLU A N 1
ATOM 2407 C CA . GLU A 1 299 ? 10.383 10.413 -7.608 1.00 95.12 299 GLU A CA 1
ATOM 2408 C C . GLU A 1 299 ? 8.943 9.938 -7.812 1.00 95.12 299 GLU A C 1
ATOM 2410 O O . GLU A 1 299 ? 8.355 9.363 -6.896 1.00 95.12 299 GLU A O 1
ATOM 2415 N N . LEU A 1 300 ? 8.395 10.094 -9.024 1.00 95.75 300 LEU A N 1
ATOM 2416 C CA . LEU A 1 300 ? 7.114 9.491 -9.398 1.00 95.75 300 LEU A CA 1
ATOM 2417 C C . LEU A 1 300 ? 7.160 7.966 -9.238 1.00 95.75 300 LEU A C 1
ATOM 2419 O O . LEU A 1 300 ? 6.279 7.393 -8.604 1.00 95.75 300 LEU A O 1
ATOM 2423 N N . LEU A 1 301 ? 8.181 7.305 -9.787 1.00 97.69 301 LEU A N 1
ATOM 2424 C CA . LEU A 1 301 ? 8.316 5.851 -9.724 1.00 97.69 301 LEU A CA 1
ATOM 2425 C C . LEU A 1 301 ? 8.495 5.363 -8.281 1.00 97.69 301 LEU A C 1
ATOM 2427 O O . LEU A 1 301 ? 7.927 4.334 -7.917 1.00 97.69 301 LEU A O 1
ATOM 2431 N N . GLY A 1 302 ? 9.248 6.099 -7.461 1.00 97.94 302 GLY A N 1
ATOM 2432 C CA . GLY A 1 302 ? 9.396 5.829 -6.033 1.00 97.94 302 GLY A CA 1
ATOM 2433 C C . GLY A 1 302 ? 8.070 5.962 -5.284 1.00 97.94 302 GLY A C 1
ATOM 2434 O O . GLY A 1 302 ? 7.680 5.031 -4.579 1.00 97.94 302 GLY A O 1
ATOM 2435 N N . TYR A 1 303 ? 7.351 7.073 -5.495 1.00 98.06 303 TYR A N 1
ATOM 2436 C CA . TYR A 1 303 ? 6.026 7.343 -4.922 1.00 98.06 303 TYR A CA 1
ATOM 2437 C C . TYR A 1 303 ? 5.029 6.224 -5.246 1.00 98.06 303 TYR A C 1
ATOM 2439 O O . TYR A 1 303 ? 4.419 5.658 -4.338 1.00 98.06 303 TYR A O 1
ATOM 2447 N N . MET A 1 304 ? 4.919 5.847 -6.525 1.00 98.00 304 MET A N 1
ATOM 2448 C CA . MET A 1 304 ? 4.048 4.756 -6.978 1.00 98.00 304 MET A CA 1
ATOM 2449 C C . MET A 1 304 ? 4.420 3.433 -6.308 1.00 98.00 304 MET A C 1
ATOM 2451 O O . MET A 1 304 ? 3.553 2.742 -5.774 1.00 98.00 304 MET A O 1
ATOM 2455 N N . TYR A 1 305 ? 5.713 3.097 -6.299 1.00 98.62 305 TYR A N 1
ATOM 2456 C CA . TYR A 1 305 ? 6.191 1.835 -5.753 1.00 98.62 305 TYR A CA 1
ATOM 2457 C C . TYR A 1 305 ? 5.854 1.681 -4.271 1.00 98.62 305 TYR A C 1
ATOM 2459 O O . TYR A 1 305 ? 5.223 0.694 -3.903 1.00 98.62 305 TYR A O 1
ATOM 2467 N N . HIS A 1 306 ? 6.230 2.639 -3.418 1.00 98.12 306 HIS A N 1
ATOM 2468 C CA . HIS A 1 306 ? 6.055 2.449 -1.976 1.00 98.12 306 HIS A CA 1
ATOM 2469 C C . HIS A 1 306 ? 4.582 2.464 -1.552 1.00 98.12 306 HIS A C 1
ATOM 2471 O O . HIS A 1 306 ? 4.219 1.750 -0.621 1.00 98.12 306 HIS A O 1
ATOM 2477 N N . HIS A 1 307 ? 3.724 3.223 -2.244 1.00 98.56 307 HIS A N 1
ATOM 2478 C CA . HIS A 1 307 ? 2.291 3.205 -1.964 1.00 98.56 307 HIS A CA 1
ATOM 2479 C C . HIS A 1 307 ? 1.645 1.884 -2.366 1.00 98.56 307 HIS A C 1
ATOM 2481 O O . HIS A 1 307 ? 0.852 1.344 -1.603 1.00 98.56 307 HIS A O 1
ATOM 2487 N N . ILE A 1 308 ? 1.987 1.349 -3.540 1.00 98.62 308 ILE A N 1
ATOM 2488 C CA . ILE A 1 308 ? 1.446 0.067 -4.002 1.00 98.62 308 ILE A CA 1
ATOM 2489 C C . ILE A 1 308 ? 1.993 -1.077 -3.150 1.00 98.62 308 ILE A C 1
ATOM 2491 O O . ILE A 1 308 ? 1.235 -1.959 -2.762 1.00 98.62 308 ILE A O 1
ATOM 2495 N N . TYR A 1 309 ? 3.282 -1.043 -2.811 1.00 98.38 309 TYR A N 1
ATOM 2496 C CA . TYR A 1 309 ? 3.904 -2.050 -1.958 1.00 98.38 309 TYR A CA 1
ATOM 2497 C C . TYR A 1 309 ? 3.319 -2.035 -0.544 1.00 98.38 309 TYR A C 1
ATOM 2499 O O . TYR A 1 309 ? 2.960 -3.077 -0.006 1.00 98.38 309 TYR A O 1
ATOM 2507 N N . GLY A 1 310 ? 3.158 -0.845 0.036 1.00 98.19 310 GLY A N 1
ATOM 2508 C CA . GLY A 1 310 ? 2.529 -0.671 1.337 1.00 98.19 310 GLY A CA 1
ATOM 2509 C C . GLY A 1 310 ? 1.055 -1.069 1.343 1.00 98.19 310 GLY A C 1
ATOM 2510 O O . GLY A 1 310 ? 0.608 -1.743 2.265 1.00 98.19 310 GLY A O 1
ATOM 2511 N N . ALA A 1 311 ? 0.305 -0.734 0.288 1.00 98.38 311 ALA A N 1
ATOM 2512 C CA . ALA A 1 311 ? -1.059 -1.224 0.103 1.00 98.38 311 ALA A CA 1
ATOM 2513 C C . ALA A 1 311 ? -1.090 -2.756 0.019 1.00 98.38 311 ALA A C 1
ATOM 2515 O O . ALA A 1 311 ? -1.909 -3.387 0.673 1.00 98.38 311 ALA A O 1
ATOM 2516 N N . LEU A 1 312 ? -0.162 -3.370 -0.716 1.00 97.38 312 LEU A N 1
ATOM 2517 C CA . LEU A 1 312 ? -0.072 -4.824 -0.825 1.00 97.38 312 LEU A CA 1
ATOM 2518 C C . LEU A 1 312 ? 0.195 -5.486 0.534 1.00 97.38 312 LEU A C 1
ATOM 2520 O O . LEU A 1 312 ? -0.379 -6.531 0.824 1.00 97.38 312 LEU A O 1
ATOM 2524 N N . GLN A 1 313 ? 1.014 -4.866 1.386 1.00 96.56 313 GLN A N 1
ATOM 2525 C CA . GLN A 1 313 ? 1.247 -5.339 2.753 1.00 96.56 313 GLN A CA 1
ATOM 2526 C C . GLN A 1 313 ? -0.013 -5.249 3.620 1.00 96.56 313 GLN A C 1
ATOM 2528 O O . GLN A 1 313 ? -0.336 -6.202 4.323 1.00 96.56 313 GLN A O 1
ATOM 2533 N N . ILE A 1 314 ? -0.758 -4.143 3.534 1.00 97.44 314 ILE A N 1
ATOM 2534 C CA . ILE A 1 314 ? -2.038 -3.993 4.242 1.00 97.44 314 ILE A CA 1
ATOM 2535 C C . ILE A 1 314 ? -3.067 -5.027 3.771 1.00 97.44 314 ILE A C 1
ATOM 2537 O O . ILE A 1 314 ? -3.754 -5.624 4.596 1.00 97.44 314 ILE A O 1
ATOM 2541 N N . ASP A 1 315 ? -3.167 -5.257 2.461 1.00 95.00 315 ASP A N 1
ATOM 2542 C CA . ASP A 1 315 ? -4.099 -6.228 1.873 1.00 95.00 315 ASP A CA 1
ATOM 2543 C C . ASP A 1 315 ? -3.823 -7.667 2.350 1.00 95.00 315 ASP A C 1
ATOM 2545 O O . ASP A 1 315 ? -4.733 -8.485 2.467 1.00 95.00 315 ASP A O 1
ATOM 2549 N N . ASN A 1 316 ? -2.568 -7.955 2.715 1.00 91.12 316 ASN A N 1
ATOM 2550 C CA . ASN A 1 316 ? -2.126 -9.237 3.269 1.00 91.12 316 ASN A CA 1
ATOM 2551 C C . ASN A 1 316 ? -2.020 -9.244 4.809 1.00 91.12 316 ASN A C 1
ATOM 2553 O O . ASN A 1 316 ? -1.443 -10.170 5.377 1.00 91.12 316 ASN A O 1
ATOM 2557 N N . ASP A 1 317 ? -2.583 -8.238 5.485 1.00 92.00 317 ASP A N 1
ATOM 2558 C CA . ASP A 1 317 ? -2.588 -8.078 6.948 1.00 92.00 317 ASP A CA 1
ATOM 2559 C C . ASP A 1 317 ? -1.186 -8.028 7.600 1.00 92.00 317 ASP A C 1
ATOM 2561 O O . ASP A 1 317 ? -0.995 -8.389 8.762 1.00 92.00 317 ASP A O 1
ATOM 2565 N N . ASP A 1 318 ? -0.180 -7.549 6.860 1.00 92.25 318 ASP A N 1
ATOM 2566 C CA . ASP A 1 318 ? 1.219 -7.450 7.296 1.00 92.25 318 ASP A CA 1
ATOM 2567 C C . ASP A 1 318 ? 1.587 -6.017 7.714 1.00 92.25 318 ASP A C 1
ATOM 2569 O O . ASP A 1 318 ? 2.455 -5.349 7.147 1.00 92.25 318 ASP A O 1
ATOM 2573 N N . VAL A 1 319 ? 0.900 -5.525 8.747 1.00 92.94 319 VAL A N 1
ATOM 2574 C CA . VAL A 1 319 ? 1.048 -4.148 9.256 1.00 92.94 319 VAL A CA 1
ATOM 2575 C C . VAL A 1 319 ? 2.481 -3.844 9.703 1.00 92.94 319 VAL A C 1
ATOM 2577 O O . VAL A 1 319 ? 2.940 -2.708 9.626 1.00 92.94 319 VAL A O 1
ATOM 2580 N N . SER A 1 320 ? 3.219 -4.852 10.172 1.00 91.62 320 SER A N 1
ATOM 2581 C CA . SER A 1 320 ? 4.552 -4.637 10.743 1.00 91.62 320 SER A CA 1
ATOM 2582 C C . SER A 1 320 ? 5.583 -4.225 9.688 1.00 91.62 320 SER A C 1
ATOM 2584 O O . SER A 1 320 ? 6.421 -3.371 9.979 1.00 91.62 320 SER A O 1
ATOM 2586 N N . ARG A 1 321 ? 5.492 -4.748 8.457 1.00 92.19 321 ARG A N 1
ATOM 2587 C CA . ARG A 1 321 ? 6.404 -4.383 7.355 1.00 92.19 321 ARG A CA 1
ATOM 2588 C C . ARG A 1 321 ? 6.188 -2.986 6.793 1.00 92.19 321 ARG A C 1
ATOM 2590 O O . ARG A 1 321 ? 7.094 -2.442 6.163 1.00 92.19 321 ARG A O 1
ATOM 2597 N N . VAL A 1 322 ? 5.050 -2.356 7.080 1.00 95.12 322 VAL A N 1
ATOM 2598 C CA . VAL A 1 322 ? 4.829 -0.955 6.700 1.00 95.12 322 VAL A CA 1
ATOM 2599 C C . VAL A 1 322 ? 5.892 -0.044 7.326 1.00 95.12 322 VAL A C 1
ATOM 2601 O O . VAL A 1 322 ? 6.294 0.935 6.694 1.00 95.12 322 VAL A O 1
ATOM 2604 N N . LEU A 1 323 ? 6.407 -0.380 8.521 1.00 95.69 323 LEU A N 1
ATOM 2605 C CA . LEU A 1 323 ? 7.525 0.356 9.129 1.00 95.69 323 LEU A CA 1
ATOM 2606 C C . LEU A 1 323 ? 8.813 0.245 8.325 1.00 95.69 323 LEU A C 1
ATOM 2608 O O . LEU A 1 323 ? 9.515 1.244 8.213 1.00 95.69 323 LEU A O 1
ATOM 2612 N N . ASP A 1 324 ? 9.105 -0.917 7.738 1.00 95.19 324 ASP A N 1
ATOM 2613 C CA . ASP A 1 324 ? 10.321 -1.107 6.944 1.00 95.19 324 ASP A CA 1
ATOM 2614 C C . ASP A 1 324 ? 10.324 -0.148 5.741 1.00 95.19 324 ASP A C 1
ATOM 2616 O O . ASP A 1 324 ? 11.343 0.472 5.442 1.00 95.19 324 ASP A O 1
ATOM 2620 N N . ILE A 1 325 ? 9.165 0.046 5.094 1.00 95.69 325 ILE A N 1
ATOM 2621 C CA . ILE A 1 325 ? 9.001 1.033 4.015 1.00 95.69 325 ILE A CA 1
ATOM 2622 C C . ILE A 1 325 ? 9.081 2.461 4.562 1.00 95.69 325 ILE A C 1
ATOM 2624 O O . ILE A 1 325 ? 9.782 3.304 4.002 1.00 95.69 325 ILE A O 1
ATOM 2628 N N . PHE A 1 326 ? 8.332 2.753 5.629 1.00 96.12 326 PHE A N 1
ATOM 2629 C CA . PHE A 1 326 ? 8.250 4.090 6.216 1.00 96.12 326 PHE A CA 1
ATOM 2630 C C . PHE A 1 326 ? 9.640 4.596 6.631 1.00 96.12 326 PHE A C 1
ATOM 2632 O O . PHE A 1 326 ? 10.019 5.714 6.286 1.00 96.12 326 PHE A O 1
ATOM 2639 N N . GLU A 1 327 ? 10.432 3.752 7.295 1.00 95.69 327 GLU A N 1
ATOM 2640 C CA . GLU A 1 327 ? 11.784 4.045 7.785 1.00 95.69 327 GLU A CA 1
ATOM 2641 C C . GLU A 1 327 ? 12.893 3.699 6.772 1.00 95.69 327 GLU A C 1
ATOM 2643 O O . GLU A 1 327 ? 14.084 3.770 7.099 1.00 95.69 327 GLU A O 1
ATOM 2648 N N . GLN A 1 328 ? 12.546 3.380 5.521 1.00 96.50 328 GLN A N 1
ATOM 2649 C CA . GLN A 1 328 ? 13.538 3.150 4.475 1.00 96.50 328 GLN A CA 1
ATOM 2650 C C . GLN A 1 328 ? 14.316 4.441 4.204 1.00 96.50 328 GLN A C 1
ATOM 2652 O O . GLN A 1 328 ? 13.745 5.485 3.880 1.00 96.50 328 GLN A O 1
ATOM 2657 N N . LYS A 1 329 ? 15.649 4.370 4.283 1.00 96.38 329 LYS A N 1
ATOM 2658 C CA . LYS A 1 329 ? 16.510 5.470 3.838 1.00 96.38 329 LYS A CA 1
ATOM 2659 C C . LYS A 1 329 ? 16.590 5.491 2.319 1.00 96.38 329 LYS A C 1
ATOM 2661 O O . LYS A 1 329 ? 16.945 4.486 1.699 1.00 96.38 329 LYS A O 1
ATOM 2666 N N . ILE A 1 330 ? 16.311 6.647 1.736 1.00 95.88 330 ILE A N 1
ATOM 2667 C CA . ILE A 1 330 ? 16.303 6.874 0.294 1.00 95.88 330 ILE A CA 1
ATOM 2668 C C . ILE A 1 330 ? 17.262 8.008 -0.085 1.00 95.88 330 ILE A C 1
ATOM 2670 O O . ILE A 1 330 ? 17.505 8.902 0.734 1.00 95.88 330 ILE A O 1
ATOM 2674 N N . PRO A 1 331 ? 17.849 7.972 -1.293 1.00 93.50 331 PRO A N 1
ATOM 2675 C CA . PRO A 1 331 ? 18.771 9.008 -1.735 1.00 93.50 331 PRO A CA 1
ATOM 2676 C C . PRO A 1 331 ? 18.026 10.322 -2.006 1.00 93.50 331 PRO A C 1
ATOM 2678 O O . PRO A 1 331 ? 16.996 10.341 -2.673 1.00 93.50 331 PRO A O 1
ATOM 2681 N N . LEU A 1 332 ? 18.580 11.430 -1.513 1.00 86.62 332 LEU A N 1
ATOM 2682 C CA . LEU A 1 332 ? 18.193 12.795 -1.897 1.00 86.62 332 LEU A CA 1
ATOM 2683 C C . LEU A 1 332 ? 19.021 13.296 -3.085 1.00 86.62 332 LEU A C 1
ATOM 2685 O O . LEU A 1 332 ? 18.584 14.132 -3.865 1.00 86.62 332 LEU A O 1
ATOM 2689 N N . ASN A 1 333 ? 20.267 12.832 -3.153 1.00 80.31 333 ASN A N 1
ATOM 2690 C CA . ASN A 1 333 ? 21.233 13.062 -4.218 1.00 80.31 333 ASN A CA 1
ATOM 2691 C C . ASN A 1 333 ? 22.322 11.977 -4.118 1.00 80.31 333 ASN A C 1
ATOM 2693 O O . ASN A 1 333 ? 22.215 11.060 -3.304 1.00 80.31 333 ASN A O 1
ATOM 2697 N N . SER A 1 334 ? 23.397 12.089 -4.903 1.00 75.06 334 SER A N 1
ATOM 2698 C CA . SER A 1 334 ? 24.477 11.089 -4.946 1.00 75.06 334 SER A CA 1
ATOM 2699 C C . SER A 1 334 ? 25.143 10.783 -3.597 1.00 75.06 334 SER A C 1
ATOM 2701 O O . SER A 1 334 ? 25.775 9.737 -3.467 1.00 75.06 334 SER A O 1
ATOM 2703 N N . SER A 1 335 ? 25.044 11.683 -2.614 1.00 78.56 335 SER A N 1
ATOM 2704 C CA . SER A 1 335 ? 25.819 11.614 -1.368 1.00 78.56 335 SER A CA 1
ATOM 2705 C C . SER A 1 335 ? 24.972 11.687 -0.094 1.00 78.56 335 SER A C 1
ATOM 2707 O O . SER A 1 335 ? 25.473 11.354 0.978 1.00 78.56 335 SER A O 1
ATOM 2709 N N . ASN A 1 336 ? 23.706 12.103 -0.187 1.00 90.12 336 ASN A N 1
ATOM 2710 C CA . ASN A 1 336 ? 22.829 12.335 0.959 1.00 90.12 336 ASN A CA 1
ATOM 2711 C C . ASN A 1 336 ? 21.626 11.393 0.937 1.00 90.12 336 ASN A C 1
ATOM 2713 O O . ASN A 1 336 ? 21.028 11.168 -0.113 1.00 90.12 336 ASN A O 1
ATOM 2717 N N . TYR A 1 337 ? 21.240 10.915 2.118 1.00 94.50 337 TYR A N 1
ATOM 2718 C CA . TYR A 1 337 ? 20.087 10.043 2.328 1.00 94.50 337 TYR A CA 1
ATOM 2719 C C . TYR A 1 337 ? 19.229 10.584 3.467 1.00 94.50 337 TYR A C 1
ATOM 2721 O O . TYR A 1 337 ? 19.768 11.109 4.443 1.00 94.50 337 TYR A O 1
ATOM 2729 N N . ASP A 1 338 ? 17.919 10.387 3.376 1.00 95.25 338 ASP A N 1
ATOM 2730 C CA . ASP A 1 338 ? 16.991 10.622 4.484 1.00 95.25 338 ASP A CA 1
ATOM 2731 C C . ASP A 1 338 ? 15.914 9.533 4.517 1.00 95.25 338 ASP A C 1
ATOM 2733 O O . ASP A 1 338 ? 15.821 8.711 3.605 1.00 95.25 338 ASP A O 1
ATOM 2737 N N . TYR A 1 339 ? 15.133 9.484 5.589 1.00 95.94 339 TYR A N 1
ATOM 2738 C CA . TYR A 1 339 ? 13.997 8.575 5.701 1.00 95.94 339 TYR A CA 1
ATOM 2739 C C . TYR A 1 339 ? 12.906 8.944 4.699 1.00 95.94 339 TYR A C 1
ATOM 2741 O O . TYR A 1 339 ? 12.580 10.124 4.567 1.00 95.94 339 TYR A O 1
ATOM 2749 N N . LEU A 1 340 ? 12.304 7.939 4.055 1.00 96.44 340 LEU A N 1
ATOM 2750 C CA . LEU A 1 340 ? 11.249 8.114 3.055 1.00 96.44 340 LEU A CA 1
ATOM 2751 C C . LEU A 1 340 ? 10.173 9.087 3.527 1.00 96.44 340 LEU A C 1
ATOM 2753 O O . LEU A 1 340 ? 9.823 10.012 2.796 1.00 96.44 340 LEU A O 1
ATOM 2757 N N . TYR A 1 341 ? 9.717 8.944 4.775 1.00 94.94 341 TYR A N 1
ATOM 2758 C CA . TYR A 1 341 ? 8.639 9.775 5.301 1.00 94.94 341 TYR A CA 1
ATOM 2759 C C . TYR A 1 341 ? 8.952 11.273 5.373 1.00 94.94 341 TYR A C 1
ATOM 2761 O O . TYR A 1 341 ? 8.021 12.064 5.463 1.00 94.94 341 TYR A O 1
ATOM 2769 N N . LYS A 1 342 ? 10.223 11.688 5.305 1.00 93.38 342 LYS A N 1
ATOM 2770 C CA . LYS A 1 342 ? 10.635 13.102 5.319 1.00 93.38 342 LYS A CA 1
ATOM 2771 C C . LYS A 1 342 ? 10.741 13.722 3.928 1.00 93.38 342 LYS A C 1
ATOM 2773 O O . LYS A 1 342 ? 10.831 14.946 3.803 1.00 93.38 342 LYS A O 1
ATOM 2778 N N . VAL A 1 343 ? 10.738 12.909 2.875 1.00 94.06 343 VAL A N 1
ATOM 2779 C CA . VAL A 1 343 ? 11.041 13.355 1.513 1.00 94.06 343 VAL A CA 1
ATOM 2780 C C . VAL A 1 343 ? 9.751 13.676 0.761 1.00 94.06 343 VAL A C 1
ATOM 2782 O O . VAL A 1 343 ? 9.147 12.830 0.110 1.00 94.06 343 VAL A O 1
ATOM 2785 N N . LYS A 1 344 ? 9.334 14.946 0.816 1.00 92.62 344 LYS A N 1
ATOM 2786 C CA . LYS A 1 344 ? 8.053 15.422 0.252 1.00 92.62 344 LYS A CA 1
ATOM 2787 C C . LYS A 1 344 ? 7.840 15.092 -1.230 1.00 92.62 344 LYS A C 1
ATOM 2789 O O . LYS A 1 344 ? 6.701 14.868 -1.643 1.00 92.62 344 LYS A O 1
ATOM 2794 N N . SER A 1 345 ? 8.916 15.047 -2.018 1.00 92.12 345 SER A N 1
ATOM 2795 C CA . SER A 1 345 ? 8.864 14.720 -3.448 1.00 92.12 345 SER A CA 1
ATOM 2796 C C . SER A 1 345 ? 8.495 13.267 -3.731 1.00 92.12 345 SER A C 1
ATOM 2798 O O . SER A 1 345 ? 8.167 12.970 -4.869 1.00 92.12 345 SER A O 1
ATOM 2800 N N . VAL A 1 346 ? 8.494 12.386 -2.724 1.00 94.44 346 VAL A N 1
ATOM 2801 C CA . VAL A 1 346 ? 8.030 10.997 -2.848 1.00 94.44 346 VAL A CA 1
ATOM 2802 C C . VAL A 1 346 ? 6.899 10.659 -1.886 1.00 94.44 346 VAL A C 1
ATOM 2804 O O . VAL A 1 346 ? 6.504 9.512 -1.845 1.00 94.44 346 VAL A O 1
ATOM 2807 N N . THR A 1 347 ? 6.357 11.607 -1.115 1.00 94.19 347 THR A N 1
ATOM 2808 C CA . THR A 1 347 ? 5.245 11.348 -0.172 1.00 94.19 347 THR A CA 1
ATOM 2809 C C . THR A 1 347 ? 3.947 12.057 -0.559 1.00 94.19 347 THR A C 1
ATOM 2811 O O . THR A 1 347 ? 2.913 11.857 0.075 1.00 94.19 347 THR A O 1
ATOM 2814 N N . GLY A 1 348 ? 3.971 12.863 -1.625 1.00 91.88 348 GLY A N 1
ATOM 2815 C CA . GLY A 1 348 ? 2.766 13.425 -2.235 1.00 91.88 348 GLY A CA 1
ATOM 2816 C C . GLY A 1 348 ? 2.996 14.652 -3.116 1.00 91.88 348 GLY A C 1
ATOM 2817 O O . GLY A 1 348 ? 2.188 14.917 -3.996 1.00 91.88 348 GLY A O 1
ATOM 2818 N N . TRP A 1 349 ? 4.087 15.404 -2.956 1.00 93.06 349 TRP A N 1
ATOM 2819 C CA . TRP A 1 349 ? 4.353 16.598 -3.774 1.00 93.06 349 TRP A CA 1
ATOM 2820 C C . TRP A 1 349 ? 5.219 16.269 -4.985 1.00 93.06 349 TRP A C 1
ATOM 2822 O O . TRP A 1 349 ? 6.340 16.755 -5.110 1.00 93.06 349 TRP A O 1
ATOM 2832 N N . ILE A 1 350 ? 4.688 15.438 -5.876 1.00 91.00 350 ILE A N 1
ATOM 2833 C CA . ILE A 1 350 ? 5.432 14.940 -7.032 1.00 91.00 350 ILE A CA 1
ATOM 2834 C C . ILE A 1 350 ? 5.462 16.030 -8.102 1.00 91.00 350 ILE A C 1
ATOM 2836 O O . ILE A 1 350 ? 4.413 16.393 -8.639 1.00 91.00 350 ILE A O 1
ATOM 2840 N N . ASP A 1 351 ? 6.639 16.559 -8.445 1.00 87.44 351 ASP A N 1
ATOM 2841 C CA . ASP A 1 351 ? 6.755 17.582 -9.495 1.00 87.44 351 ASP A CA 1
ATOM 2842 C C . ASP A 1 351 ? 6.210 17.053 -10.840 1.00 87.44 351 ASP A C 1
ATOM 2844 O O . ASP A 1 351 ? 5.532 17.785 -11.565 1.00 87.44 351 ASP A O 1
ATOM 2848 N N . SER A 1 352 ? 6.356 15.745 -11.095 1.00 85.44 352 SER A N 1
ATOM 2849 C CA . SER A 1 352 ? 5.764 15.059 -12.253 1.00 85.44 352 SER A CA 1
ATOM 2850 C C . SER A 1 352 ? 4.239 14.950 -12.267 1.00 85.44 352 SER A C 1
ATOM 2852 O O . SER A 1 352 ? 3.674 14.513 -13.260 1.00 85.44 352 SER A O 1
ATOM 2854 N N . LEU A 1 353 ? 3.555 15.337 -11.191 1.00 87.19 353 LEU A N 1
ATOM 2855 C CA . LEU A 1 353 ? 2.091 15.370 -11.096 1.00 87.19 353 LEU A CA 1
ATOM 2856 C C . LEU A 1 353 ? 1.599 16.759 -10.653 1.00 87.19 353 LEU A C 1
ATOM 2858 O O . LEU A 1 353 ? 0.534 16.904 -10.052 1.00 87.19 353 LEU A O 1
ATOM 2862 N N . GLY A 1 354 ? 2.386 17.803 -10.936 1.00 85.12 354 GLY A N 1
ATOM 2863 C CA . GLY A 1 354 ? 2.019 19.190 -10.651 1.00 85.12 354 GLY A CA 1
ATOM 2864 C C . GLY A 1 354 ? 2.208 19.611 -9.193 1.00 85.12 354 GLY A C 1
ATOM 2865 O O . GLY A 1 354 ? 1.654 20.631 -8.789 1.00 85.12 354 GLY A O 1
ATOM 2866 N N . LYS A 1 355 ? 2.989 18.850 -8.410 1.00 88.75 355 LYS A N 1
ATOM 2867 C CA . LYS A 1 355 ? 3.386 19.172 -7.029 1.00 88.75 355 LYS A CA 1
ATOM 2868 C C . LYS A 1 355 ? 2.202 19.379 -6.078 1.00 88.75 355 LYS A C 1
ATOM 2870 O O . LYS A 1 355 ? 2.235 20.224 -5.186 1.00 88.75 355 LYS A O 1
ATOM 2875 N N . ASP A 1 356 ? 1.154 18.586 -6.263 1.00 90.25 356 ASP A N 1
ATOM 2876 C CA . ASP A 1 356 ? -0.072 18.631 -5.471 1.00 90.25 356 ASP A CA 1
ATOM 2877 C C . ASP A 1 356 ? -0.357 17.240 -4.894 1.00 90.25 356 ASP A C 1
ATOM 2879 O O . ASP A 1 356 ? -0.516 16.260 -5.627 1.00 90.25 356 ASP A O 1
ATOM 2883 N N . CYS A 1 357 ? -0.413 17.155 -3.564 1.00 92.56 357 CYS A N 1
ATOM 2884 C CA . CYS A 1 357 ? -0.600 15.897 -2.845 1.00 92.56 357 CYS A CA 1
ATOM 2885 C C . CYS A 1 357 ? -1.966 15.243 -3.050 1.00 92.56 357 CYS A C 1
ATOM 2887 O O . CYS A 1 357 ? -2.068 14.019 -2.948 1.00 92.56 357 CYS A O 1
ATOM 2889 N N . PHE A 1 358 ? -3.000 16.019 -3.374 1.00 92.62 358 PHE A N 1
ATOM 2890 C CA . PHE A 1 358 ? -4.318 15.484 -3.679 1.00 92.62 358 PHE A CA 1
ATOM 2891 C C . PHE A 1 358 ? -4.403 15.039 -5.127 1.00 92.62 358 PHE A C 1
ATOM 2893 O O . PHE A 1 358 ? -4.944 13.970 -5.372 1.00 92.62 358 PHE A O 1
ATOM 2900 N N . LYS A 1 359 ? -3.830 15.791 -6.076 1.00 91.69 359 LYS A N 1
ATOM 2901 C CA . LYS A 1 359 ? -3.751 15.337 -7.477 1.00 91.69 359 LYS A CA 1
ATOM 2902 C C . LYS A 1 359 ? -2.909 14.073 -7.612 1.00 91.69 359 LYS A C 1
ATOM 2904 O O . LYS A 1 359 ? -3.298 13.161 -8.333 1.00 91.69 359 LYS A O 1
ATOM 2909 N N . SER A 1 360 ? -1.788 13.997 -6.895 1.00 94.12 360 SER A N 1
ATOM 2910 C CA . SER A 1 360 ? -0.906 12.825 -6.928 1.00 94.12 360 SER A CA 1
ATOM 2911 C C . SER A 1 360 ? -1.604 11.576 -6.390 1.00 94.12 360 SER A C 1
ATOM 2913 O O . SER A 1 360 ? -1.524 10.509 -6.998 1.00 94.12 360 SER A O 1
ATOM 2915 N N . PHE A 1 361 ? -2.348 11.719 -5.291 1.00 96.06 361 PHE A N 1
ATOM 2916 C CA . PHE A 1 361 ? -3.092 10.606 -4.709 1.00 96.06 361 PHE A CA 1
ATOM 2917 C C . PHE A 1 361 ? -4.356 10.259 -5.503 1.00 96.06 361 PHE A C 1
ATOM 2919 O O . PHE A 1 361 ? -4.671 9.083 -5.640 1.00 96.06 361 PHE A O 1
ATOM 2926 N N . ASP A 1 362 ? -5.044 11.246 -6.086 1.00 94.00 362 ASP A N 1
ATOM 2927 C CA . ASP A 1 362 ? -6.183 11.029 -6.990 1.00 94.00 362 ASP A CA 1
ATOM 2928 C C . ASP A 1 362 ? -5.760 10.257 -8.247 1.00 94.00 362 ASP A C 1
ATOM 2930 O O . ASP A 1 362 ? -6.435 9.328 -8.692 1.00 94.00 362 ASP A O 1
ATOM 2934 N N . TYR A 1 363 ? -4.586 10.587 -8.787 1.00 93.94 363 TYR A N 1
ATOM 2935 C CA . TYR A 1 363 ? -3.988 9.851 -9.892 1.00 93.94 363 TYR A CA 1
ATOM 2936 C C . TYR A 1 363 ? -3.742 8.377 -9.527 1.00 93.94 363 TYR A C 1
ATOM 2938 O O . TYR A 1 363 ? -4.081 7.489 -10.312 1.00 93.94 363 TYR A O 1
ATOM 2946 N N . LEU A 1 364 ? -3.217 8.117 -8.324 1.00 96.44 364 LEU A N 1
ATOM 2947 C CA . LEU A 1 364 ? -2.900 6.772 -7.844 1.00 96.44 364 LEU A CA 1
ATOM 2948 C C . LEU A 1 364 ? -4.139 5.950 -7.450 1.00 96.44 364 LEU A C 1
ATOM 2950 O O . LEU A 1 364 ? -4.242 4.789 -7.839 1.00 96.44 364 LEU A O 1
ATOM 2954 N N . ILE A 1 365 ? -5.098 6.510 -6.709 1.00 95.12 365 ILE A N 1
ATOM 2955 C CA . ILE A 1 365 ? -6.285 5.769 -6.239 1.00 95.12 365 ILE A CA 1
ATOM 2956 C C . ILE A 1 365 ? -7.181 5.311 -7.399 1.00 95.12 365 ILE A C 1
ATOM 2958 O O . ILE A 1 365 ? -7.857 4.289 -7.296 1.00 95.12 365 ILE A O 1
ATOM 2962 N N . ASN A 1 366 ? -7.136 6.024 -8.528 1.00 92.25 366 ASN A N 1
ATOM 2963 C CA . ASN A 1 366 ? -7.875 5.708 -9.751 1.00 92.25 366 ASN A CA 1
ATOM 2964 C C . ASN A 1 366 ? -7.036 4.916 -10.779 1.00 92.25 366 ASN A C 1
ATOM 2966 O O . ASN A 1 366 ? -7.362 4.902 -11.968 1.00 92.25 366 ASN A O 1
ATOM 2970 N N . SER A 1 367 ? -5.933 4.287 -10.355 1.00 94.06 367 SER A N 1
ATOM 2971 C CA . SER A 1 367 ? -5.000 3.593 -11.258 1.00 94.06 367 SER A CA 1
ATOM 2972 C C . SER A 1 367 ? -5.356 2.136 -11.567 1.00 94.06 367 SER A C 1
ATOM 2974 O O . SER A 1 367 ? -4.911 1.626 -12.593 1.00 94.06 367 SER A O 1
ATOM 2976 N N . TYR A 1 368 ? -6.190 1.478 -10.751 1.00 90.25 368 TYR A N 1
ATOM 2977 C CA . TYR A 1 368 ? -6.494 0.042 -10.883 1.00 90.25 368 TYR A CA 1
ATOM 2978 C C . TYR A 1 368 ? -6.970 -0.365 -12.284 1.00 90.25 368 TYR A C 1
ATOM 2980 O O . TYR A 1 368 ? -6.500 -1.348 -12.852 1.00 90.25 368 TYR A O 1
ATOM 2988 N N . GLU A 1 369 ? -7.871 0.423 -12.872 1.00 85.75 369 GLU A N 1
ATOM 2989 C CA . GLU A 1 369 ? -8.389 0.154 -14.218 1.00 85.75 369 GLU A CA 1
ATOM 2990 C C . GLU A 1 369 ? -7.431 0.589 -15.334 1.00 85.75 369 GLU A C 1
ATOM 2992 O O . GLU A 1 369 ? -7.542 0.117 -16.464 1.00 85.75 369 GLU A O 1
ATOM 2997 N N . LYS A 1 370 ? -6.480 1.480 -15.029 1.00 87.94 370 LYS A N 1
ATOM 2998 C CA . LYS A 1 370 ? -5.494 1.986 -15.992 1.00 87.94 370 LYS A CA 1
ATOM 2999 C C . LYS A 1 370 ? -4.319 1.028 -16.148 1.00 87.94 370 LYS A C 1
ATOM 3001 O O . LYS A 1 370 ? -3.826 0.826 -17.255 1.00 87.94 370 LYS A O 1
ATOM 3006 N N . TRP A 1 371 ? -3.855 0.449 -15.044 1.00 91.62 371 TRP A N 1
ATOM 3007 C CA . TRP A 1 371 ? -2.667 -0.395 -15.001 1.00 91.62 371 TRP A CA 1
ATOM 3008 C C . TRP A 1 371 ? -3.072 -1.847 -14.800 1.00 91.62 371 TRP A C 1
ATOM 3010 O O . TRP A 1 371 ? -3.207 -2.330 -13.678 1.00 91.62 371 TRP A O 1
ATOM 3020 N N . SER A 1 372 ? -3.238 -2.567 -15.910 1.00 87.81 372 SER A N 1
ATOM 3021 C CA . SER A 1 372 ? -3.712 -3.958 -15.916 1.00 87.81 372 SER A CA 1
ATOM 3022 C C . SER A 1 372 ? -2.899 -4.894 -15.016 1.00 87.81 372 SER A C 1
ATOM 3024 O O . SER A 1 372 ? -3.444 -5.861 -14.487 1.00 87.81 372 SER A O 1
ATOM 3026 N N . TRP A 1 373 ? -1.616 -4.600 -14.798 1.00 92.25 373 TRP A N 1
ATOM 3027 C CA . TRP A 1 373 ? -0.739 -5.379 -13.929 1.00 92.25 373 TRP A CA 1
ATOM 3028 C C . TRP A 1 373 ? -1.084 -5.282 -12.437 1.00 92.25 373 TRP A C 1
ATOM 3030 O O . TRP A 1 373 ? -0.700 -6.174 -11.686 1.00 92.25 373 TRP A O 1
ATOM 3040 N N . LEU A 1 374 ? -1.855 -4.281 -11.994 1.00 93.38 374 LEU A N 1
ATOM 3041 C CA . LEU A 1 374 ? -2.371 -4.231 -10.619 1.00 93.38 374 LEU A CA 1
ATOM 3042 C C . LEU A 1 374 ? -3.311 -5.404 -10.317 1.00 93.38 374 LEU A C 1
ATOM 3044 O O . LEU A 1 374 ? -3.347 -5.887 -9.188 1.00 93.38 374 LEU A O 1
ATOM 3048 N N . ARG A 1 375 ? -3.995 -5.938 -11.337 1.00 89.25 375 ARG A N 1
ATOM 3049 C CA . ARG A 1 375 ? -4.859 -7.127 -11.223 1.00 89.25 375 ARG A CA 1
ATOM 3050 C C . ARG A 1 375 ? -4.079 -8.411 -10.925 1.00 89.25 375 ARG A C 1
ATOM 3052 O O . ARG A 1 375 ? -4.670 -9.424 -10.567 1.00 89.25 375 ARG A O 1
ATOM 3059 N N . LEU A 1 376 ? -2.752 -8.390 -11.080 1.00 88.38 376 LEU A N 1
ATOM 3060 C CA . LEU A 1 376 ? -1.894 -9.503 -10.675 1.00 88.38 376 LEU A CA 1
ATOM 3061 C C . LEU A 1 376 ? -1.683 -9.528 -9.155 1.00 88.38 376 LEU A C 1
ATOM 3063 O O . LEU A 1 376 ? -1.392 -10.588 -8.605 1.00 88.38 376 LEU A O 1
ATOM 3067 N N . ILE A 1 377 ? -1.821 -8.392 -8.473 1.00 93.50 377 ILE A N 1
ATOM 3068 C CA . ILE A 1 377 ? -1.472 -8.264 -7.052 1.00 93.50 377 ILE A CA 1
ATOM 3069 C C . ILE A 1 377 ? -2.666 -7.923 -6.153 1.00 93.50 377 ILE A C 1
ATOM 3071 O O . ILE A 1 377 ? -2.613 -8.263 -4.980 1.00 93.50 377 ILE A O 1
ATOM 3075 N N . PHE A 1 378 ? -3.752 -7.356 -6.689 1.00 89.50 378 PHE A N 1
ATOM 3076 C CA . PHE A 1 378 ? -5.001 -7.111 -5.957 1.00 89.50 378 PHE A CA 1
ATOM 3077 C C . PHE A 1 378 ? -6.192 -7.764 -6.661 1.00 89.50 378 PHE A C 1
ATOM 3079 O O . PHE A 1 378 ? -6.307 -7.698 -7.891 1.00 89.50 378 PHE A O 1
ATOM 3086 N N . ALA A 1 379 ? -7.091 -8.357 -5.873 1.00 83.62 379 ALA A N 1
ATOM 3087 C CA . ALA A 1 379 ? -8.239 -9.111 -6.376 1.00 83.62 379 ALA A CA 1
ATOM 3088 C C . ALA A 1 379 ? -9.243 -8.229 -7.133 1.00 83.62 379 ALA A C 1
ATOM 3090 O O . ALA A 1 379 ? -9.672 -8.589 -8.230 1.00 83.62 379 ALA A O 1
ATOM 3091 N N . ASP A 1 380 ? -9.578 -7.065 -6.575 1.00 85.75 380 ASP A N 1
ATOM 3092 C CA . ASP A 1 380 ? -10.458 -6.085 -7.203 1.00 85.75 380 ASP A CA 1
ATOM 3093 C C . ASP A 1 380 ? -10.098 -4.635 -6.832 1.00 85.75 380 ASP A C 1
ATOM 3095 O O . ASP A 1 380 ? -9.205 -4.357 -6.025 1.00 85.75 380 ASP A O 1
ATOM 3099 N N . VAL A 1 381 ? -10.795 -3.689 -7.468 1.00 87.38 381 VAL A N 1
ATOM 3100 C CA . VAL A 1 381 ? -10.604 -2.248 -7.257 1.00 87.38 381 VAL A CA 1
ATOM 3101 C C . VAL A 1 381 ? -10.928 -1.807 -5.827 1.00 87.38 381 VAL A C 1
ATOM 3103 O O . VAL A 1 381 ? -10.321 -0.863 -5.325 1.00 87.38 381 VAL A O 1
ATOM 3106 N N . GLY A 1 382 ? -11.882 -2.462 -5.164 1.00 89.19 382 GLY A N 1
ATOM 3107 C CA . GLY A 1 382 ? -12.282 -2.151 -3.798 1.00 89.19 382 GLY A CA 1
ATOM 3108 C C . GLY A 1 382 ? -11.190 -2.516 -2.800 1.00 89.19 382 GLY A C 1
ATOM 3109 O O . GLY A 1 382 ? -10.868 -1.698 -1.938 1.00 89.19 382 GLY A O 1
ATOM 3110 N N . ASP A 1 383 ? -10.593 -3.697 -2.944 1.00 88.38 383 ASP A N 1
ATOM 3111 C CA . ASP A 1 383 ? -9.470 -4.141 -2.111 1.00 88.38 383 ASP A CA 1
ATOM 3112 C C . ASP A 1 383 ? -8.253 -3.227 -2.301 1.00 88.38 383 ASP A C 1
ATOM 3114 O O . ASP A 1 383 ? -7.730 -2.680 -1.326 1.00 88.38 383 ASP A O 1
ATOM 3118 N N . PHE A 1 384 ? -7.899 -2.915 -3.554 1.00 95.06 384 PHE A N 1
ATOM 3119 C CA . PHE A 1 384 ? -6.833 -1.956 -3.858 1.00 95.06 384 PHE A CA 1
ATOM 3120 C C . PHE A 1 384 ? -7.065 -0.583 -3.202 1.00 95.06 384 PHE A C 1
ATOM 3122 O O . PHE A 1 384 ? -6.176 -0.060 -2.525 1.00 95.06 384 PHE A O 1
ATOM 3129 N N . ARG A 1 385 ? -8.256 0.014 -3.368 1.00 96.06 385 ARG A N 1
ATOM 3130 C CA . ARG A 1 385 ? -8.560 1.354 -2.828 1.00 96.06 385 ARG A CA 1
ATOM 3131 C C . ARG A 1 385 ? -8.541 1.373 -1.303 1.00 96.06 385 ARG A C 1
ATOM 3133 O O . ARG A 1 385 ? -7.949 2.286 -0.724 1.00 96.06 385 ARG A O 1
ATOM 3140 N N . LYS A 1 386 ? -9.141 0.374 -0.648 1.00 96.00 386 LYS A N 1
ATOM 3141 C CA . LYS A 1 386 ? -9.137 0.258 0.819 1.00 96.00 386 LYS A CA 1
ATOM 3142 C C . LYS A 1 386 ? -7.727 0.098 1.360 1.00 96.00 386 LYS A C 1
ATOM 3144 O O . LYS A 1 386 ? -7.363 0.805 2.300 1.00 96.00 386 LYS A O 1
ATOM 3149 N N . ALA A 1 387 ? -6.933 -0.794 0.773 1.00 97.69 387 ALA A N 1
ATOM 3150 C CA . ALA A 1 387 ? -5.572 -1.048 1.216 1.00 97.69 387 ALA A CA 1
ATOM 3151 C C . ALA A 1 387 ? -4.679 0.189 1.028 1.00 97.69 387 ALA A C 1
ATOM 3153 O O . ALA A 1 387 ? -3.961 0.585 1.947 1.00 97.69 387 ALA A O 1
ATOM 3154 N N . LEU A 1 388 ? -4.805 0.875 -0.111 1.00 98.31 388 LEU A N 1
ATOM 3155 C CA . LEU A 1 388 ? -4.079 2.109 -0.402 1.00 98.31 388 LEU A CA 1
ATOM 3156 C C . LEU A 1 388 ? -4.450 3.259 0.546 1.00 98.31 388 LEU A C 1
ATOM 3158 O O . LEU A 1 388 ? -3.566 3.940 1.069 1.00 98.31 388 LEU A O 1
ATOM 3162 N N . LEU A 1 389 ? -5.746 3.476 0.797 1.00 97.81 389 LEU A N 1
ATOM 3163 C CA . LEU A 1 389 ? -6.212 4.477 1.761 1.00 97.81 389 LEU A CA 1
ATOM 3164 C C . LEU A 1 389 ? -5.713 4.165 3.170 1.00 97.81 389 LEU A C 1
ATOM 3166 O O . LEU A 1 389 ? -5.242 5.060 3.869 1.00 97.81 389 LEU A O 1
ATOM 3170 N N . THR A 1 390 ? -5.775 2.897 3.566 1.00 98.44 390 THR A N 1
ATOM 3171 C CA . THR A 1 390 ? -5.295 2.442 4.872 1.00 98.44 390 THR A CA 1
ATOM 3172 C C . THR A 1 390 ? -3.798 2.678 5.023 1.00 98.44 390 THR A C 1
ATOM 3174 O O . THR A 1 390 ? -3.390 3.260 6.026 1.00 98.44 390 THR A O 1
ATOM 3177 N N . TYR A 1 391 ? -2.993 2.328 4.015 1.00 98.62 391 TYR A N 1
ATOM 3178 C CA . TYR A 1 391 ? -1.560 2.614 4.008 1.00 98.62 391 TYR A CA 1
ATOM 3179 C C . TYR A 1 391 ? -1.289 4.117 4.158 1.00 98.62 391 TYR A C 1
ATOM 3181 O O . TYR A 1 391 ? -0.534 4.510 5.045 1.00 98.62 391 TYR A O 1
ATOM 3189 N N . GLN A 1 392 ? -1.956 4.971 3.372 1.00 98.06 392 GLN A N 1
ATOM 3190 C CA . GLN A 1 392 ? -1.763 6.424 3.439 1.00 98.06 392 GLN A CA 1
ATOM 3191 C C . GLN A 1 392 ? -2.125 7.010 4.811 1.00 98.06 392 GLN A C 1
ATOM 3193 O O . GLN A 1 392 ? -1.405 7.861 5.336 1.00 98.06 392 GLN A O 1
ATOM 3198 N N . ILE A 1 393 ? -3.240 6.572 5.404 1.00 97.88 393 ILE A N 1
ATOM 3199 C CA . ILE A 1 393 ? -3.651 7.011 6.746 1.00 97.88 393 ILE A CA 1
ATOM 3200 C C . ILE A 1 393 ? -2.634 6.521 7.782 1.00 97.88 393 ILE A C 1
ATOM 3202 O O . ILE A 1 393 ? -2.239 7.279 8.666 1.00 97.88 393 ILE A O 1
ATOM 3206 N N . MET A 1 394 ? -2.150 5.287 7.640 1.00 98.00 394 MET A N 1
ATOM 3207 C CA . MET A 1 394 ? -1.142 4.715 8.523 1.00 98.00 394 MET A CA 1
ATOM 3208 C C . MET A 1 394 ? 0.156 5.525 8.512 1.00 98.00 394 MET A C 1
ATOM 3210 O O . MET A 1 394 ? 0.610 5.942 9.575 1.00 98.00 394 MET A O 1
ATOM 3214 N N . ILE A 1 395 ? 0.741 5.807 7.342 1.00 97.88 395 ILE A N 1
ATOM 3215 C CA . ILE A 1 395 ? 1.992 6.578 7.271 1.00 97.88 395 ILE A CA 1
ATOM 3216 C C . ILE A 1 395 ? 1.809 8.040 7.710 1.00 97.88 395 ILE A C 1
ATOM 3218 O O . ILE A 1 395 ? 2.722 8.614 8.302 1.00 97.88 395 ILE A O 1
ATOM 3222 N N . ASN A 1 396 ? 0.623 8.631 7.517 1.00 96.75 396 ASN A N 1
ATOM 3223 C CA . ASN A 1 396 ? 0.293 9.955 8.056 1.00 96.75 396 ASN A CA 1
ATOM 3224 C C . ASN A 1 396 ? 0.259 9.954 9.595 1.00 96.75 396 ASN A C 1
ATOM 3226 O O . ASN A 1 396 ? 0.758 10.880 10.235 1.00 96.75 396 ASN A O 1
ATOM 3230 N N . LEU A 1 397 ? -0.283 8.897 10.197 1.00 96.69 397 LEU A N 1
ATOM 3231 C CA . LEU A 1 397 ? -0.309 8.726 11.645 1.00 96.69 397 LEU A CA 1
ATOM 3232 C C . LEU A 1 397 ? 1.088 8.436 12.228 1.00 96.69 397 LEU A C 1
ATOM 3234 O O . LEU A 1 397 ? 1.435 8.938 13.298 1.00 96.69 397 LEU A O 1
ATOM 3238 N N . LEU A 1 398 ? 1.916 7.667 11.519 1.00 97.44 398 LEU A N 1
ATOM 3239 C CA . LEU A 1 398 ? 3.310 7.432 11.905 1.00 97.44 398 LEU A CA 1
ATOM 3240 C C . LEU A 1 398 ? 4.145 8.724 11.850 1.00 97.44 398 LEU A C 1
ATOM 3242 O O . LEU A 1 398 ? 4.957 8.957 12.750 1.00 97.44 398 LEU A O 1
ATOM 3246 N N . ASP A 1 399 ? 3.923 9.594 10.856 1.00 96.00 399 ASP A N 1
ATOM 3247 C CA . ASP A 1 399 ? 4.540 10.931 10.787 1.00 96.00 399 ASP A CA 1
ATOM 3248 C C . ASP A 1 399 ? 4.149 11.780 12.002 1.00 96.00 399 ASP A C 1
ATOM 3250 O O . ASP A 1 399 ? 5.015 12.358 12.658 1.00 96.00 399 ASP A O 1
ATOM 3254 N N . TYR A 1 400 ? 2.870 11.765 12.394 1.00 96.00 400 TYR A N 1
ATOM 3255 C CA . TYR A 1 400 ? 2.418 12.419 13.624 1.00 96.00 400 TYR A CA 1
ATOM 3256 C C . TYR A 1 400 ? 3.204 11.952 14.858 1.00 96.00 400 TYR A C 1
ATOM 3258 O O . TYR A 1 400 ? 3.720 12.782 15.611 1.00 96.00 400 TYR A O 1
ATOM 3266 N N . PHE A 1 401 ? 3.369 10.642 15.059 1.00 96.69 401 PHE A N 1
ATOM 3267 C CA . PHE A 1 401 ? 4.142 10.129 16.196 1.00 96.69 401 PHE A CA 1
ATOM 3268 C C . PHE A 1 401 ? 5.608 10.575 16.158 1.00 96.69 401 PHE A C 1
ATOM 3270 O O . PHE A 1 401 ? 6.158 10.979 17.187 1.00 96.69 401 PHE A O 1
ATOM 3277 N N . ASN A 1 402 ? 6.225 10.579 14.977 1.00 95.19 402 ASN A N 1
ATOM 3278 C CA . ASN A 1 402 ? 7.599 11.044 14.795 1.00 95.19 402 ASN A CA 1
ATOM 3279 C C . ASN A 1 402 ? 7.745 12.554 15.047 1.00 95.19 402 ASN A C 1
ATOM 3281 O O . ASN A 1 402 ? 8.714 12.982 15.677 1.00 95.19 402 ASN A O 1
ATOM 3285 N N . LEU A 1 403 ? 6.763 13.368 14.658 1.00 93.50 403 LEU A N 1
ATOM 3286 C CA . LEU A 1 403 ? 6.735 14.803 14.957 1.00 93.50 403 LEU A CA 1
ATOM 3287 C C . LEU A 1 403 ? 6.609 15.082 16.461 1.00 93.50 403 LEU A C 1
ATOM 3289 O O . LEU A 1 403 ? 7.262 15.993 16.973 1.00 93.50 403 LEU A O 1
ATOM 3293 N N . ILE A 1 404 ? 5.822 14.283 17.193 1.00 94.25 404 ILE A N 1
ATOM 3294 C CA . ILE A 1 404 ? 5.738 14.374 18.662 1.00 94.25 404 ILE A CA 1
ATOM 3295 C C . ILE A 1 404 ? 7.039 13.929 19.333 1.00 94.25 404 ILE A C 1
ATOM 3297 O O . ILE A 1 404 ? 7.427 14.499 20.359 1.00 94.25 404 ILE A O 1
ATOM 3301 N N . LYS A 1 405 ? 7.727 12.927 18.770 1.00 94.38 405 LYS A N 1
ATOM 3302 C CA . LYS A 1 405 ? 9.054 12.515 19.242 1.00 94.38 405 LYS A CA 1
ATOM 3303 C C . LYS A 1 405 ? 10.084 13.628 19.070 1.00 94.38 405 LYS A C 1
ATOM 3305 O O . LYS A 1 405 ? 10.897 13.835 19.965 1.00 94.38 405 LYS A O 1
ATOM 3310 N N . ALA A 1 406 ? 10.050 14.312 17.932 1.00 90.69 406 ALA A N 1
ATOM 3311 C CA . ALA A 1 406 ? 10.990 15.370 17.584 1.00 90.69 406 ALA A CA 1
ATOM 3312 C C . ALA A 1 406 ? 10.657 16.734 18.222 1.00 90.69 406 ALA A C 1
ATOM 3314 O O . ALA A 1 406 ? 11.383 17.697 17.992 1.00 90.69 406 ALA A O 1
ATOM 3315 N N . ASP A 1 407 ? 9.569 16.828 18.999 1.00 87.12 407 ASP A N 1
ATOM 3316 C CA . ASP A 1 407 ? 9.051 18.080 19.568 1.00 87.12 407 ASP A CA 1
ATOM 3317 C C . ASP A 1 407 ? 8.795 19.172 18.505 1.00 87.12 407 ASP A C 1
ATOM 3319 O O . ASP A 1 407 ? 8.904 20.369 18.765 1.00 87.12 407 ASP A O 1
ATOM 3323 N N . CYS A 1 408 ? 8.407 18.756 17.293 1.00 84.75 408 CYS A N 1
ATOM 3324 C CA . CYS A 1 408 ? 8.179 19.649 16.153 1.00 84.75 408 CYS A CA 1
ATOM 3325 C C . CYS A 1 408 ? 6.722 20.119 16.000 1.00 84.75 408 CYS A C 1
ATOM 3327 O O . CYS A 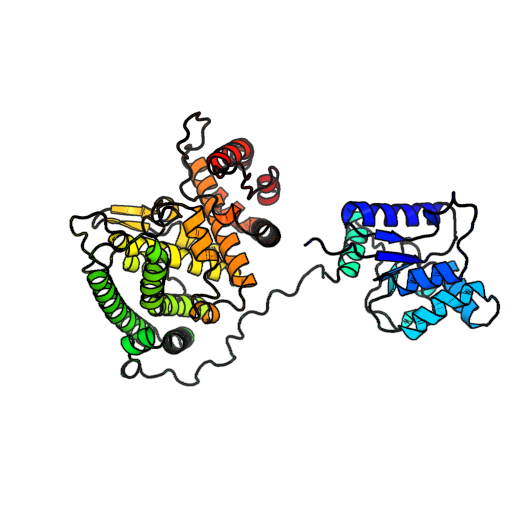1 408 ? 6.452 20.965 15.155 1.00 84.75 408 CYS A O 1
ATOM 3329 N N . LEU A 1 409 ? 5.773 19.588 16.784 1.00 84.62 409 LEU A N 1
ATOM 3330 C CA . LEU A 1 409 ? 4.356 19.962 16.695 1.00 84.62 409 LEU A CA 1
ATOM 3331 C C . LEU A 1 409 ? 3.975 21.003 17.763 1.00 84.62 409 LEU A C 1
ATOM 3333 O O . LEU A 1 409 ? 3.637 20.665 18.904 1.00 84.62 409 LEU A O 1
ATOM 3337 N N . PHE A 1 410 ? 4.002 22.277 17.380 1.00 78.38 410 PHE A N 1
ATOM 3338 C CA . PHE A 1 410 ? 3.658 23.419 18.232 1.00 78.38 410 PHE A CA 1
ATOM 3339 C C . PHE A 1 410 ? 2.636 24.343 17.557 1.00 78.38 410 PHE A C 1
ATOM 3341 O O . PHE A 1 410 ? 2.395 24.257 16.356 1.00 78.38 410 PHE A O 1
ATOM 3348 N N . GLU A 1 411 ? 1.982 25.193 18.352 1.00 73.12 411 GLU A N 1
ATOM 3349 C CA . GLU A 1 411 ? 1.064 26.195 17.816 1.00 73.12 411 GLU A CA 1
ATOM 3350 C C . GLU A 1 411 ? 1.850 27.239 17.029 1.00 73.12 411 GLU A C 1
ATOM 3352 O O . GLU A 1 411 ? 2.645 27.993 17.588 1.00 73.12 411 GLU A O 1
ATOM 3357 N N . ASP A 1 412 ? 1.611 27.273 15.725 1.00 68.88 412 ASP A N 1
ATOM 3358 C CA . ASP A 1 412 ? 2.182 28.257 14.820 1.00 68.88 412 ASP A CA 1
ATOM 3359 C C . ASP A 1 412 ? 1.073 28.846 13.937 1.00 68.88 412 ASP A C 1
ATOM 3361 O O . ASP A 1 412 ? 0.181 28.137 13.461 1.00 68.88 412 ASP A O 1
ATOM 3365 N N . ASN A 1 413 ? 1.133 30.162 13.734 1.00 64.25 413 ASN A N 1
ATOM 3366 C CA . ASN A 1 413 ? 0.230 30.910 12.863 1.00 64.25 413 ASN A CA 1
ATOM 3367 C C . ASN A 1 413 ? 0.714 30.940 11.403 1.00 64.25 413 ASN A C 1
ATOM 3369 O O . ASN A 1 413 ? 0.054 31.542 10.554 1.00 64.25 413 ASN A O 1
ATOM 3373 N N . SER A 1 414 ? 1.853 30.315 11.091 1.00 71.25 414 SER A N 1
ATOM 3374 C CA . SER A 1 414 ? 2.307 30.158 9.715 1.00 71.25 414 SER A CA 1
ATOM 3375 C C . SER A 1 414 ? 1.373 29.246 8.909 1.00 71.25 414 SER A C 1
ATOM 3377 O O . SER A 1 414 ? 0.794 28.274 9.408 1.00 71.25 414 SER A O 1
ATOM 3379 N N . GLN A 1 415 ? 1.247 29.548 7.616 1.00 66.25 415 GLN A N 1
ATOM 3380 C CA . GLN A 1 415 ? 0.565 28.664 6.667 1.00 66.25 415 GLN A CA 1
ATOM 3381 C C . GLN A 1 415 ? 1.434 27.476 6.228 1.00 66.25 415 GLN A C 1
ATOM 3383 O O . GLN A 1 415 ? 0.962 26.600 5.509 1.00 66.25 415 GLN A O 1
ATOM 3388 N N . ILE A 1 416 ? 2.701 27.428 6.647 1.00 69.12 416 ILE A N 1
ATOM 3389 C CA . ILE A 1 416 ? 3.613 26.343 6.295 1.00 69.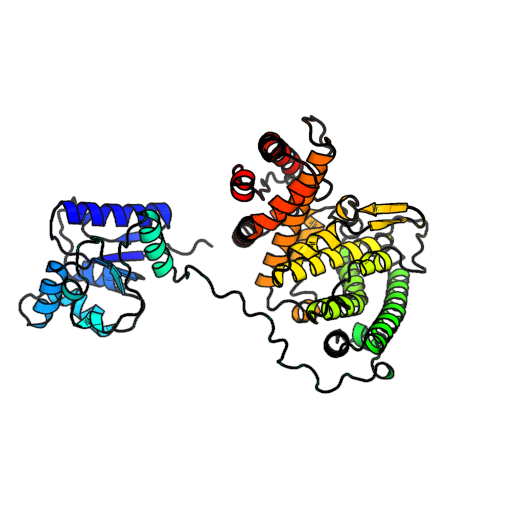12 416 ILE A CA 1
ATOM 3390 C C . ILE A 1 416 ? 3.291 25.150 7.197 1.00 69.12 416 ILE A C 1
ATOM 3392 O O . ILE A 1 416 ? 3.252 25.274 8.418 1.00 69.12 416 ILE A O 1
ATOM 3396 N N . SER A 1 417 ? 3.033 23.991 6.592 1.00 73.62 417 SER A N 1
ATOM 3397 C CA . SER A 1 417 ? 2.751 22.768 7.343 1.00 73.62 417 SER A CA 1
ATOM 3398 C C . SER A 1 417 ? 4.032 22.011 7.702 1.00 73.62 417 SER A C 1
ATOM 3400 O O . SER A 1 417 ? 4.888 21.769 6.841 1.00 73.62 417 SER A O 1
ATOM 3402 N N . TYR A 1 418 ? 4.106 21.574 8.962 1.00 77.44 418 TYR A N 1
ATOM 3403 C CA . TYR A 1 418 ? 5.132 20.663 9.492 1.00 77.44 418 TYR A CA 1
ATOM 3404 C C . TYR A 1 418 ? 4.942 19.209 9.047 1.00 77.44 418 TYR A C 1
ATOM 3406 O O . TYR A 1 418 ? 5.816 18.375 9.252 1.00 77.44 418 TYR A O 1
ATOM 3414 N N . CYS A 1 419 ? 3.799 18.906 8.439 1.00 85.50 419 CYS A N 1
ATOM 3415 C CA . CYS A 1 419 ? 3.441 17.578 7.984 1.00 85.50 419 CYS A CA 1
ATOM 3416 C C . CYS A 1 419 ? 4.336 17.152 6.807 1.00 85.50 419 CYS A C 1
ATOM 3418 O O . CYS A 1 419 ? 4.416 17.848 5.783 1.00 85.50 419 CYS A O 1
ATOM 3420 N N . HIS A 1 420 ? 5.030 16.022 6.963 1.00 90.50 420 HIS A N 1
ATOM 3421 C CA . HIS A 1 420 ? 5.843 15.431 5.901 1.00 90.50 420 HIS A CA 1
ATOM 3422 C C . HIS A 1 420 ? 5.029 14.452 5.054 1.00 90.50 420 HIS A C 1
ATOM 3424 O O . HIS A 1 420 ? 5.269 14.347 3.850 1.00 90.50 420 HIS A O 1
ATOM 3430 N N . ILE A 1 421 ? 4.045 13.784 5.662 1.00 94.81 421 ILE A N 1
ATOM 3431 C CA . ILE A 1 421 ? 3.109 12.895 4.973 1.00 94.81 421 ILE A CA 1
ATOM 3432 C C . ILE A 1 421 ? 1.735 13.559 4.870 1.00 94.81 421 ILE A C 1
ATOM 3434 O O . ILE A 1 421 ? 1.004 13.578 5.857 1.00 94.81 421 ILE A O 1
ATOM 3438 N N . PRO A 1 422 ? 1.325 14.063 3.699 1.00 93.56 422 PRO A N 1
ATOM 3439 C CA . PRO A 1 422 ? 0.090 14.822 3.566 1.00 93.56 422 PRO A CA 1
ATOM 3440 C C . PRO A 1 422 ? -1.155 13.969 3.877 1.00 93.56 422 PRO A C 1
ATOM 3442 O O . PRO A 1 422 ? -1.153 12.749 3.675 1.00 93.56 422 PRO A O 1
ATOM 3445 N N . PRO A 1 423 ? -2.270 14.594 4.295 1.00 93.75 423 PRO A N 1
ATOM 3446 C CA . PRO A 1 423 ? -3.548 13.923 4.526 1.00 93.75 423 PRO A CA 1
ATOM 3447 C C . PRO A 1 423 ? -4.262 13.583 3.200 1.00 93.75 423 PRO A C 1
ATOM 3449 O O . PRO A 1 423 ? -5.462 13.805 3.044 1.00 93.75 423 PRO A O 1
ATOM 3452 N N . SER A 1 424 ? -3.537 13.048 2.216 1.00 94.06 424 SER A N 1
ATOM 3453 C CA . SER A 1 424 ? -4.050 12.807 0.865 1.00 94.06 424 SER A CA 1
ATOM 3454 C C . SER A 1 424 ? -5.225 11.832 0.827 1.00 94.06 424 SER A C 1
ATOM 3456 O O . SER A 1 424 ? -6.118 11.997 0.001 1.00 94.06 424 SER A O 1
ATOM 3458 N N . ALA A 1 425 ? -5.294 10.888 1.772 1.00 94.62 425 ALA A N 1
ATOM 3459 C CA . ALA A 1 425 ? -6.414 9.957 1.914 1.00 94.62 425 ALA A CA 1
ATOM 3460 C C . ALA A 1 425 ? -7.765 10.643 2.176 1.00 94.62 425 ALA A C 1
ATOM 3462 O O . ALA A 1 425 ? -8.806 10.006 2.041 1.00 94.62 425 ALA A O 1
ATOM 3463 N N . ALA A 1 426 ? -7.786 11.938 2.515 1.00 92.38 426 ALA A N 1
ATOM 3464 C CA . ALA A 1 426 ? -9.021 12.674 2.759 1.00 92.38 426 ALA A CA 1
ATOM 3465 C C . ALA A 1 426 ? -9.976 12.691 1.552 1.00 92.38 426 ALA A C 1
ATOM 3467 O O . ALA A 1 426 ? -11.189 12.774 1.758 1.00 92.38 426 ALA A O 1
ATOM 3468 N N . ILE A 1 427 ? -9.440 12.574 0.328 1.00 90.75 427 ILE A N 1
ATOM 3469 C CA . ILE A 1 427 ? -10.219 12.528 -0.922 1.00 90.75 427 ILE A CA 1
ATOM 3470 C C . ILE A 1 427 ? -10.874 11.164 -1.177 1.00 90.75 427 ILE A C 1
ATOM 3472 O O . ILE A 1 427 ? -11.652 11.036 -2.116 1.00 90.75 427 ILE A O 1
ATOM 3476 N N . GLY A 1 428 ? -10.543 10.147 -0.375 1.00 89.31 428 GLY A N 1
ATOM 3477 C CA . GLY A 1 428 ? -11.149 8.824 -0.463 1.00 89.31 428 GLY A CA 1
ATOM 3478 C C . GLY A 1 428 ? -12.622 8.821 -0.061 1.00 89.31 428 GLY A C 1
ATOM 3479 O O . GLY A 1 428 ? -13.082 9.668 0.715 1.00 89.31 428 GLY A O 1
ATOM 3480 N N . ASP A 1 429 ? -13.351 7.822 -0.557 1.00 88.25 429 ASP A N 1
ATOM 3481 C CA . ASP A 1 429 ? -14.760 7.630 -0.232 1.00 88.25 429 ASP A CA 1
ATOM 3482 C C . ASP A 1 429 ? -14.955 7.375 1.266 1.00 88.25 429 ASP A C 1
ATOM 3484 O O . ASP A 1 429 ? -14.134 6.747 1.938 1.00 88.25 429 ASP A O 1
ATOM 3488 N N . ARG A 1 430 ? -16.080 7.853 1.807 1.00 87.50 430 ARG A N 1
ATOM 3489 C CA . ARG A 1 430 ? -16.378 7.762 3.244 1.00 87.50 430 ARG A CA 1
ATOM 3490 C C . ARG A 1 430 ? -16.296 6.326 3.774 1.00 87.50 430 ARG A C 1
ATOM 3492 O O . ARG A 1 430 ? -15.707 6.117 4.827 1.00 87.50 430 ARG A O 1
ATOM 3499 N N . GLN A 1 431 ? -16.848 5.359 3.041 1.00 88.06 431 GLN A N 1
ATOM 3500 C CA . GLN A 1 431 ? -16.873 3.952 3.458 1.00 88.06 431 GLN A CA 1
ATOM 3501 C C . GLN A 1 431 ? -15.469 3.336 3.519 1.00 88.06 431 GLN A C 1
ATOM 3503 O O . GLN A 1 431 ? -15.160 2.618 4.466 1.00 88.06 431 GLN A O 1
ATOM 3508 N N . ASP A 1 432 ? -14.601 3.653 2.556 1.00 90.25 432 ASP A N 1
ATOM 3509 C CA . ASP A 1 432 ? -13.231 3.133 2.533 1.00 90.25 432 ASP A CA 1
ATOM 3510 C C . ASP A 1 432 ? -12.369 3.784 3.625 1.00 90.25 432 ASP A C 1
ATOM 3512 O O . ASP A 1 432 ? -11.551 3.113 4.254 1.00 90.25 432 ASP A O 1
ATOM 3516 N N . LYS A 1 433 ? -12.598 5.072 3.929 1.00 92.69 433 LYS A N 1
ATOM 3517 C CA . LYS A 1 433 ? -11.971 5.742 5.081 1.00 92.69 433 LYS A CA 1
ATOM 3518 C C . LYS A 1 433 ? -12.427 5.137 6.411 1.00 92.69 433 LYS A C 1
ATOM 3520 O O . LYS A 1 433 ? -11.595 4.873 7.273 1.00 92.69 433 LYS A O 1
ATOM 3525 N N . GLU A 1 434 ? -13.724 4.876 6.577 1.00 91.00 434 GLU A N 1
ATOM 3526 C CA . GLU A 1 434 ? -14.260 4.194 7.765 1.00 91.00 434 GLU A CA 1
ATOM 3527 C C . GLU A 1 434 ? -13.675 2.778 7.908 1.00 91.00 434 GLU A C 1
ATOM 3529 O O . GLU A 1 434 ? -13.314 2.369 9.013 1.00 91.00 434 GLU A O 1
ATOM 3534 N N . TYR A 1 435 ? -13.518 2.039 6.804 1.00 92.56 435 TYR A N 1
ATOM 3535 C CA . TYR A 1 435 ? -12.818 0.752 6.800 1.00 92.56 435 TYR A CA 1
ATOM 3536 C C . TYR A 1 435 ? -11.373 0.897 7.290 1.00 92.56 435 TYR A C 1
ATOM 3538 O O . TYR A 1 435 ? -10.973 0.187 8.212 1.00 92.56 435 TYR A O 1
ATOM 3546 N N . ALA A 1 436 ? -10.619 1.839 6.721 1.00 95.62 436 ALA A N 1
ATOM 3547 C CA . ALA A 1 436 ? -9.222 2.071 7.063 1.00 95.62 436 ALA A CA 1
ATOM 3548 C C . ALA A 1 436 ? -9.037 2.405 8.550 1.00 95.62 436 ALA A C 1
ATOM 3550 O O . ALA A 1 436 ? -8.235 1.772 9.231 1.00 95.62 436 ALA A O 1
ATOM 3551 N N . LEU A 1 437 ? -9.817 3.345 9.091 1.00 95.44 437 LEU A N 1
ATOM 3552 C CA . LEU A 1 437 ? -9.739 3.715 10.509 1.00 95.44 437 LEU A CA 1
ATOM 3553 C C . LEU A 1 437 ? -10.055 2.525 11.426 1.00 95.44 437 LEU A C 1
ATOM 3555 O O . LEU A 1 437 ? -9.335 2.290 12.396 1.00 95.44 437 LEU A O 1
ATOM 3559 N N . ASN A 1 438 ? -11.085 1.739 11.098 1.00 94.12 438 ASN A N 1
ATOM 3560 C CA . ASN A 1 438 ? -11.423 0.528 11.847 1.00 94.12 438 ASN A CA 1
ATOM 3561 C C . ASN A 1 438 ? -10.317 -0.531 11.763 1.00 94.12 438 ASN A C 1
ATOM 3563 O O . ASN A 1 438 ? -10.041 -1.207 12.753 1.00 94.12 438 ASN A O 1
ATOM 3567 N N . TYR A 1 439 ? -9.680 -0.684 10.600 1.00 94.44 439 TYR A N 1
ATOM 3568 C CA . TYR A 1 439 ? -8.539 -1.577 10.419 1.00 94.44 439 TYR A CA 1
ATOM 3569 C C . TYR A 1 439 ? -7.355 -1.161 11.305 1.00 94.44 439 TYR A C 1
ATOM 3571 O O . TYR A 1 439 ? -6.754 -2.013 11.960 1.00 94.44 439 TYR A O 1
ATOM 3579 N N . LEU A 1 440 ? -7.061 0.142 11.396 1.00 96.38 440 LEU A N 1
ATOM 3580 C CA . LEU A 1 440 ? -5.993 0.652 12.259 1.00 96.38 440 LEU A CA 1
ATOM 3581 C C . LEU A 1 440 ? -6.288 0.431 13.747 1.00 96.38 440 LEU A C 1
ATOM 3583 O O . LEU A 1 440 ? -5.401 0.003 14.478 1.00 96.38 440 LEU A O 1
ATOM 3587 N N . VAL A 1 441 ? -7.530 0.662 14.186 1.00 95.38 441 VAL A N 1
ATOM 3588 C CA . VAL A 1 441 ? -7.956 0.394 15.573 1.00 95.38 441 VAL A CA 1
ATOM 3589 C C . VAL A 1 441 ? -7.878 -1.099 15.899 1.00 95.38 441 VAL A C 1
ATOM 3591 O O . VAL A 1 441 ? -7.416 -1.469 16.972 1.00 95.38 441 VAL A O 1
ATOM 3594 N N . LYS A 1 442 ? -8.251 -1.986 14.968 1.00 94.19 442 LYS A N 1
ATOM 3595 C CA . LYS A 1 442 ? -8.077 -3.440 15.150 1.00 94.19 442 LYS A CA 1
ATOM 3596 C C . LYS A 1 442 ? -6.611 -3.863 15.286 1.00 94.19 442 LYS A C 1
ATOM 3598 O O . LYS A 1 442 ? -6.340 -4.896 15.888 1.00 94.19 442 LYS A O 1
ATOM 3603 N N . ASN A 1 443 ? -5.694 -3.072 14.734 1.00 94.94 443 ASN A N 1
ATOM 3604 C CA . ASN A 1 443 ? -4.250 -3.278 14.786 1.00 94.94 443 ASN A CA 1
ATOM 3605 C C . ASN A 1 443 ? -3.556 -2.343 15.801 1.00 94.94 443 ASN A C 1
ATOM 3607 O O . ASN A 1 443 ? -2.361 -2.062 15.690 1.00 94.94 443 ASN A O 1
ATOM 3611 N N . ASP A 1 444 ? -4.278 -1.882 16.827 1.00 94.81 444 ASP A N 1
ATOM 3612 C CA . ASP A 1 444 ? -3.792 -0.989 17.889 1.00 94.81 444 ASP A CA 1
ATOM 3613 C C . ASP A 1 444 ? -2.479 -1.447 18.547 1.00 94.81 444 ASP A C 1
ATOM 3615 O O . ASP A 1 444 ? -1.613 -0.627 18.863 1.00 94.81 444 ASP A O 1
ATOM 3619 N N . LYS A 1 445 ? -2.292 -2.758 18.734 1.00 95.62 445 LYS A N 1
ATOM 3620 C CA . LYS A 1 445 ? -1.102 -3.344 19.360 1.00 95.62 445 LYS A CA 1
ATOM 3621 C C . LYS A 1 445 ? 0.181 -2.955 18.632 1.00 95.62 445 LYS A C 1
ATOM 3623 O O . LYS A 1 445 ? 1.191 -2.693 19.287 1.00 95.62 445 LYS A O 1
ATOM 3628 N N . PHE A 1 446 ? 0.146 -2.895 17.301 1.00 96.12 446 PHE A N 1
ATOM 3629 C CA . PHE A 1 446 ? 1.280 -2.436 16.504 1.00 96.12 446 PHE A CA 1
ATOM 3630 C C . PHE A 1 446 ? 1.644 -0.989 16.873 1.00 96.12 446 PHE A C 1
ATOM 3632 O O . PHE A 1 446 ? 2.793 -0.705 17.213 1.00 96.12 446 PHE A O 1
ATOM 3639 N N . PHE A 1 447 ? 0.656 -0.091 16.910 1.00 97.00 447 PHE A N 1
ATOM 3640 C CA . PHE A 1 447 ? 0.878 1.319 17.230 1.00 97.00 447 PHE A CA 1
ATOM 3641 C C . PHE A 1 447 ? 1.339 1.514 18.673 1.00 97.00 447 PHE A C 1
ATOM 3643 O O . PHE A 1 447 ? 2.291 2.252 18.920 1.00 97.00 447 PHE A O 1
ATOM 3650 N N . LYS A 1 448 ? 0.724 0.806 19.628 1.00 95.25 448 LYS A N 1
ATOM 3651 C CA . LYS A 1 448 ? 1.117 0.812 21.045 1.00 95.25 448 LYS A CA 1
ATOM 3652 C C . LYS A 1 448 ? 2.593 0.409 21.207 1.00 95.25 448 LYS A C 1
ATOM 3654 O O . LYS A 1 448 ? 3.326 1.086 21.930 1.00 95.25 448 LYS A O 1
ATOM 3659 N N . ASN A 1 449 ? 3.051 -0.617 20.483 1.00 95.88 449 ASN A N 1
ATOM 3660 C CA . ASN A 1 449 ? 4.457 -1.031 20.475 1.00 95.88 449 ASN A CA 1
ATOM 3661 C C . ASN A 1 449 ? 5.376 0.029 19.851 1.00 95.88 449 ASN A C 1
ATOM 3663 O O . ASN A 1 449 ? 6.413 0.353 20.430 1.00 95.88 449 ASN A O 1
ATOM 3667 N N . TYR A 1 450 ? 5.002 0.593 18.701 1.00 96.19 450 TYR A N 1
ATOM 3668 C CA . TYR A 1 450 ? 5.806 1.616 18.027 1.00 96.19 450 TYR A CA 1
ATOM 3669 C C . TYR A 1 450 ? 5.967 2.881 18.886 1.00 96.19 450 TYR A C 1
ATOM 3671 O O . TYR A 1 450 ? 7.070 3.384 19.087 1.00 96.19 450 TYR A O 1
ATOM 3679 N N . ILE A 1 451 ? 4.881 3.352 19.501 1.00 96.38 451 ILE A N 1
ATOM 3680 C CA . ILE A 1 451 ? 4.885 4.496 20.426 1.00 96.38 451 ILE A CA 1
ATOM 3681 C C . ILE A 1 451 ? 5.794 4.232 21.632 1.00 96.38 451 ILE A C 1
ATOM 3683 O O . ILE A 1 451 ? 6.538 5.120 22.061 1.00 96.38 451 ILE A O 1
ATOM 3687 N N . GLN A 1 452 ? 5.766 3.007 22.167 1.00 95.62 452 GLN A N 1
ATOM 3688 C CA . GLN A 1 452 ? 6.653 2.598 23.252 1.00 95.62 452 GLN A CA 1
ATOM 3689 C C . GLN A 1 452 ? 8.126 2.631 22.820 1.00 95.62 452 GLN A C 1
ATOM 3691 O O . GLN A 1 452 ? 8.957 3.125 23.581 1.00 95.62 452 GLN A O 1
ATOM 3696 N N . GLN A 1 453 ? 8.451 2.172 21.607 1.00 95.81 453 GLN A N 1
ATOM 3697 C CA . GLN A 1 453 ? 9.809 2.248 21.048 1.00 95.81 453 GLN A CA 1
ATOM 3698 C C . GLN A 1 453 ? 10.280 3.698 20.881 1.00 95.81 453 GLN A C 1
ATOM 3700 O O . GLN A 1 453 ? 11.427 4.017 21.197 1.00 95.81 453 GLN A O 1
ATOM 3705 N N . LEU A 1 454 ? 9.386 4.602 20.469 1.00 95.62 454 LEU A N 1
ATOM 3706 C CA . LEU A 1 454 ? 9.676 6.035 20.420 1.00 95.62 454 LEU A CA 1
ATOM 3707 C C . LEU A 1 454 ? 9.832 6.658 21.821 1.00 95.62 454 LEU A C 1
ATOM 3709 O O . LEU A 1 454 ? 10.390 7.750 21.951 1.00 95.62 454 LEU A O 1
ATOM 3713 N N . GLY A 1 455 ? 9.381 5.993 22.887 1.00 96.38 455 GLY A N 1
ATOM 3714 C CA . GLY A 1 455 ? 9.447 6.501 24.258 1.00 96.38 455 GLY A CA 1
ATOM 3715 C C . GLY A 1 455 ? 8.517 7.694 24.499 1.00 96.38 455 GLY A C 1
ATOM 3716 O O . GLY A 1 455 ? 8.894 8.637 25.194 1.00 96.38 455 GLY A O 1
ATOM 3717 N N . ILE A 1 456 ? 7.330 7.686 23.886 1.00 95.00 456 ILE A N 1
ATOM 3718 C CA . ILE A 1 456 ? 6.308 8.734 24.029 1.00 95.00 456 ILE A CA 1
ATOM 3719 C C . ILE A 1 456 ? 5.188 8.221 24.947 1.00 95.00 456 ILE A C 1
ATOM 3721 O O . ILE A 1 456 ? 4.764 7.073 24.830 1.00 95.00 456 ILE A O 1
ATOM 3725 N N . SER A 1 457 ? 4.675 9.058 25.855 1.00 94.75 457 SER A N 1
ATOM 3726 C CA . SER A 1 457 ? 3.502 8.700 26.663 1.00 94.75 457 SER A CA 1
ATOM 3727 C C . SER A 1 457 ? 2.193 8.879 25.885 1.00 94.75 457 SER A C 1
ATOM 3729 O O . SER A 1 457 ? 2.061 9.794 25.067 1.00 94.75 457 SER A O 1
ATOM 3731 N N . LYS A 1 458 ? 1.185 8.050 26.191 1.00 94.44 458 LYS A N 1
ATOM 3732 C CA . LYS A 1 458 ? -0.167 8.186 25.621 1.00 94.44 458 LYS A CA 1
ATOM 3733 C C . LYS A 1 458 ? -0.755 9.577 25.881 1.00 94.44 458 LYS A C 1
ATOM 3735 O O . LYS A 1 458 ? -1.293 10.187 24.965 1.00 94.44 458 LYS A O 1
ATOM 3740 N N . ASP A 1 459 ? -0.565 10.121 27.084 1.00 94.38 459 ASP A N 1
ATOM 3741 C CA . ASP A 1 459 ? -1.052 11.458 27.452 1.00 94.38 459 ASP A CA 1
ATOM 3742 C C . ASP A 1 459 ? -0.425 12.570 26.597 1.00 94.38 459 ASP A C 1
ATOM 3744 O O . ASP A 1 459 ? -1.105 13.523 26.201 1.00 94.38 459 ASP A O 1
ATOM 3748 N N . LYS A 1 460 ? 0.868 12.448 26.250 1.00 94.19 460 LYS A N 1
ATOM 3749 C CA . LYS A 1 460 ? 1.538 13.409 25.360 1.00 94.19 460 LYS A CA 1
ATOM 3750 C C . LYS A 1 460 ? 0.934 13.369 23.955 1.00 94.19 460 LYS A C 1
ATOM 3752 O O . LYS A 1 460 ? 0.747 14.425 23.361 1.00 94.19 460 LYS A O 1
ATOM 3757 N N . LEU A 1 461 ? 0.593 12.186 23.442 1.00 94.44 461 LEU A N 1
ATOM 3758 C CA . LEU A 1 461 ? -0.099 12.059 22.156 1.00 94.44 461 LEU A CA 1
ATOM 3759 C C . LEU A 1 461 ? -1.503 12.671 22.233 1.00 94.44 461 LEU A C 1
ATOM 3761 O O . LEU A 1 461 ? -1.794 13.643 21.541 1.00 94.44 461 LEU A O 1
ATOM 3765 N N . LYS A 1 462 ? -2.347 12.199 23.154 1.00 95.00 462 LYS A N 1
ATOM 3766 C CA . LYS A 1 462 ? -3.730 12.683 23.297 1.00 95.00 462 LYS A CA 1
ATOM 3767 C C . LYS A 1 462 ? -3.810 14.206 23.451 1.00 95.00 462 LYS A C 1
ATOM 3769 O O . LYS A 1 462 ? -4.580 14.859 22.749 1.00 95.00 462 LYS A O 1
ATOM 3774 N N . SER A 1 463 ? -2.947 14.800 24.282 1.00 93.56 463 SER A N 1
ATOM 3775 C CA . SER A 1 463 ? -2.905 16.260 24.483 1.00 93.56 463 SER A CA 1
ATOM 3776 C C . SER A 1 463 ? -2.493 17.059 23.239 1.00 93.56 463 SER A C 1
ATOM 3778 O O . SER A 1 463 ? -2.829 18.237 23.130 1.00 93.56 463 SER A O 1
ATOM 3780 N N . ARG A 1 464 ? -1.794 16.439 22.281 1.00 93.81 464 ARG A N 1
ATOM 3781 C CA . ARG A 1 464 ? -1.330 17.075 21.038 1.00 93.81 464 ARG A CA 1
ATOM 3782 C C . ARG A 1 464 ? -2.185 16.732 19.820 1.00 93.81 464 ARG A C 1
ATOM 3784 O O . ARG A 1 464 ? -1.948 17.279 18.747 1.00 93.81 464 ARG A O 1
ATOM 3791 N N . TRP A 1 465 ? -3.191 15.874 19.966 1.00 94.25 465 TRP A N 1
ATOM 3792 C CA . TRP A 1 465 ? -4.027 15.431 18.850 1.00 94.25 465 TRP A CA 1
ATOM 3793 C C . TRP A 1 465 ? -4.832 16.564 18.210 1.00 94.25 465 TRP A C 1
ATOM 3795 O O . TRP A 1 465 ? -4.827 16.715 16.993 1.00 94.25 465 TRP A O 1
ATOM 3805 N N . LYS A 1 466 ? -5.453 17.441 19.010 1.00 91.69 466 LYS A N 1
ATOM 3806 C CA . LYS A 1 466 ? -6.187 18.606 18.475 1.00 91.69 466 LYS A CA 1
ATOM 3807 C C . LYS A 1 466 ? -5.293 19.534 17.653 1.00 91.69 466 LYS A C 1
ATOM 3809 O O . LYS A 1 466 ? -5.729 20.076 16.640 1.00 91.69 466 LYS A O 1
ATOM 3814 N N . LEU A 1 467 ? -4.036 19.685 18.068 1.00 90.62 467 LEU A N 1
ATOM 3815 C CA . LEU A 1 467 ? -3.050 20.460 17.324 1.00 90.62 467 LEU A CA 1
ATOM 3816 C C . LEU A 1 467 ? -2.706 19.787 15.989 1.00 90.62 467 LEU A C 1
ATOM 3818 O O . LEU A 1 467 ? -2.624 20.466 14.972 1.00 90.62 467 LEU A O 1
ATOM 3822 N N . TRP A 1 468 ? -2.588 18.459 15.964 1.00 92.06 468 TRP A N 1
ATOM 3823 C CA . TRP A 1 468 ? -2.398 17.704 14.725 1.00 92.06 468 TRP A CA 1
ATOM 3824 C C . TRP A 1 468 ? -3.573 17.846 13.753 1.00 92.06 468 TRP A C 1
ATOM 3826 O O . TRP A 1 468 ? -3.362 18.126 12.575 1.00 92.06 468 TRP A O 1
ATOM 3836 N N . LEU A 1 469 ? -4.813 17.745 14.241 1.00 90.81 469 LEU A N 1
ATOM 3837 C CA . LEU A 1 469 ? -6.005 17.980 13.418 1.00 90.81 469 LEU A CA 1
ATOM 3838 C C . LEU A 1 469 ? -6.026 19.404 12.843 1.00 90.81 469 LEU A C 1
ATOM 3840 O O . LEU A 1 469 ? -6.383 19.596 11.680 1.00 90.81 469 LEU A O 1
ATOM 3844 N N . LYS A 1 470 ? -5.577 20.398 13.623 1.00 87.94 470 LYS A N 1
ATOM 3845 C CA . LYS A 1 470 ? -5.405 21.774 13.141 1.00 87.94 470 LYS A CA 1
ATOM 3846 C C . LYS A 1 470 ? -4.344 21.850 12.036 1.00 87.94 470 LYS A C 1
ATOM 3848 O O . LYS A 1 470 ? -4.605 22.471 11.008 1.00 87.94 470 LYS A O 1
ATOM 3853 N N . GLU A 1 471 ? -3.198 21.188 12.191 1.00 88.12 471 GLU A N 1
ATOM 3854 C CA . GLU A 1 471 ? -2.162 21.138 11.147 1.00 88.12 471 GLU A CA 1
ATOM 3855 C C . GLU A 1 471 ? -2.649 20.465 9.859 1.00 88.12 471 GLU A C 1
ATOM 3857 O O . GLU A 1 471 ? -2.406 20.986 8.771 1.00 88.12 471 GLU A O 1
ATOM 3862 N N . ILE A 1 472 ? -3.395 19.363 9.964 1.00 88.75 472 ILE A N 1
ATOM 3863 C CA . ILE A 1 472 ? -4.030 18.698 8.817 1.00 88.75 472 ILE A CA 1
ATOM 3864 C C . ILE A 1 472 ? -5.043 19.620 8.130 1.00 88.75 472 ILE A C 1
ATOM 3866 O O . ILE A 1 472 ? -5.112 19.653 6.903 1.00 88.75 472 ILE A O 1
ATOM 3870 N N . SER A 1 473 ? -5.804 20.416 8.884 1.00 85.12 473 SER A N 1
ATOM 3871 C CA . SER A 1 473 ? -6.815 21.307 8.297 1.00 85.12 473 SER A CA 1
ATOM 3872 C C . SER A 1 473 ? -6.228 22.446 7.448 1.00 85.12 473 SER A C 1
ATOM 3874 O O . SER A 1 473 ? -6.946 23.040 6.643 1.00 85.12 473 SER A O 1
ATOM 3876 N N . LYS A 1 474 ? -4.914 22.712 7.532 1.00 86.31 474 LYS A N 1
ATOM 3877 C CA . LYS A 1 474 ? -4.212 23.631 6.612 1.00 86.31 474 LYS A CA 1
ATOM 3878 C C . LYS A 1 474 ? -4.232 23.148 5.153 1.00 86.31 474 LYS A C 1
ATOM 3880 O O . LYS A 1 474 ? -3.979 23.941 4.255 1.00 86.31 474 LYS A O 1
ATOM 3885 N N . PHE A 1 475 ? -4.553 21.875 4.912 1.00 84.75 475 PHE A N 1
ATOM 3886 C CA . PHE A 1 475 ? -4.647 21.271 3.581 1.00 84.75 475 PHE A CA 1
ATOM 3887 C C . PHE A 1 475 ? -6.052 21.344 2.959 1.00 84.75 475 PHE A C 1
ATOM 3889 O O . PHE A 1 475 ? -6.291 20.723 1.925 1.00 84.75 475 PHE A O 1
ATOM 3896 N N . ASN A 1 476 ? -7.000 22.068 3.565 1.00 72.69 476 ASN A N 1
ATOM 3897 C CA . ASN A 1 476 ? -8.333 22.239 2.985 1.00 72.69 476 ASN A CA 1
ATOM 3898 C C . ASN A 1 476 ? -8.257 22.812 1.561 1.00 72.69 476 ASN A C 1
ATOM 3900 O O . ASN A 1 476 ? -7.431 23.676 1.255 1.00 72.69 476 ASN A O 1
ATOM 3904 N N . ARG A 1 477 ? -9.136 22.325 0.679 1.00 66.50 477 ARG A N 1
ATOM 3905 C CA . ARG A 1 477 ? -9.176 22.779 -0.714 1.00 66.50 477 ARG A CA 1
ATOM 3906 C C . ARG A 1 477 ? -9.650 24.229 -0.792 1.00 66.50 477 ARG A C 1
ATOM 3908 O O . ARG A 1 477 ? -10.481 24.675 -0.003 1.00 66.50 477 ARG A O 1
ATOM 3915 N N . MET A 1 478 ? -9.152 24.955 -1.797 1.00 57.09 478 MET A N 1
ATOM 3916 C CA . MET A 1 478 ? -9.554 26.345 -2.070 1.00 57.09 478 MET A CA 1
ATOM 3917 C C . MET A 1 478 ? -11.055 26.492 -2.375 1.00 57.09 478 MET A C 1
ATOM 3919 O O . MET A 1 478 ? -11.585 27.595 -2.288 1.00 57.09 478 MET A O 1
ATOM 3923 N N . ASP A 1 479 ? -11.736 25.393 -2.712 1.00 56.16 479 ASP A N 1
ATOM 3924 C CA . ASP A 1 479 ? -13.184 25.334 -2.941 1.00 56.16 479 ASP A CA 1
ATOM 3925 C C . ASP A 1 479 ? -14.022 25.308 -1.644 1.00 56.16 479 ASP A C 1
ATOM 3927 O O . ASP A 1 479 ? -15.249 25.291 -1.709 1.00 56.16 479 ASP A O 1
ATOM 3931 N N . GLY A 1 480 ? -13.382 25.329 -0.467 1.00 54.59 480 GLY A N 1
ATOM 3932 C CA . GLY A 1 480 ? -14.059 25.329 0.831 1.00 54.59 480 GLY A CA 1
ATOM 3933 C C . GLY A 1 480 ? -14.502 23.9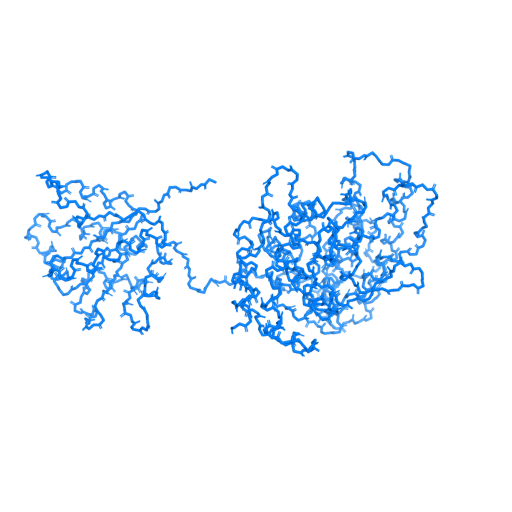45 1.312 1.00 54.59 480 GLY A C 1
ATOM 3934 O O . GLY A 1 480 ? -15.143 23.844 2.359 1.00 54.59 480 GLY A O 1
ATOM 3935 N N . THR A 1 481 ? -14.153 22.872 0.596 1.00 57.94 481 THR A N 1
ATOM 3936 C CA . THR A 1 481 ? -14.447 21.503 1.031 1.00 57.94 481 THR A CA 1
ATOM 3937 C C . THR A 1 481 ? -13.563 21.129 2.218 1.00 57.94 481 THR A C 1
ATOM 3939 O O . THR A 1 481 ? -12.335 21.067 2.103 1.00 57.94 481 THR A O 1
ATOM 3942 N N . TYR A 1 482 ? -14.193 20.837 3.358 1.00 58.88 482 TYR A N 1
ATOM 3943 C CA . TYR A 1 482 ? -13.501 20.301 4.527 1.00 58.88 482 TYR A CA 1
ATOM 3944 C C . TYR A 1 482 ? -13.053 18.866 4.259 1.00 58.88 482 TYR A C 1
ATOM 3946 O O . TYR A 1 482 ? -13.864 17.947 4.126 1.00 58.88 482 TYR A O 1
ATOM 3954 N N . LEU A 1 483 ? -11.739 18.677 4.199 1.00 68.94 483 LEU A N 1
ATOM 3955 C CA . LEU A 1 483 ? -11.117 17.374 4.036 1.00 68.94 483 LEU A CA 1
ATOM 3956 C C . LEU A 1 483 ? -10.858 16.776 5.420 1.00 68.94 483 LEU A C 1
ATOM 3958 O O . LEU A 1 483 ? -9.930 17.179 6.116 1.00 68.94 483 LEU A O 1
ATOM 3962 N N . TYR A 1 484 ? -11.690 15.816 5.829 1.00 74.12 484 TYR A N 1
ATOM 3963 C CA . TYR A 1 484 ? -11.509 15.091 7.087 1.00 74.12 484 TYR A CA 1
ATOM 3964 C C . TYR A 1 484 ? -11.098 13.634 6.835 1.00 74.12 484 TYR A C 1
ATOM 3966 O O . TYR A 1 484 ? -11.670 12.933 5.990 1.00 74.12 484 TYR A O 1
ATOM 3974 N N . ILE A 1 485 ? -10.082 13.197 7.582 1.00 84.19 485 ILE A N 1
ATOM 3975 C CA . ILE A 1 485 ? -9.687 11.788 7.714 1.00 84.19 485 ILE A CA 1
ATOM 3976 C C . ILE A 1 485 ? -10.149 11.279 9.072 1.00 84.19 485 ILE A C 1
ATOM 3978 O O . ILE A 1 485 ? -10.883 10.305 9.136 1.00 84.19 485 ILE A O 1
ATOM 3982 N N . TYR A 1 486 ? -9.734 11.953 10.143 1.00 86.88 486 TYR A N 1
ATOM 3983 C CA . TYR A 1 486 ? -9.936 11.497 11.511 1.00 86.88 486 TYR A CA 1
ATOM 3984 C C . TYR A 1 486 ? -11.115 12.187 12.193 1.00 86.88 486 TYR A C 1
ATOM 3986 O O . TYR A 1 486 ? -11.368 13.373 11.976 1.00 86.88 486 TYR A O 1
ATOM 3994 N N . GLU A 1 487 ? -11.762 11.462 13.100 1.00 82.88 487 GLU A N 1
ATOM 3995 C CA . GLU A 1 487 ? -12.616 12.047 14.132 1.00 82.88 487 GLU A CA 1
ATOM 3996 C C . GLU A 1 487 ? -11.776 12.509 15.334 1.00 82.88 487 GLU A C 1
ATOM 3998 O O . GLU A 1 487 ? -10.688 11.983 15.587 1.00 82.88 487 GLU A O 1
ATOM 4003 N N . GLU A 1 488 ? -12.287 13.457 16.129 1.00 84.25 488 GLU A N 1
ATOM 4004 C CA . GLU A 1 488 ? -11.565 13.954 17.314 1.00 84.25 488 GLU A CA 1
ATOM 4005 C C . GLU A 1 488 ? -11.193 12.833 18.294 1.00 84.25 488 GLU A C 1
ATOM 4007 O O . GLU A 1 488 ? -10.098 12.852 18.850 1.00 84.25 488 GLU A O 1
ATOM 4012 N N . LYS A 1 489 ? -12.070 11.836 18.461 1.00 89.44 489 LYS A N 1
ATOM 4013 C CA . LYS A 1 489 ? -11.882 10.708 19.389 1.00 89.44 489 LYS A CA 1
ATOM 4014 C C . LYS A 1 489 ? -11.070 9.546 18.812 1.00 89.44 489 LYS A C 1
ATOM 4016 O O . LYS A 1 489 ? -10.848 8.562 19.510 1.00 89.44 489 LYS A O 1
ATOM 4021 N N . PHE A 1 490 ? -10.622 9.626 17.557 1.00 94.00 490 PHE A N 1
ATOM 4022 C CA . PHE A 1 490 ? -9.904 8.518 16.920 1.00 94.00 490 PHE A CA 1
ATOM 4023 C C . PHE A 1 490 ? -8.648 8.112 17.704 1.00 94.00 490 PHE A C 1
ATOM 4025 O O . PHE A 1 490 ? -8.404 6.924 17.897 1.00 94.00 490 PHE A O 1
ATOM 4032 N N . ILE A 1 491 ? -7.879 9.088 18.199 1.00 94.88 491 ILE A N 1
ATOM 4033 C CA . ILE A 1 491 ? -6.652 8.805 18.952 1.00 94.88 491 ILE A CA 1
ATOM 4034 C C . ILE A 1 491 ? -6.930 8.086 20.274 1.00 94.88 491 ILE A C 1
ATOM 4036 O O . ILE A 1 491 ? -6.115 7.279 20.705 1.00 94.88 491 ILE A O 1
ATOM 4040 N N . ASP A 1 492 ? -8.072 8.353 20.913 1.00 93.12 492 ASP A N 1
ATOM 4041 C CA . ASP A 1 492 ? -8.465 7.657 22.135 1.00 93.12 492 ASP A CA 1
ATOM 4042 C C . ASP A 1 492 ? -8.774 6.197 21.818 1.00 93.12 492 ASP A C 1
ATOM 4044 O O . ASP A 1 492 ? -8.168 5.314 22.411 1.00 93.12 492 ASP A O 1
ATOM 4048 N N . ASN A 1 493 ? -9.596 5.953 20.793 1.00 92.44 493 ASN A N 1
ATOM 4049 C CA . ASN A 1 493 ? -9.950 4.601 20.348 1.00 92.44 493 ASN A CA 1
ATOM 4050 C C . ASN A 1 493 ? -8.739 3.774 19.889 1.00 92.44 493 ASN A C 1
ATOM 4052 O O . ASN A 1 493 ? -8.765 2.552 19.964 1.00 92.44 493 ASN A O 1
ATOM 4056 N N . LEU A 1 494 ? -7.696 4.419 19.362 1.00 93.50 494 LEU A N 1
ATOM 4057 C CA . LEU A 1 494 ? -6.472 3.734 18.952 1.00 93.50 494 LEU A CA 1
ATOM 4058 C C . LEU A 1 494 ? -5.567 3.386 20.146 1.00 93.50 494 LEU A C 1
ATOM 4060 O O . LEU A 1 494 ? -4.828 2.402 20.114 1.00 93.50 494 LEU A O 1
ATOM 4064 N N . LEU A 1 495 ? -5.548 4.236 21.175 1.00 91.19 495 LEU A N 1
ATOM 4065 C CA . LEU A 1 495 ? -4.603 4.123 22.286 1.00 91.19 495 LEU A CA 1
ATOM 4066 C C . LEU A 1 495 ? -5.175 3.415 23.512 1.00 91.19 495 LEU A C 1
ATOM 4068 O O . LEU A 1 495 ? -4.378 2.887 24.297 1.00 91.19 495 LEU A O 1
ATOM 4072 N N . ASP A 1 496 ? -6.490 3.397 23.688 1.00 87.69 496 ASP A N 1
ATOM 4073 C CA . ASP A 1 496 ? -7.182 2.711 24.780 1.00 87.69 496 ASP A CA 1
ATOM 4074 C C . ASP A 1 496 ? -7.633 1.338 24.293 1.00 87.69 496 ASP A C 1
ATOM 4076 O O . ASP A 1 496 ? -7.046 0.350 24.805 1.00 87.69 496 ASP A O 1
#

Foldseek 3Di:
DPPDAQEEEEAEDCPDPVVLVLSVVLQVCCCPVQVHHYDYCSVVVPPPPPDDLVNVLVSLVPGQAYEYAWDLVSQVLLQVLVVPPDPSSVRVNVVCQVQQQDLRYAYEYPDPVDDPVSTDHPSCVNVPPHHQYPDDDDPVVSSVSVSCSSVVNDPDPDQPDDPPPPPDLDPDQDPLVPDDLVVCLVVVVLVNLLSNLLVCLLVVPPPRLVVNLVVNLVVLLVVLVVLCVVQVPDDDLVCLLVSLLSNLSSCLSNLSSLLSLCVSVHPVRNDRLCVLQCLLCRPPLDDDPDPRLSSLSSLLNSLLNLLQSQLLCVLVVNPLCLVVNQQDWYDPDPPDTDGQLQDLCNQALPSSQVGGRQSSVVSNLPCPVVNVCSVVRDVDSLSSNLSSLLSLVVSQVVQLLVCLLVVNQDDDPDLDAPGSRANNSLPPDPVSLVSSLVSLLVVLVSVLVVSVVSVHDLVSSLVRLVSSVVSNQSSDDPVRDRRDRDDNCSSVSSND

Secondary structure (DSSP, 8-state):
-PPPPPEEEEE-----HHHHHHHHHHHHHHHHHH--EEE-GGG-TT-SSPPPHHHHHHHHHHSSEEEEE--HHHHHHHHHGGGT--GGGHHHHHHHHHTTT-SSEEEEE--TTS-HHHHS-TTGGG-TT--EE--SS-HHHHHHHHHHHHTT--SSPPPP----TTTT--SSPPPGGG--HHHHHHHT-THHHHHHHHHHHHTT-HHHHHHHHHHHHHHHHHHHHHHHHHH-S---GGGHHHHHHHHHHHHHHHHHHHHHHHHTT-TTT---TTHHHHHHS-TT----SS--GGGGHHHHHHHHHHHHHHHHHHHTT-GGGHHHHHT-EEESSSS-EEEGGG-HHHHT--GGGTS-HHHHHHHHHT-TTT-GGGGGT-SSHHHHHHHHHHHHHHHHHHHHHHHHHTT-------S----SS--GGGGS-HHHHHHHHHHHHHTHHHHHHHHHHHT--HHHHHHHHHHHHHHHHTT--TT--------TTHHHHHH-

InterPro domains:
  IPR013568 SEFIR domain [PF08357] (7-126)
  IPR013568 SEFIR domain [PS51534] (5-145)
  IPR035897 Toll/interleukin-1 receptor homology (TIR) domain superfamily [G3DSA:3.40.50.10140] (6-152)
  IPR035897 Toll/interleukin-1 receptor homology (TIR) domain superfamily [SSF52200] (7-74)

Sequence (496 aa):
MAGDPIQIFISYSHDTHDHKVKVRELADTLRIKYGIDVIGDFYEEDNPTGGQLPDLMEKIRICDKVICILTPLYKLKADEARGGVGYEKTIITSELYENVGSSKFIPVILDENLDFNDCIPNFLTKTRKTIVRSTFNSNDDFIDEIGRVIYQRPKNPKPPLGRNILDQMPEVAIPIEQIDIVQVIKENNHQVVFDTALFYAKQNDEHSYRALAKKVKKEVIKELLVLRDQYAISVTEDKLFEVADKFINTAAPLYLVAFAGYLSFNEKFSKQEGLLVDLLAIEGWKEYSGRTIVYHIPELLGYMYHHIYGALQIDNDDVSRVLDIFEQKIPLNSSNYDYLYKVKSVTGWIDSLGKDCFKSFDYLINSYEKWSWLRLIFADVGDFRKALLTYQIMINLLDYFNLIKADCLFEDNSQISYCHIPPSAAIGDRQDKEYALNYLVKNDKFFKNYIQQLGISKDKLKSRWKLWLKEISKFNRMDGTYLYIYEEKFIDNLLD

Radius of gyration: 29.73 Å; chains: 1; bounding box: 87×57×57 Å